Protein AF-A0A359M2D7-F1 (afdb_monomer)

Radius of gyration: 30.98 Å; Cα contacts (8 Å, |Δi|>4): 1412; chains: 1; bounding box: 58×90×80 Å

Mean predicted aligned error: 15.64 Å

Sequence (732 aa):
MSDSLRILSDPADVLGFAATVQIEADKQKASLGFLPHDAYRQSALQGKLLVAVDDVPGRTYAGHLMFGGSPPTMRIFQVFVSASHRRRGVGSLLVNALVAQAEKDCYLNVVARVAADLAEANEFWQRMGFLASRVCSGGMSRNRSIVVRERRLNTPSLFDLIGPSAEKFAHDFQLVDRSYGRSPAYGIDLNVLLDLIRDRPRATAASRIFSAALSNLIRLFVAPEFAAELRRAKESRPELQNDTLLDFALALPQHPPPPPHTMTSLELELGALIFPERSSTGRLRPRDRSDVRHIATAIHNRVAGYVTSEEAILRRRSIILQKYGLDVIAPADLAESLVPVAWEEPPLETTVPQPSEEIRIAEAEEIGVEACRQFASQIGGPPGIIGHALGAGTVQSPRRRLLITLQNRPAAFISWDPPSRAIPRIESVLMVRRGLNRGESVVEQALFHLVRDSCKDFPMMVRLCAFPTELWLEELLVSTGFRRAHRENGELDTVFYKLALGQAVTDINWVEVCESISGLSGVRIPERPPNYENANQAVAVTSPSGAPLSITLGEFEELVSPAIIAVPGRPGAVVPIRHQFSTELLVASTQRALFPVLEAAFRGRRAYFCSPRALSALSPGSLLFFYESLKGGGRGAVIACARSVETFVRPKSNVQTGVRTRGVLANHQLDEISRSRDVGVVLFDSVLRFKKAIDLGRLRQMGCADGSNVVTARRIDGRQVLALIAQGEPCV

pLDDT: mean 81.01, std 12.84, range [30.17, 97.44]

Nearest PDB structures (foldseek):
  5isv-assembly2_B  TM=7.767E-01  e=2.864E-08  Escherichia coli O157:H7
  2cnt-assembly4_D  TM=7.950E-01  e=7.978E-08  Salmonella enterica subsp. enterica serovar Typhimurium str. LT2
  7rb3-assembly1_A  TM=8.416E-01  e=5.488E-07  Homo sapiens
  8iym-assembly3_C  TM=7.262E-01  e=2.828E-07  Helicobacter pylori 26695
  8iym-assembly1_A  TM=7.387E-01  e=3.823E-07  Helicobacter pylori 26695

Secondary structure (DSSP, 8-state):
--TTEEEE-SHHHHHTTHHHHHHHHHTTHHHH----HHHHHHHHHTT-EEEEEE-TTSSEEEEEEEEEEETTEEEEEEEEE-GGGTTTTHHHHHHHHHHHHHHHTT-SEEEEEEETT-HHHHHHHHHTT-EEEEEEE--TTT--EEEEEEEE-----GGGTS-TTTGGGS---------TTSPPEEEE-HHHHHHHHTT-TTHHHHHHHHHHHHTTSSEEEB-HHHHHHHHHHHHT-TT-SS-HHHHHHHHS-BPPPPPHHHHHHHHHHHHHHHSHHHHHTT---HHHHHHHHHHHHHHHTT-SEEE---HHHHTTHHHHHHHHS-EEE-HHHHHHHT------SPPPEEEE--SS--EEEEE--GGGHHHHHHHHHHHT--HHHHHHHH--B-SSSBPEEEEEEETTEEEEEEEEPPP-SSS-EEEEEEEE-TT-TTHHHHHHHHHHHHHHHHSSSS-EEEEEEEES-BHHHHHHHHHTT-EEPPSSS---TTEEEEEE--BEE-TTTHHHHHHHHHHHH--B--SSPPPPS-TT-EEEEE-TTS-EEEEEHHHHHHHT-S-EE--TT--EEEEEE-HHHHHHHH---SSPPSSPPPGGGG-SSEEEEE-GGGGGGS-TTPEEEEEE-TTTT--SEEEEEEEEEEEEEEEGGG--HHHHTTS---HHHHHHH-SSSEEEEEEEEEEEEEEEEEEHHHHHHTTS--TTTTSS-EEE-HHHHHHHHHHH-EE-

Solvent-accessible surface area (backbone atoms only — not comparable to full-atom values): 39142 Å² total; per-residue (Å²): 144,71,93,49,68,47,79,35,56,52,35,78,69,29,46,78,42,27,66,59,52,43,58,59,42,59,78,38,35,91,82,64,44,85,78,58,66,64,57,44,43,48,27,10,69,69,53,28,28,38,35,33,30,28,53,72,99,45,84,37,86,32,30,41,36,34,44,46,76,54,84,53,40,36,32,49,72,42,76,50,57,37,82,94,40,56,95,70,52,54,66,58,54,53,52,50,52,48,49,55,50,38,33,75,69,52,20,46,31,40,34,38,77,40,56,65,86,42,58,72,56,54,52,50,40,44,76,72,57,26,28,52,70,49,76,43,82,44,62,89,89,72,73,41,51,26,36,34,22,39,23,79,43,93,34,88,50,72,45,69,77,65,54,96,78,71,49,84,65,80,74,71,67,60,50,56,80,69,76,66,90,54,46,53,36,32,34,50,38,66,65,49,57,47,17,49,75,62,74,37,102,51,20,70,26,30,47,44,48,53,50,36,31,76,69,57,52,28,35,67,32,34,38,65,61,52,59,50,53,48,50,57,54,43,72,76,45,72,86,58,85,71,56,67,66,54,57,52,57,69,70,46,51,67,56,77,72,52,57,69,72,58,39,55,51,40,42,55,55,45,34,42,68,52,38,44,79,35,40,77,67,73,60,65,47,76,64,60,51,51,58,36,49,44,50,42,30,40,49,70,68,69,30,53,27,37,36,43,85,54,62,60,54,52,79,40,22,72,59,42,27,73,75,63,60,29,39,51,39,41,49,60,61,52,26,57,44,61,51,51,54,67,81,84,65,73,83,55,70,50,42,30,80,48,102,86,61,37,38,38,41,36,51,49,49,81,86,42,45,57,59,51,49,56,49,43,56,73,60,64,55,57,68,70,58,48,52,59,51,67,39,64,63,45,99,70,46,50,37,47,36,38,41,29,21,48,71,89,37,85,40,34,38,38,21,34,48,53,44,34,75,72,46,47,54,29,62,31,37,37,39,45,57,81,91,48,94,58,47,65,64,56,47,35,41,52,48,43,54,54,53,49,63,43,9,53,88,45,62,24,32,41,37,36,40,42,36,64,68,31,51,71,58,52,54,50,40,45,74,63,22,32,39,68,57,45,89,81,81,81,73,65,96,34,41,29,39,27,43,23,40,19,36,62,40,35,77,88,50,39,57,62,49,44,52,48,46,29,73,68,57,43,33,42,60,66,87,60,77,59,73,50,85,57,39,77,39,77,40,72,32,27,25,52,88,69,46,80,43,91,39,29,45,53,49,50,39,40,39,32,31,44,33,42,78,52,34,57,57,38,42,21,19,40,32,59,37,47,32,76,52,38,42,40,51,67,52,74,55,93,64,83,72,93,58,72,49,51,63,16,46,36,39,69,57,24,38,47,80,40,34,56,78,42,46,82,39,51,45,56,56,24,36,39,33,38,28,26,32,50,65,83,80,23,83,32,19,34,46,32,36,30,37,25,65,44,63,50,78,40,46,63,92,68,64,48,68,75,61,45,55,18,26,84,68,53,76,77,53,57,56,72,62,25,95,55,72,43,34,16,41,36,34,29,32,41,68,22,38,29,78,39,60,47,40,57,72,58,32,39,76,64,67,70,36,62,96,68,70,49,78,52,55,38,64,38,49,21,69,49,41,50,52,50,44,70,66,16,53,36,25,83

Structure (mmCIF, N/CA/C/O backbone):
data_AF-A0A359M2D7-F1
#
_entry.id   AF-A0A359M2D7-F1
#
loop_
_atom_site.group_PDB
_atom_site.id
_atom_site.type_symbol
_atom_site.label_atom_id
_atom_site.label_alt_id
_atom_site.label_comp_id
_atom_site.label_asym_id
_atom_site.label_entity_id
_atom_site.label_seq_id
_atom_site.pdbx_PDB_ins_code
_atom_site.Cartn_x
_atom_site.Cartn_y
_atom_site.Cartn_z
_atom_site.occupancy
_atom_site.B_iso_or_equiv
_atom_site.auth_seq_id
_atom_site.auth_comp_id
_atom_site.auth_asym_id
_atom_site.auth_atom_id
_atom_site.pdbx_PDB_model_num
ATOM 1 N N . MET A 1 1 ? 14.009 21.833 -32.113 1.00 39.91 1 MET A N 1
ATOM 2 C CA . MET A 1 1 ? 14.862 21.577 -33.299 1.00 39.91 1 MET A CA 1
ATOM 3 C C . MET A 1 1 ? 14.707 20.115 -33.739 1.00 39.91 1 MET A C 1
ATOM 5 O O . MET A 1 1 ? 15.564 19.308 -33.406 1.00 39.91 1 MET A O 1
ATOM 9 N N . SER A 1 2 ? 13.604 19.740 -34.408 1.00 43.22 2 SER A N 1
ATOM 10 C CA . SER A 1 2 ? 13.322 18.326 -34.756 1.00 43.22 2 SER A CA 1
ATOM 11 C C . SER A 1 2 ? 12.470 18.107 -36.026 1.00 43.22 2 SER A C 1
ATOM 13 O O . SER A 1 2 ? 12.043 16.982 -36.262 1.00 43.22 2 SER A O 1
ATOM 15 N N . ASP A 1 3 ? 12.221 19.119 -36.860 1.00 54.19 3 ASP A N 1
ATOM 16 C CA . ASP A 1 3 ? 11.215 19.001 -37.939 1.00 54.19 3 ASP A CA 1
ATOM 17 C C . ASP A 1 3 ? 11.704 18.322 -39.236 1.00 54.19 3 ASP A C 1
ATOM 19 O O . ASP A 1 3 ? 10.960 18.273 -40.208 1.00 54.19 3 ASP A O 1
ATOM 23 N N . SER A 1 4 ? 12.929 17.776 -39.286 1.00 75.06 4 SER A N 1
ATOM 24 C CA . SER A 1 4 ? 13.495 17.194 -40.521 1.00 75.06 4 SER A CA 1
ATOM 25 C C . SER A 1 4 ? 13.592 15.661 -40.558 1.00 75.06 4 SER A C 1
ATOM 27 O O . SER A 1 4 ? 13.944 15.108 -41.597 1.00 75.06 4 SER A O 1
ATOM 29 N N . LEU A 1 5 ? 13.305 14.956 -39.453 1.00 85.81 5 LEU A N 1
ATOM 30 C CA . LEU A 1 5 ? 13.433 13.493 -39.365 1.00 85.81 5 LEU A CA 1
ATOM 31 C C . LEU A 1 5 ? 12.090 12.794 -39.610 1.00 85.81 5 LEU A C 1
ATOM 33 O O . LEU A 1 5 ? 11.130 13.015 -38.873 1.00 85.81 5 LEU A O 1
ATOM 37 N N . ARG A 1 6 ? 12.047 11.887 -40.591 1.00 88.62 6 ARG A N 1
ATOM 38 C CA . ARG A 1 6 ? 10.841 11.141 -40.985 1.00 88.62 6 ARG A CA 1
ATOM 39 C C . ARG A 1 6 ? 11.078 9.631 -40.995 1.00 88.62 6 ARG A C 1
ATOM 41 O O . ARG A 1 6 ? 12.173 9.169 -41.306 1.00 88.62 6 ARG A O 1
ATOM 48 N N . ILE A 1 7 ? 10.037 8.855 -40.677 1.00 91.75 7 ILE A N 1
ATOM 49 C CA . ILE A 1 7 ? 10.030 7.392 -40.830 1.00 91.75 7 ILE A CA 1
ATOM 50 C C . ILE A 1 7 ? 9.349 7.026 -42.141 1.00 91.75 7 ILE A C 1
ATOM 52 O O . ILE A 1 7 ? 8.230 7.460 -42.412 1.00 91.75 7 ILE A O 1
ATOM 56 N N . LEU A 1 8 ? 10.028 6.197 -42.920 1.00 90.75 8 LEU A N 1
ATOM 57 C CA . LEU A 1 8 ? 9.492 5.505 -44.075 1.00 90.75 8 LEU A CA 1
ATOM 58 C C . LEU A 1 8 ? 9.069 4.100 -43.635 1.00 90.75 8 LEU A C 1
ATOM 60 O O . LEU A 1 8 ? 9.872 3.350 -43.071 1.00 90.75 8 LEU A O 1
ATOM 64 N N . SER A 1 9 ? 7.802 3.775 -43.876 1.00 88.06 9 SER A N 1
ATOM 65 C CA . SER A 1 9 ? 7.191 2.469 -43.599 1.00 88.06 9 SER A CA 1
ATOM 66 C C . SER A 1 9 ? 6.494 1.863 -44.822 1.00 88.06 9 SER A C 1
ATOM 68 O O . SER A 1 9 ? 6.175 0.676 -44.799 1.00 88.06 9 SER A O 1
ATOM 70 N N . ASP A 1 10 ? 6.269 2.647 -45.883 1.00 87.06 10 ASP A N 1
ATOM 71 C CA . ASP A 1 10 ? 5.710 2.149 -47.140 1.00 87.06 10 ASP A CA 1
ATOM 72 C C . ASP A 1 10 ? 6.745 1.257 -47.854 1.00 87.06 10 ASP A C 1
ATOM 74 O O . ASP A 1 10 ? 7.889 1.692 -48.047 1.00 87.06 10 ASP A O 1
ATOM 78 N N . PRO A 1 11 ? 6.384 0.024 -48.261 1.00 85.69 11 PRO A N 1
ATOM 79 C CA . PRO A 1 11 ? 7.290 -0.873 -48.969 1.00 85.69 11 PRO A CA 1
ATOM 80 C C . PRO A 1 11 ? 7.977 -0.246 -50.189 1.00 85.69 11 PRO A C 1
ATOM 82 O O . PRO A 1 11 ? 9.147 -0.545 -50.430 1.00 85.69 11 PRO A O 1
ATOM 85 N N . ALA A 1 12 ? 7.298 0.628 -50.941 1.00 83.94 12 ALA A N 1
ATOM 86 C CA . ALA A 1 12 ? 7.863 1.269 -52.129 1.00 83.94 12 ALA A CA 1
ATOM 87 C C . ALA A 1 12 ? 8.990 2.253 -51.772 1.00 83.94 12 ALA A C 1
ATOM 89 O O . ALA A 1 12 ? 10.040 2.254 -52.418 1.00 83.94 12 ALA A O 1
ATOM 90 N N . ASP A 1 13 ? 8.803 3.035 -50.706 1.00 86.50 13 ASP A N 1
ATOM 91 C CA . ASP A 1 13 ? 9.797 3.992 -50.213 1.00 86.50 13 ASP A CA 1
ATOM 92 C C . ASP A 1 13 ? 10.982 3.290 -49.534 1.00 86.50 13 ASP A C 1
ATOM 94 O O . ASP A 1 13 ? 12.137 3.690 -49.697 1.00 86.50 13 ASP A O 1
ATOM 98 N N . VAL A 1 14 ? 10.713 2.228 -48.770 1.00 90.00 14 VAL A N 1
ATOM 99 C CA . VAL A 1 14 ? 11.728 1.504 -47.991 1.00 90.00 14 VAL A CA 1
ATOM 100 C C . VAL A 1 14 ? 12.620 0.632 -48.878 1.00 90.00 14 VAL A C 1
ATOM 102 O O . VAL A 1 14 ? 13.817 0.502 -48.605 1.00 90.00 14 VAL A O 1
ATOM 105 N N . LEU A 1 15 ? 12.079 0.054 -49.956 1.00 88.31 15 LEU A N 1
ATOM 106 C CA . LEU A 1 15 ? 12.826 -0.829 -50.859 1.00 88.31 15 LEU A CA 1
ATOM 107 C C . LEU A 1 15 ? 14.065 -0.145 -51.454 1.00 88.31 15 LEU A C 1
ATOM 109 O O . LEU A 1 15 ? 15.113 -0.783 -51.574 1.00 88.31 15 LEU A O 1
ATOM 113 N N . GLY A 1 16 ? 13.976 1.158 -51.746 1.00 88.06 16 GLY A N 1
ATOM 114 C CA . GLY A 1 16 ? 15.097 1.961 -52.246 1.00 88.06 16 GLY A CA 1
ATOM 115 C C . GLY A 1 16 ? 16.292 2.038 -51.286 1.00 88.06 16 GLY A C 1
ATOM 116 O O . GLY A 1 16 ? 17.417 2.262 -51.723 1.00 88.06 16 GLY A O 1
ATOM 117 N N . PHE A 1 17 ? 16.078 1.785 -49.991 1.00 90.50 17 PHE A N 1
ATOM 118 C CA . PHE A 1 17 ? 17.117 1.819 -48.960 1.00 90.50 17 PHE A CA 1
ATOM 119 C C . PHE A 1 17 ? 17.656 0.436 -48.572 1.00 90.50 17 PHE A C 1
ATOM 121 O O . PHE A 1 17 ? 18.588 0.367 -47.772 1.00 90.50 17 PHE A O 1
ATOM 128 N N . ALA A 1 18 ? 17.141 -0.668 -49.128 1.00 88.06 18 ALA A N 1
ATOM 129 C CA . ALA A 1 18 ? 17.535 -2.023 -48.720 1.00 88.06 18 ALA A CA 1
ATOM 130 C C . ALA A 1 18 ? 19.051 -2.283 -48.860 1.00 88.06 18 ALA A C 1
ATOM 132 O O . ALA A 1 18 ? 19.666 -2.875 -47.972 1.00 88.06 18 ALA A O 1
ATOM 133 N N . ALA A 1 19 ? 19.674 -1.786 -49.936 1.00 88.62 19 ALA A N 1
ATOM 134 C CA . ALA A 1 19 ? 21.122 -1.887 -50.138 1.00 88.62 19 ALA A CA 1
ATOM 135 C C . ALA A 1 19 ? 21.913 -1.056 -49.111 1.00 88.62 19 ALA A C 1
ATOM 137 O O . ALA A 1 19 ? 22.890 -1.537 -48.540 1.00 88.62 19 ALA A O 1
ATOM 138 N N . THR A 1 20 ? 21.467 0.171 -48.825 1.00 91.19 20 THR A N 1
ATOM 139 C CA . THR A 1 20 ? 22.086 1.044 -47.816 1.00 91.19 20 THR A CA 1
ATOM 140 C C . THR A 1 20 ? 21.987 0.440 -46.416 1.00 91.19 20 THR A C 1
ATOM 142 O O . THR A 1 20 ? 22.971 0.429 -45.681 1.00 91.19 20 THR A O 1
ATOM 145 N N . VAL A 1 21 ? 20.824 -0.118 -46.063 1.00 92.00 21 VAL A N 1
ATOM 146 C CA . VAL A 1 21 ? 20.589 -0.807 -44.787 1.00 92.00 21 VAL A CA 1
ATOM 147 C C . VAL A 1 21 ? 21.554 -1.975 -44.618 1.00 92.00 21 VAL A C 1
ATOM 149 O O . VAL A 1 21 ? 22.186 -2.082 -43.569 1.00 92.00 21 VAL A O 1
ATOM 152 N N . GLN A 1 22 ? 21.719 -2.804 -45.652 1.00 91.62 22 GLN A N 1
ATOM 153 C CA . GLN A 1 22 ? 22.662 -3.918 -45.619 1.00 91.62 22 GLN A CA 1
ATOM 154 C C . GLN A 1 22 ? 24.102 -3.434 -45.398 1.00 91.62 22 GLN A C 1
ATOM 156 O O . GLN A 1 22 ? 24.770 -3.925 -44.492 1.00 91.62 22 GLN A O 1
ATOM 161 N N . ILE A 1 23 ? 24.570 -2.458 -46.187 1.00 91.00 23 ILE A N 1
ATOM 162 C CA . ILE A 1 23 ? 25.941 -1.932 -46.088 1.00 91.00 23 ILE A CA 1
ATOM 163 C C . ILE A 1 23 ? 26.224 -1.420 -44.670 1.00 91.00 23 ILE A C 1
ATOM 165 O O . ILE A 1 23 ? 27.282 -1.697 -44.102 1.00 91.00 23 ILE A O 1
ATOM 169 N N . GLU A 1 24 ? 25.282 -0.686 -44.079 1.00 90.88 24 GLU A N 1
ATOM 170 C CA . GLU A 1 24 ? 25.432 -0.152 -42.725 1.00 90.88 24 GLU A CA 1
ATOM 171 C C . GLU A 1 24 ? 25.331 -1.235 -41.638 1.00 90.88 24 GLU A C 1
ATOM 173 O O . GLU A 1 24 ? 26.068 -1.185 -40.650 1.00 90.88 24 GLU A O 1
ATOM 178 N N . ALA A 1 25 ? 24.481 -2.248 -41.821 1.00 87.56 25 ALA A N 1
ATOM 179 C CA . ALA A 1 25 ? 24.377 -3.372 -40.896 1.00 87.56 25 ALA A CA 1
ATOM 180 C C . ALA A 1 25 ? 25.630 -4.269 -40.924 1.00 87.56 25 ALA A C 1
ATOM 182 O O . ALA A 1 25 ? 26.124 -4.670 -39.867 1.00 87.56 25 ALA A O 1
ATOM 183 N N . ASP A 1 26 ? 26.203 -4.516 -42.106 1.00 88.38 26 ASP A N 1
ATOM 184 C CA . ASP A 1 26 ? 27.406 -5.338 -42.290 1.00 88.38 26 ASP A CA 1
ATOM 185 C C . ASP A 1 26 ? 28.640 -4.713 -41.621 1.00 88.38 26 ASP A C 1
ATOM 187 O O . ASP A 1 26 ? 29.452 -5.427 -41.015 1.00 88.38 26 ASP A O 1
ATOM 191 N N . LYS A 1 27 ? 28.738 -3.372 -41.609 1.00 88.69 27 LYS A N 1
ATOM 192 C CA . LYS A 1 27 ? 29.750 -2.634 -40.824 1.00 88.69 27 LYS A CA 1
ATOM 193 C C . LYS A 1 27 ? 29.666 -2.937 -39.322 1.00 88.69 27 LYS A C 1
ATOM 195 O O . LYS A 1 27 ? 30.660 -2.790 -38.616 1.00 88.69 27 LYS A O 1
ATOM 200 N N . GLN A 1 28 ? 28.507 -3.376 -38.827 1.00 87.19 28 GLN A N 1
ATOM 201 C CA . GLN A 1 28 ? 28.232 -3.676 -37.418 1.00 87.19 28 GLN A CA 1
ATOM 202 C C . GLN A 1 28 ? 27.920 -5.162 -37.161 1.00 87.19 28 GLN A C 1
ATOM 204 O O . GLN A 1 28 ? 27.295 -5.504 -36.151 1.00 87.19 28 GLN A O 1
ATOM 209 N N . LYS A 1 29 ? 28.404 -6.080 -38.014 1.00 82.00 29 LYS A N 1
ATOM 210 C CA . LYS A 1 29 ? 28.148 -7.538 -37.926 1.00 82.00 29 LYS A CA 1
ATOM 211 C C . LYS A 1 29 ? 28.473 -8.192 -36.573 1.00 82.00 29 LYS A C 1
ATOM 213 O O . LYS A 1 29 ? 27.959 -9.266 -36.243 1.00 82.00 29 LYS A O 1
ATOM 218 N N . ALA A 1 30 ? 29.366 -7.582 -35.790 1.00 79.31 30 ALA A N 1
ATOM 219 C CA . ALA A 1 30 ? 29.710 -8.048 -34.447 1.00 79.31 30 ALA A CA 1
ATOM 220 C C . ALA A 1 30 ? 28.535 -7.899 -33.464 1.00 79.31 30 ALA A C 1
ATOM 222 O O . ALA A 1 30 ? 28.368 -8.759 -32.596 1.00 79.31 30 ALA A O 1
ATOM 223 N N . SER A 1 31 ? 27.714 -6.862 -33.650 1.00 81.75 31 SER A N 1
ATOM 224 C CA . SER A 1 31 ? 26.600 -6.485 -32.774 1.00 81.75 31 SER A CA 1
ATOM 225 C C . SER A 1 31 ? 25.235 -6.866 -33.355 1.00 81.75 31 SER A C 1
ATOM 227 O O . SER A 1 31 ? 24.365 -7.303 -32.608 1.00 81.75 31 SER A O 1
ATOM 229 N N . LEU A 1 32 ? 25.046 -6.741 -34.675 1.00 82.31 32 LEU A N 1
ATOM 230 C CA . LEU A 1 32 ? 23.755 -6.968 -35.349 1.00 82.31 32 LEU A CA 1
ATOM 231 C C . LEU A 1 32 ? 23.611 -8.358 -35.990 1.00 82.31 32 LEU A C 1
ATOM 233 O O . LEU A 1 32 ? 22.516 -8.737 -36.407 1.00 82.31 32 LEU A O 1
ATOM 237 N N . GLY A 1 33 ? 24.698 -9.130 -36.058 1.00 77.69 33 GLY A N 1
ATOM 238 C CA . GLY A 1 33 ? 24.743 -10.371 -36.833 1.00 77.69 33 GLY A CA 1
ATOM 239 C C . GLY A 1 33 ? 24.883 -10.115 -38.336 1.00 77.69 33 GLY A C 1
ATOM 240 O O . GLY A 1 33 ? 25.065 -8.982 -38.767 1.00 77.69 33 GLY A O 1
ATOM 241 N N . PHE A 1 34 ? 24.851 -11.186 -39.128 1.00 81.31 34 PHE A N 1
ATOM 242 C CA . PHE A 1 34 ? 24.942 -11.126 -40.589 1.00 81.31 34 PHE A CA 1
ATOM 243 C C . PHE A 1 34 ? 23.624 -11.595 -41.201 1.00 81.31 34 PHE A C 1
ATOM 245 O O . PHE A 1 34 ? 23.103 -12.637 -40.798 1.00 81.31 34 PHE A O 1
ATOM 252 N N . LEU A 1 35 ? 23.110 -10.839 -42.169 1.00 78.94 35 LEU A N 1
ATOM 253 C CA . LEU A 1 35 ? 21.920 -11.175 -42.946 1.00 78.94 35 LEU A CA 1
ATOM 254 C C . LEU A 1 35 ? 22.206 -10.902 -44.431 1.00 78.94 35 LEU A C 1
ATOM 256 O O . LEU A 1 35 ? 22.802 -9.871 -44.741 1.00 78.94 35 LEU A O 1
ATOM 260 N N . PRO A 1 36 ? 21.797 -11.790 -45.354 1.00 80.06 36 PRO A N 1
ATOM 261 C CA . PRO A 1 36 ? 21.988 -11.568 -46.785 1.00 80.06 36 PRO A CA 1
ATOM 262 C C . PRO A 1 36 ? 21.119 -10.406 -47.290 1.00 80.06 36 PRO A C 1
ATOM 264 O O . PRO A 1 36 ? 20.075 -10.111 -46.708 1.00 80.06 36 PRO A O 1
ATOM 267 N N . HIS A 1 37 ? 21.506 -9.792 -48.415 1.00 82.69 37 HIS A N 1
ATOM 268 C CA . HIS A 1 37 ? 20.747 -8.709 -49.062 1.00 82.69 37 HIS A CA 1
ATOM 269 C C . HIS A 1 37 ? 19.255 -9.039 -49.219 1.00 82.69 37 HIS A C 1
ATOM 271 O O . HIS A 1 37 ? 18.386 -8.230 -48.889 1.00 82.69 37 HIS A O 1
ATOM 277 N N . ASP A 1 38 ? 18.962 -10.266 -49.660 1.00 79.25 38 ASP A N 1
ATOM 278 C CA . ASP A 1 38 ? 17.597 -10.735 -49.881 1.00 79.25 38 ASP A CA 1
ATOM 279 C C . ASP A 1 38 ? 16.737 -10.699 -48.617 1.00 79.25 38 ASP A C 1
ATOM 281 O O . ASP A 1 38 ? 15.536 -10.469 -48.720 1.00 79.25 38 ASP A O 1
ATOM 285 N N . ALA A 1 39 ? 17.324 -10.847 -47.424 1.00 74.75 39 ALA A N 1
ATOM 286 C CA . ALA A 1 39 ? 16.580 -10.738 -46.172 1.00 74.75 39 ALA A CA 1
ATOM 287 C C . ALA A 1 39 ? 16.085 -9.301 -45.939 1.00 74.75 39 ALA A C 1
ATOM 289 O O . ALA A 1 39 ? 14.921 -9.105 -45.593 1.00 74.75 39 ALA A O 1
ATOM 290 N N . TYR A 1 40 ? 16.923 -8.289 -46.193 1.00 85.19 40 TYR A N 1
ATOM 291 C CA . TYR A 1 40 ? 16.519 -6.882 -46.087 1.00 85.19 40 TYR A CA 1
ATOM 292 C C . TYR A 1 40 ? 15.504 -6.505 -47.166 1.00 85.19 40 TYR A C 1
ATOM 294 O O . TYR A 1 40 ? 14.512 -5.838 -46.872 1.00 85.19 40 TYR A O 1
ATOM 302 N N . ARG A 1 41 ? 15.706 -6.987 -48.399 1.00 86.44 41 ARG A N 1
ATOM 303 C CA . ARG A 1 41 ? 14.763 -6.790 -49.507 1.00 86.44 41 ARG A CA 1
ATOM 304 C C . ARG A 1 41 ? 13.395 -7.405 -49.200 1.00 86.44 41 ARG A C 1
ATOM 306 O O . ARG A 1 41 ? 12.375 -6.743 -49.368 1.00 86.44 41 ARG A O 1
ATOM 313 N N . GLN A 1 42 ? 13.358 -8.648 -48.719 1.00 75.81 42 GLN A N 1
ATOM 314 C CA . GLN A 1 42 ? 12.116 -9.318 -48.327 1.00 75.81 42 GLN A CA 1
ATOM 315 C C . GLN A 1 42 ? 11.441 -8.618 -47.146 1.00 75.81 42 GLN A C 1
ATOM 317 O O . GLN A 1 42 ? 10.226 -8.439 -47.168 1.00 75.81 42 GLN A O 1
ATOM 322 N N . SER A 1 43 ? 12.201 -8.174 -46.142 1.00 78.94 43 SER A N 1
ATOM 323 C CA . SER A 1 43 ? 11.638 -7.413 -45.025 1.00 78.94 43 SER A CA 1
ATOM 324 C C . SER A 1 43 ? 11.063 -6.067 -45.456 1.00 78.94 43 SER A C 1
ATOM 326 O O . SER A 1 43 ? 10.000 -5.708 -44.963 1.00 78.94 43 SER A O 1
ATOM 328 N N . ALA A 1 44 ? 11.687 -5.358 -46.400 1.00 82.38 44 ALA A N 1
ATOM 329 C CA . ALA A 1 44 ? 11.119 -4.143 -46.987 1.00 82.38 44 ALA A CA 1
ATOM 330 C C . ALA A 1 44 ? 9.779 -4.425 -47.688 1.00 82.38 44 ALA A C 1
ATOM 332 O O . ALA A 1 44 ? 8.779 -3.777 -47.392 1.00 82.38 44 ALA A O 1
ATOM 333 N N . LEU A 1 45 ? 9.733 -5.452 -48.547 1.00 76.56 45 LEU A N 1
ATOM 334 C CA . LEU A 1 45 ? 8.515 -5.844 -49.270 1.00 76.56 45 LEU A CA 1
ATOM 335 C C . LEU A 1 45 ? 7.380 -6.296 -48.339 1.00 76.56 45 LEU A C 1
ATOM 337 O O . LEU A 1 45 ? 6.212 -6.085 -48.644 1.00 76.56 45 LEU A O 1
ATOM 341 N N . GLN A 1 46 ? 7.713 -6.910 -47.202 1.00 76.19 46 GLN A N 1
ATOM 342 C CA . GLN A 1 46 ? 6.744 -7.360 -46.197 1.00 76.19 46 GLN A CA 1
ATOM 343 C C . GLN A 1 46 ? 6.314 -6.256 -45.215 1.00 76.19 46 GLN A C 1
ATOM 345 O O . GLN A 1 46 ? 5.596 -6.562 -44.264 1.00 76.19 46 GLN A O 1
ATOM 350 N N . GLY A 1 47 ? 6.784 -5.011 -45.375 1.00 82.25 47 GLY A N 1
ATOM 351 C CA . GLY A 1 47 ? 6.517 -3.925 -44.422 1.00 82.25 47 GLY A CA 1
ATOM 352 C C . GLY A 1 47 ? 7.157 -4.144 -43.042 1.00 82.25 47 GLY A C 1
ATOM 353 O O . GLY A 1 47 ? 6.712 -3.586 -42.047 1.00 82.25 47 GLY A O 1
ATOM 354 N N . LYS A 1 48 ? 8.196 -4.982 -42.969 1.00 87.38 48 LYS A N 1
ATOM 355 C CA . LYS A 1 48 ? 8.914 -5.409 -41.752 1.00 87.38 48 LYS A CA 1
ATOM 356 C C . LYS A 1 48 ? 10.246 -4.681 -41.541 1.00 87.38 48 LYS A C 1
ATOM 358 O O . LYS A 1 48 ? 11.090 -5.108 -40.746 1.00 87.38 48 LYS A O 1
ATOM 363 N N . LEU A 1 49 ? 10.458 -3.599 -42.282 1.00 91.62 49 LEU A N 1
ATOM 364 C CA . LEU A 1 49 ? 11.635 -2.748 -42.205 1.00 91.62 49 LEU A CA 1
ATOM 365 C C . LEU A 1 49 ? 11.176 -1.290 -42.157 1.00 91.62 49 LEU A C 1
ATOM 367 O O . LEU A 1 49 ? 10.493 -0.829 -43.062 1.00 91.62 49 LEU A O 1
ATOM 371 N N . LEU A 1 50 ? 11.553 -0.578 -41.099 1.00 94.50 50 LEU A N 1
ATOM 372 C CA . LEU A 1 50 ? 11.376 0.866 -40.982 1.00 94.50 50 LEU A CA 1
ATOM 373 C C . LEU A 1 50 ? 12.705 1.550 -41.269 1.00 94.50 50 LEU A C 1
ATOM 375 O O . LEU A 1 50 ? 13.743 1.116 -40.760 1.00 94.50 50 LEU A O 1
ATOM 379 N N . VAL A 1 51 ? 12.674 2.640 -42.029 1.00 95.31 51 VAL A N 1
ATOM 380 C CA . VAL A 1 51 ? 13.863 3.448 -42.325 1.00 95.31 51 VAL A CA 1
ATOM 381 C C . VAL A 1 51 ? 13.622 4.877 -41.871 1.00 95.31 51 VAL A C 1
ATOM 383 O O . VAL A 1 51 ? 12.638 5.500 -42.253 1.00 95.31 51 VAL A O 1
ATOM 386 N N . ALA A 1 52 ? 14.523 5.404 -41.050 1.00 94.19 52 ALA A N 1
ATOM 387 C CA . ALA A 1 52 ? 14.533 6.812 -40.693 1.00 94.19 52 ALA A CA 1
ATOM 388 C C . ALA A 1 52 ? 15.397 7.586 -41.691 1.00 94.19 52 ALA A C 1
ATOM 390 O O . ALA A 1 52 ? 16.532 7.184 -41.971 1.00 94.19 52 ALA A O 1
ATOM 391 N N . VAL A 1 53 ? 14.879 8.708 -42.182 1.00 92.75 53 VAL A N 1
ATOM 392 C CA . VAL A 1 53 ? 15.581 9.628 -43.081 1.00 92.75 53 VAL A CA 1
ATOM 393 C C . VAL A 1 53 ? 15.573 11.047 -42.521 1.00 92.75 53 VAL A C 1
ATOM 395 O O . VAL A 1 53 ? 14.648 11.432 -41.808 1.00 92.75 53 VAL A O 1
ATOM 398 N N . ASP A 1 54 ? 16.620 11.807 -42.823 1.00 89.50 54 ASP A N 1
ATOM 399 C CA . ASP A 1 54 ? 16.700 13.251 -42.589 1.00 89.50 54 ASP A CA 1
ATOM 400 C C . ASP A 1 54 ? 16.517 13.944 -43.942 1.00 89.50 54 ASP A C 1
ATOM 402 O O . ASP A 1 54 ? 17.297 13.682 -44.856 1.00 89.50 54 ASP A O 1
ATOM 406 N N . ASP A 1 55 ? 15.475 14.760 -44.101 1.00 79.88 55 ASP A N 1
ATOM 407 C CA . ASP A 1 55 ? 15.119 15.373 -45.391 1.00 79.88 55 ASP A CA 1
ATOM 408 C C . ASP A 1 55 ? 16.000 16.595 -45.745 1.00 79.88 55 ASP A C 1
ATOM 410 O O . ASP A 1 55 ? 15.954 17.088 -46.874 1.00 79.88 55 ASP A O 1
ATOM 414 N N . VAL A 1 56 ? 16.859 17.070 -44.830 1.00 72.56 56 VAL A N 1
ATOM 415 C CA . VAL A 1 56 ? 17.746 18.233 -45.035 1.00 72.56 56 VAL A CA 1
ATOM 416 C C . VAL A 1 56 ? 19.214 17.837 -44.788 1.00 72.56 56 VAL A C 1
ATOM 418 O O . VAL A 1 56 ? 19.517 17.369 -43.690 1.00 72.56 56 VAL A O 1
ATOM 421 N N . PRO A 1 57 ? 20.156 18.040 -45.743 1.00 54.19 57 PRO A N 1
ATOM 422 C CA . PRO A 1 57 ? 20.062 18.756 -47.024 1.00 54.19 57 PRO A CA 1
ATOM 423 C C . PRO A 1 57 ? 19.778 17.809 -48.214 1.00 54.19 57 PRO A C 1
ATOM 425 O O . PRO A 1 57 ? 20.567 17.715 -49.153 1.00 54.19 57 PRO A O 1
ATOM 428 N N . GLY A 1 58 ? 18.659 17.083 -48.162 1.00 68.38 58 GLY A N 1
ATOM 429 C CA . GLY A 1 58 ? 18.305 15.991 -49.073 1.00 68.38 58 GLY A CA 1
ATOM 430 C C . GLY A 1 58 ? 18.005 14.720 -48.283 1.00 68.38 58 GLY A C 1
ATOM 431 O O . GLY A 1 58 ? 18.536 14.555 -47.191 1.00 68.38 58 GLY A O 1
ATOM 432 N N . ARG A 1 59 ? 17.156 13.829 -48.816 1.00 79.31 59 ARG A N 1
ATOM 433 C CA . ARG A 1 59 ? 16.704 12.599 -48.136 1.00 79.31 59 ARG A CA 1
ATOM 434 C C . ARG A 1 59 ? 17.887 11.666 -47.850 1.00 79.31 59 ARG A C 1
ATOM 436 O O . ARG A 1 59 ? 18.256 10.833 -48.677 1.00 79.31 59 ARG A O 1
ATOM 443 N N . THR A 1 60 ? 18.485 11.813 -46.674 1.00 87.38 60 THR A N 1
ATOM 444 C CA . THR A 1 60 ? 19.653 11.048 -46.230 1.00 87.38 60 THR A CA 1
ATOM 445 C C . THR A 1 60 ? 19.250 9.980 -45.228 1.00 87.38 60 THR A C 1
ATOM 447 O O . THR A 1 60 ? 18.396 10.187 -44.372 1.00 87.38 60 THR A O 1
ATOM 450 N N . TYR A 1 61 ? 19.870 8.809 -45.325 1.00 91.69 61 TYR A N 1
ATOM 451 C CA . TYR A 1 61 ? 19.620 7.698 -44.416 1.00 91.69 61 TYR A CA 1
ATOM 452 C C . TYR A 1 61 ? 20.141 8.004 -42.997 1.00 91.69 61 TYR A C 1
ATOM 454 O O . TYR A 1 61 ? 21.324 8.291 -42.812 1.00 91.69 61 TYR A O 1
ATOM 462 N N . ALA A 1 62 ? 19.270 7.899 -41.989 1.00 92.12 62 ALA A N 1
ATOM 463 C CA . ALA A 1 62 ? 19.584 8.183 -40.586 1.00 92.12 62 ALA A CA 1
ATOM 464 C C . ALA A 1 62 ? 19.618 6.920 -39.702 1.00 92.12 62 ALA A C 1
ATOM 466 O O . ALA A 1 62 ? 20.327 6.884 -38.691 1.00 92.12 62 ALA A O 1
ATOM 467 N N . GLY A 1 63 ? 18.887 5.864 -40.065 1.00 94.25 63 GLY A N 1
ATOM 468 C CA . GLY A 1 63 ? 18.853 4.604 -39.319 1.00 94.25 63 GLY A CA 1
ATOM 469 C C . GLY A 1 63 ? 17.765 3.649 -39.803 1.00 94.25 63 GLY A C 1
ATOM 470 O O . GLY A 1 63 ? 16.959 4.006 -40.659 1.00 94.25 63 GLY A O 1
ATOM 471 N N . HIS A 1 64 ? 17.718 2.443 -39.238 1.00 96.06 64 HIS A N 1
ATOM 472 C CA . HIS A 1 64 ? 16.682 1.459 -39.550 1.00 96.06 64 HIS A CA 1
ATOM 473 C C . HIS A 1 64 ? 16.259 0.635 -38.335 1.00 96.06 64 HIS A C 1
ATOM 475 O O . HIS A 1 64 ? 16.987 0.517 -37.343 1.00 96.06 64 HIS A O 1
ATOM 481 N N . LEU A 1 65 ? 15.083 0.024 -38.453 1.00 95.69 65 LEU A N 1
ATOM 482 C CA . LEU A 1 65 ? 14.578 -0.991 -37.543 1.00 95.69 65 LEU A CA 1
ATOM 483 C C . LEU A 1 65 ? 13.994 -2.147 -38.355 1.00 95.69 65 LEU A C 1
ATOM 485 O O . LEU A 1 65 ? 13.073 -1.954 -39.142 1.00 95.69 65 LEU A O 1
ATOM 489 N N . MET A 1 66 ? 14.512 -3.353 -38.134 1.00 89.88 66 MET A N 1
ATOM 490 C CA . MET A 1 66 ? 14.014 -4.588 -38.741 1.00 89.88 66 MET A CA 1
ATOM 491 C C . MET A 1 66 ? 13.284 -5.419 -37.686 1.00 89.88 66 MET A C 1
ATOM 493 O O . MET A 1 66 ? 13.827 -5.689 -36.608 1.00 89.88 66 MET A O 1
ATOM 497 N N . PHE A 1 67 ? 12.066 -5.849 -37.997 1.00 89.81 67 PHE A N 1
ATOM 498 C CA . PHE A 1 67 ? 11.187 -6.546 -37.062 1.00 89.81 67 PHE A CA 1
ATOM 499 C C . PHE A 1 67 ? 10.408 -7.674 -37.740 1.00 89.81 67 PHE A C 1
ATOM 501 O O . PHE A 1 67 ? 10.513 -7.915 -38.937 1.00 89.81 67 PHE A O 1
ATOM 508 N N . GLY A 1 68 ? 9.655 -8.432 -36.957 1.00 79.12 68 GLY A N 1
ATOM 509 C CA . GLY A 1 68 ? 8.766 -9.477 -37.440 1.00 79.12 68 GLY A CA 1
ATOM 510 C C . GLY A 1 68 ? 8.171 -10.241 -36.272 1.00 79.12 68 GLY A C 1
ATOM 511 O O . GLY A 1 68 ? 7.991 -9.683 -35.197 1.00 79.12 68 GLY A O 1
ATOM 512 N N . GLY A 1 69 ? 7.892 -11.523 -36.466 1.00 68.38 69 GLY A N 1
ATOM 513 C CA . GLY A 1 69 ? 7.127 -12.318 -35.507 1.00 68.38 69 GLY A CA 1
ATOM 514 C C . GLY A 1 69 ? 5.680 -12.485 -35.951 1.00 68.38 69 GLY A C 1
ATOM 515 O O . GLY A 1 69 ? 5.283 -12.008 -37.014 1.00 68.38 69 GLY A O 1
ATOM 516 N N . SER A 1 70 ? 4.929 -13.226 -35.152 1.00 56.88 70 SER A N 1
ATOM 517 C CA . SER A 1 70 ? 3.517 -13.522 -35.362 1.00 56.88 70 SER A CA 1
ATOM 518 C C . SER A 1 70 ? 2.772 -13.223 -34.066 1.00 56.88 70 SER A C 1
ATOM 520 O O . SER A 1 70 ? 3.344 -13.450 -32.993 1.00 56.88 70 SER A O 1
ATOM 522 N N . PRO A 1 71 ? 1.515 -12.758 -34.124 1.00 47.50 71 PRO A N 1
ATOM 523 C CA . PRO A 1 71 ? 0.712 -12.580 -32.923 1.00 47.50 71 PRO A CA 1
ATOM 524 C C . PRO A 1 71 ? 0.737 -13.854 -32.055 1.00 47.50 71 PRO A C 1
ATOM 526 O O . PRO A 1 71 ? 0.744 -14.960 -32.603 1.00 47.50 71 PRO A O 1
ATOM 529 N N . PRO A 1 72 ? 0.805 -13.732 -30.718 1.00 54.16 72 PRO A N 1
ATOM 530 C CA . PRO A 1 72 ? 0.675 -12.501 -29.934 1.00 54.16 72 PRO A CA 1
ATOM 531 C C . PRO A 1 72 ? 1.977 -11.702 -29.736 1.00 54.16 72 PRO A C 1
ATOM 533 O O . PRO A 1 72 ? 1.938 -10.650 -29.106 1.00 54.16 72 PRO A O 1
ATOM 536 N N . THR A 1 73 ? 3.126 -12.157 -30.247 1.00 64.38 73 THR A N 1
ATOM 537 C CA . THR A 1 73 ? 4.436 -11.576 -29.907 1.00 64.38 73 THR A CA 1
ATOM 538 C C . THR A 1 73 ? 5.172 -11.031 -31.124 1.00 64.38 73 THR A C 1
ATOM 540 O O . THR A 1 73 ? 5.524 -11.762 -32.051 1.00 64.38 73 THR A O 1
ATOM 543 N N . MET A 1 74 ? 5.494 -9.739 -31.084 1.00 79.50 74 MET A N 1
ATOM 544 C CA . MET A 1 74 ? 6.349 -9.100 -32.076 1.00 79.50 74 MET A CA 1
ATOM 545 C C . MET A 1 74 ? 7.811 -9.184 -31.639 1.00 79.50 74 MET A C 1
ATOM 547 O O . MET A 1 74 ? 8.138 -9.112 -30.458 1.00 79.50 74 MET A O 1
ATOM 551 N N . ARG A 1 75 ? 8.729 -9.333 -32.588 1.00 84.38 75 ARG A N 1
ATOM 552 C CA . ARG A 1 75 ? 10.162 -9.446 -32.339 1.00 84.38 75 ARG A CA 1
ATOM 553 C C . ARG A 1 75 ? 10.930 -8.401 -33.127 1.00 84.38 75 ARG A C 1
ATOM 555 O O . ARG A 1 75 ? 10.760 -8.278 -34.336 1.00 84.38 75 ARG A O 1
ATOM 562 N N . ILE A 1 76 ? 11.841 -7.717 -32.447 1.00 92.12 76 ILE A N 1
ATOM 563 C CA . ILE A 1 76 ? 12.810 -6.826 -33.078 1.00 92.12 76 ILE A CA 1
ATOM 564 C C . ILE A 1 76 ? 14.088 -7.614 -33.346 1.00 92.12 76 ILE A C 1
ATOM 566 O O . ILE A 1 76 ? 14.650 -8.247 -32.445 1.00 92.12 76 ILE A O 1
ATOM 570 N N . PHE A 1 77 ? 14.529 -7.597 -34.600 1.00 86.50 77 PHE A N 1
ATOM 571 C CA . PHE A 1 77 ? 15.751 -8.265 -35.034 1.00 86.50 77 PHE A CA 1
ATOM 572 C C . PHE A 1 77 ? 16.944 -7.318 -34.990 1.00 86.50 77 PHE A C 1
ATOM 574 O O . PHE A 1 77 ? 17.995 -7.702 -34.482 1.00 86.50 77 PHE A O 1
ATOM 581 N N . GLN A 1 78 ? 16.780 -6.088 -35.484 1.00 90.75 78 GLN A N 1
ATOM 582 C CA . GLN A 1 78 ? 17.849 -5.092 -35.543 1.00 90.75 78 GLN A CA 1
ATOM 583 C C . GLN A 1 78 ? 17.301 -3.680 -35.330 1.00 90.75 78 GLN A C 1
ATOM 585 O O . GLN A 1 78 ? 16.220 -3.344 -35.808 1.00 90.75 78 GLN A O 1
ATOM 590 N N . VAL A 1 79 ? 18.080 -2.851 -34.634 1.00 93.25 79 VAL A N 1
ATOM 591 C CA . VAL A 1 79 ? 17.910 -1.394 -34.569 1.00 93.25 79 VAL A CA 1
ATOM 592 C C . VAL A 1 79 ? 19.282 -0.776 -34.754 1.00 93.25 79 VAL A C 1
ATOM 594 O O . VAL A 1 79 ? 20.226 -1.143 -34.051 1.00 93.25 79 VAL A O 1
ATOM 597 N N . PHE A 1 80 ? 19.393 0.172 -35.674 1.00 93.94 80 PHE A N 1
ATOM 598 C CA . PHE A 1 80 ? 20.649 0.849 -35.955 1.00 93.94 80 PHE A CA 1
ATOM 599 C C . PHE A 1 80 ? 20.426 2.326 -36.269 1.00 93.94 80 PHE A C 1
ATOM 601 O O . PHE A 1 80 ? 19.459 2.701 -36.927 1.00 93.94 80 PHE A O 1
ATOM 608 N N . VAL A 1 81 ? 21.362 3.161 -35.818 1.00 93.00 81 VAL A N 1
ATOM 609 C CA . VAL A 1 81 ? 21.392 4.602 -36.088 1.00 93.00 81 VAL A CA 1
ATOM 610 C C . VAL A 1 81 ? 22.778 4.975 -36.606 1.00 93.00 81 VAL A C 1
ATOM 612 O O . VAL A 1 81 ? 23.790 4.652 -35.967 1.00 93.00 81 VAL A O 1
ATOM 615 N N . SER A 1 82 ? 22.806 5.678 -37.742 1.00 90.69 82 SER A N 1
ATOM 616 C CA . SER A 1 82 ? 24.031 6.195 -38.360 1.00 90.69 82 SER A CA 1
ATOM 617 C C . SER A 1 82 ? 24.788 7.101 -37.390 1.00 90.69 82 SER A C 1
ATOM 619 O O . SER A 1 82 ? 24.176 7.848 -36.625 1.00 90.69 82 SER A O 1
ATOM 621 N N . ALA A 1 83 ? 26.123 7.059 -37.414 1.00 86.62 83 ALA A N 1
ATOM 622 C CA . ALA A 1 83 ? 26.970 7.816 -36.490 1.00 86.62 83 ALA A CA 1
ATOM 623 C C . ALA A 1 83 ? 26.679 9.329 -36.514 1.00 86.62 83 ALA A C 1
ATOM 625 O O . ALA A 1 83 ? 26.603 9.945 -35.452 1.00 86.62 83 ALA A O 1
ATOM 626 N N . SER A 1 84 ? 26.422 9.893 -37.698 1.00 84.69 84 SER A N 1
ATOM 627 C CA . SER A 1 84 ? 26.071 11.306 -37.915 1.00 84.69 84 SER A CA 1
ATOM 628 C C . SER A 1 84 ? 24.718 11.718 -37.321 1.00 84.69 84 SER A C 1
ATOM 630 O O . SER A 1 84 ? 24.452 12.905 -37.149 1.00 84.69 84 SER A O 1
ATOM 632 N N . HIS A 1 85 ? 23.860 10.750 -36.985 1.00 86.75 85 HIS A N 1
ATOM 633 C CA . HIS A 1 85 ? 22.495 10.981 -36.502 1.00 86.75 85 HIS A CA 1
ATOM 634 C C . HIS A 1 85 ? 22.245 10.401 -35.101 1.00 86.75 85 HIS A C 1
ATOM 636 O O . HIS A 1 85 ? 21.115 10.405 -34.602 1.00 86.75 85 HIS A O 1
ATOM 642 N N . ARG A 1 86 ? 23.297 9.926 -34.417 1.00 85.38 86 ARG A N 1
ATOM 643 C CA . ARG A 1 86 ? 23.210 9.478 -33.019 1.00 85.38 86 ARG A CA 1
ATOM 644 C C . ARG A 1 86 ? 22.871 10.644 -32.095 1.00 85.38 86 ARG A C 1
ATOM 646 O O . ARG A 1 86 ? 23.137 11.801 -32.391 1.00 85.38 86 ARG A O 1
ATOM 653 N N . ARG A 1 87 ? 22.258 10.324 -30.950 1.00 84.12 87 ARG A N 1
ATOM 654 C CA . ARG A 1 87 ? 21.824 11.295 -29.922 1.00 84.12 87 ARG A CA 1
ATOM 655 C C . ARG A 1 87 ? 20.792 12.339 -30.398 1.00 84.12 87 ARG A C 1
ATOM 657 O O . ARG A 1 87 ? 20.401 13.177 -29.600 1.00 84.12 87 ARG A O 1
ATOM 664 N N . ARG A 1 88 ? 20.264 12.223 -31.626 1.00 86.00 88 ARG A N 1
ATOM 665 C CA . ARG A 1 88 ? 19.148 13.032 -32.166 1.00 86.00 88 ARG A CA 1
ATOM 666 C C . ARG A 1 88 ? 17.766 12.376 -32.001 1.00 86.00 88 ARG A C 1
ATOM 668 O O . ARG A 1 88 ? 16.817 12.764 -32.664 1.00 86.00 88 ARG A O 1
ATOM 675 N N . GLY A 1 89 ? 17.647 11.336 -31.171 1.00 86.31 89 GLY A N 1
ATOM 676 C CA . GLY A 1 89 ? 16.369 10.653 -30.910 1.00 86.31 89 GLY A CA 1
ATOM 677 C C . GLY A 1 89 ? 15.899 9.649 -31.978 1.00 86.31 89 GLY A C 1
ATOM 678 O O . GLY A 1 89 ? 14.871 9.012 -31.776 1.00 86.31 89 GLY A O 1
ATOM 679 N N . VAL A 1 90 ? 16.658 9.426 -33.060 1.00 90.44 90 VAL A N 1
ATOM 680 C CA . VAL A 1 90 ? 16.280 8.531 -34.182 1.00 90.44 90 VAL A CA 1
ATOM 681 C C . VAL A 1 90 ? 15.912 7.111 -33.732 1.00 90.44 90 VAL A C 1
ATOM 683 O O . VAL A 1 90 ? 14.891 6.572 -34.148 1.00 90.44 90 VAL A O 1
ATOM 686 N N . GLY A 1 91 ? 16.711 6.505 -32.846 1.00 89.75 91 GLY A N 1
ATOM 687 C CA . GLY A 1 91 ? 16.439 5.151 -32.345 1.00 89.75 91 GLY A CA 1
ATOM 688 C C . GLY A 1 91 ? 15.142 5.066 -31.535 1.00 89.75 91 GLY A C 1
ATOM 689 O O . GLY A 1 91 ? 14.382 4.113 -31.683 1.00 89.75 91 GLY A O 1
ATOM 690 N N . SER A 1 92 ? 14.860 6.086 -30.719 1.00 90.25 92 SER A N 1
ATOM 691 C CA . SER A 1 92 ? 13.614 6.175 -29.952 1.00 90.25 92 SER A CA 1
ATOM 692 C C . SER A 1 92 ? 12.406 6.358 -30.867 1.00 90.25 92 SER A C 1
ATOM 694 O O . SER A 1 92 ? 11.385 5.711 -30.664 1.00 90.25 92 SER A O 1
ATOM 696 N N . LEU A 1 93 ? 12.548 7.182 -31.904 1.00 91.38 93 LEU A N 1
ATOM 697 C CA . LEU A 1 93 ? 11.529 7.438 -32.916 1.00 91.38 93 LEU A CA 1
ATOM 698 C C . LEU A 1 93 ? 11.171 6.1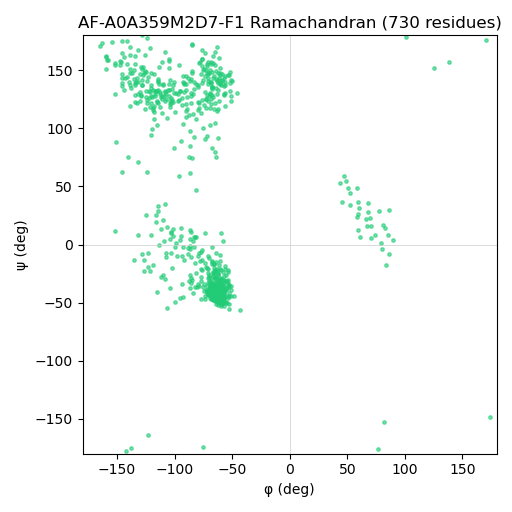61 -33.704 1.00 91.38 93 LEU A C 1
ATOM 700 O O . LEU A 1 93 ? 9.992 5.836 -33.817 1.00 91.38 93 LEU A O 1
ATOM 704 N N . LEU A 1 94 ? 12.166 5.372 -34.131 1.00 94.00 94 LEU A N 1
ATOM 705 C CA . LEU A 1 94 ? 11.950 4.071 -34.784 1.00 94.00 94 LEU A CA 1
ATOM 706 C C . LEU A 1 94 ? 11.217 3.062 -33.884 1.00 94.00 94 LEU A C 1
ATOM 708 O O . LEU A 1 94 ? 10.251 2.434 -34.313 1.00 94.00 94 LEU A O 1
ATOM 712 N N . VAL A 1 95 ? 11.663 2.904 -32.634 1.00 94.31 95 VAL A N 1
ATOM 713 C CA . VAL A 1 95 ? 11.056 1.947 -31.692 1.00 94.31 95 VAL A CA 1
ATOM 714 C C . VAL A 1 95 ? 9.638 2.371 -31.300 1.00 94.31 95 VAL A C 1
ATOM 716 O O . VAL A 1 95 ? 8.757 1.521 -31.225 1.00 94.31 95 VAL A O 1
ATOM 719 N N . ASN A 1 96 ? 9.387 3.666 -31.090 1.00 91.94 96 ASN A N 1
ATOM 720 C CA . ASN A 1 96 ? 8.049 4.167 -30.766 1.00 91.94 96 ASN A CA 1
ATOM 721 C C . ASN A 1 96 ? 7.063 3.964 -31.921 1.00 91.94 96 ASN A C 1
ATOM 723 O O . ASN A 1 96 ? 5.926 3.572 -31.676 1.00 91.94 96 ASN A O 1
ATOM 727 N N . ALA A 1 97 ? 7.497 4.173 -33.167 1.00 90.06 97 ALA A N 1
ATOM 728 C CA . ALA A 1 97 ? 6.656 3.913 -34.332 1.00 90.06 97 ALA A CA 1
ATOM 729 C C . ALA A 1 97 ? 6.296 2.431 -34.470 1.00 90.06 97 ALA A C 1
ATOM 731 O O . ALA A 1 97 ? 5.146 2.107 -34.752 1.00 90.06 97 ALA A O 1
ATOM 732 N N . LEU A 1 98 ? 7.250 1.532 -34.202 1.00 92.75 98 LEU A N 1
ATOM 733 C CA . LEU A 1 98 ? 6.962 0.102 -34.160 1.00 92.75 98 LEU A CA 1
ATOM 734 C C . LEU A 1 98 ? 5.953 -0.245 -33.064 1.00 92.75 98 LEU A C 1
ATOM 736 O O . LEU A 1 98 ? 5.030 -1.006 -33.314 1.00 92.75 98 LEU A O 1
ATOM 740 N N . VAL A 1 99 ? 6.141 0.282 -31.852 1.00 87.31 99 VAL A N 1
ATOM 741 C CA . VAL A 1 99 ? 5.246 0.016 -30.717 1.00 87.31 99 VAL A CA 1
ATOM 742 C C . VAL A 1 99 ? 3.819 0.460 -31.036 1.00 87.31 99 VAL A C 1
ATOM 744 O O . VAL A 1 99 ? 2.902 -0.334 -30.865 1.00 87.31 99 VAL A O 1
ATOM 747 N N . ALA A 1 100 ? 3.641 1.666 -31.582 1.00 84.69 100 ALA A N 1
ATOM 748 C CA . ALA A 1 100 ? 2.327 2.165 -31.987 1.00 84.69 100 ALA A CA 1
ATOM 749 C C . ALA A 1 100 ? 1.682 1.291 -33.079 1.00 84.69 100 ALA A C 1
ATOM 751 O O . ALA A 1 100 ? 0.486 1.008 -33.029 1.00 84.69 100 ALA A O 1
ATOM 752 N N . GLN A 1 101 ? 2.476 0.823 -34.050 1.00 83.00 101 GLN A N 1
ATOM 753 C CA . GLN A 1 101 ? 2.004 -0.107 -35.078 1.00 83.00 101 GLN A CA 1
ATOM 754 C C . GLN A 1 101 ? 1.608 -1.463 -34.474 1.00 83.00 101 GLN A C 1
ATOM 756 O O . GLN A 1 101 ? 0.545 -1.987 -34.781 1.00 83.00 101 GLN A O 1
ATOM 761 N N . ALA A 1 102 ? 2.428 -2.014 -33.581 1.00 77.44 102 ALA A N 1
ATOM 762 C CA . ALA A 1 102 ? 2.172 -3.290 -32.924 1.00 77.44 102 ALA A CA 1
ATOM 763 C C . ALA A 1 102 ? 0.929 -3.241 -32.020 1.00 77.44 102 ALA A C 1
ATOM 765 O O . ALA A 1 102 ? 0.194 -4.225 -31.941 1.00 77.44 102 ALA A O 1
ATOM 766 N N . GLU A 1 103 ? 0.673 -2.097 -31.380 1.00 80.06 103 GLU A N 1
ATOM 767 C CA . GLU A 1 103 ? -0.547 -1.856 -30.607 1.00 80.06 103 GLU A CA 1
ATOM 768 C C . GLU A 1 103 ? -1.785 -1.824 -31.506 1.00 80.06 103 GLU A C 1
ATOM 770 O O . GLU A 1 103 ? -2.767 -2.516 -31.242 1.00 80.06 103 GLU A O 1
ATOM 775 N N . LYS A 1 104 ? -1.711 -1.096 -32.626 1.00 73.88 104 LYS A N 1
ATOM 776 C CA . LYS A 1 104 ? -2.776 -1.069 -33.636 1.00 73.88 104 LYS A CA 1
ATOM 777 C C . LYS A 1 104 ? -3.075 -2.463 -34.203 1.00 73.88 104 LYS A C 1
ATOM 779 O O . LYS A 1 104 ? -4.236 -2.798 -34.425 1.00 73.88 104 LYS A O 1
ATOM 784 N N . ASP A 1 105 ? -2.040 -3.277 -34.386 1.00 69.25 105 ASP A N 1
ATOM 785 C CA . ASP A 1 105 ? -2.135 -4.641 -34.914 1.00 69.25 105 ASP A CA 1
ATOM 786 C C . ASP A 1 105 ? -2.439 -5.699 -33.827 1.00 69.25 105 ASP A C 1
ATOM 788 O O . ASP A 1 105 ? -2.370 -6.899 -34.096 1.00 69.25 105 ASP A O 1
ATOM 792 N N . CYS A 1 106 ? -2.789 -5.276 -32.603 1.00 64.94 106 CYS A N 1
ATOM 793 C CA . CYS A 1 106 ? -3.209 -6.137 -31.487 1.00 64.94 106 CYS A CA 1
ATOM 794 C C . CYS A 1 106 ? -2.164 -7.180 -31.027 1.00 64.94 106 CYS A C 1
ATOM 796 O O . CYS A 1 106 ? -2.512 -8.263 -30.552 1.00 64.94 106 CYS A O 1
ATOM 798 N N . TYR A 1 107 ? -0.867 -6.877 -31.134 1.00 67.75 107 TYR A N 1
ATOM 799 C CA . TYR A 1 107 ? 0.179 -7.684 -30.493 1.00 67.75 107 TYR A CA 1
ATOM 800 C C . TYR A 1 107 ? 0.182 -7.449 -28.978 1.00 67.75 107 TYR A C 1
ATOM 802 O O . TYR A 1 107 ? -0.028 -6.328 -28.534 1.00 67.75 107 TYR A O 1
ATOM 810 N N . LEU A 1 108 ? 0.480 -8.469 -28.170 1.00 64.19 108 LEU A N 1
ATOM 811 C CA . LEU A 1 108 ? 0.498 -8.362 -26.701 1.00 64.19 108 LEU A CA 1
ATOM 812 C C . LEU A 1 108 ? 1.836 -7.860 -26.153 1.00 64.19 108 LEU A C 1
ATOM 814 O O . LEU A 1 108 ? 1.897 -7.193 -25.120 1.00 64.19 108 LEU A O 1
ATOM 818 N N . ASN A 1 109 ? 2.936 -8.204 -26.817 1.00 74.81 109 ASN A N 1
ATOM 819 C CA . ASN A 1 109 ? 4.276 -7.830 -26.386 1.00 74.81 109 ASN A CA 1
ATOM 820 C C . ASN A 1 109 ? 5.253 -7.711 -27.560 1.00 74.81 109 ASN A C 1
ATOM 822 O O . ASN A 1 109 ? 5.090 -8.335 -28.611 1.00 74.81 109 ASN A O 1
ATOM 826 N N . VAL A 1 110 ? 6.306 -6.920 -27.349 1.00 84.62 110 VAL A N 1
ATOM 827 C CA . VAL A 1 110 ? 7.453 -6.789 -28.253 1.00 84.62 110 VAL A CA 1
ATOM 828 C C . VAL A 1 110 ? 8.708 -7.291 -27.553 1.00 84.62 110 VAL A C 1
ATOM 830 O O . VAL A 1 110 ? 8.997 -6.907 -26.421 1.00 84.62 110 VAL A O 1
ATOM 833 N N . VAL A 1 111 ? 9.484 -8.127 -28.234 1.00 85.06 111 VAL A N 1
ATOM 834 C CA . VAL A 1 111 ? 10.669 -8.787 -27.683 1.00 85.06 111 VAL A CA 1
ATOM 835 C C . VAL A 1 111 ? 11.920 -8.388 -28.455 1.00 85.06 111 VAL A C 1
ATOM 837 O O . VAL A 1 111 ? 11.967 -8.466 -29.683 1.00 85.06 111 VAL A O 1
ATOM 840 N N . ALA A 1 112 ? 12.974 -8.037 -27.725 1.00 89.88 112 ALA A N 1
ATOM 841 C CA . ALA A 1 112 ? 14.317 -7.809 -28.234 1.00 89.88 112 ALA A CA 1
ATOM 842 C C . ALA A 1 112 ? 15.299 -8.769 -27.551 1.00 89.88 112 ALA A C 1
ATOM 844 O O . ALA A 1 112 ? 15.248 -8.999 -26.345 1.00 89.88 112 ALA A O 1
ATOM 845 N N . ARG A 1 113 ? 16.220 -9.352 -28.317 1.00 86.31 113 ARG A N 1
ATOM 846 C CA . ARG A 1 113 ? 17.261 -10.245 -27.787 1.00 86.31 113 ARG A CA 1
ATOM 847 C C . ARG A 1 113 ? 18.603 -9.553 -27.920 1.00 86.31 113 ARG A C 1
ATOM 849 O O . ARG A 1 113 ? 19.062 -9.336 -29.035 1.00 86.31 113 ARG A O 1
ATOM 856 N N . VAL A 1 114 ? 19.214 -9.215 -26.792 1.00 87.69 114 VAL A N 1
ATOM 857 C CA . VAL A 1 114 ? 20.395 -8.348 -26.740 1.00 87.69 114 VAL A CA 1
ATOM 858 C C . VAL A 1 114 ? 21.538 -9.107 -26.086 1.00 87.69 114 VAL A C 1
ATOM 860 O O . VAL A 1 114 ? 21.339 -9.768 -25.071 1.00 87.69 114 VAL A O 1
ATOM 863 N N . ALA A 1 115 ? 22.736 -9.046 -26.660 1.00 85.50 115 ALA A N 1
ATOM 864 C CA . ALA A 1 115 ? 23.901 -9.662 -26.037 1.00 85.50 115 ALA A CA 1
ATOM 865 C C . ALA A 1 115 ? 24.270 -8.914 -24.742 1.00 85.50 115 ALA A C 1
ATOM 867 O O . ALA A 1 115 ? 24.222 -7.682 -24.698 1.00 85.50 115 ALA A O 1
ATOM 868 N N . ALA A 1 116 ? 24.574 -9.648 -23.670 1.00 83.31 116 ALA A N 1
ATOM 869 C CA . ALA A 1 116 ? 24.785 -9.063 -22.342 1.00 83.31 116 ALA A CA 1
ATOM 870 C C . ALA A 1 116 ? 26.033 -8.162 -22.264 1.00 83.31 116 ALA A C 1
ATOM 872 O O . ALA A 1 116 ? 26.080 -7.261 -21.434 1.00 83.31 116 ALA A O 1
ATOM 873 N N . ASP A 1 117 ? 27.012 -8.379 -23.148 1.00 84.81 117 ASP A N 1
ATOM 874 C CA . ASP A 1 117 ? 28.251 -7.604 -23.279 1.00 84.81 117 ASP A CA 1
ATOM 875 C C . ASP A 1 117 ? 28.045 -6.216 -23.918 1.00 84.81 117 ASP A C 1
ATOM 877 O O . ASP A 1 117 ? 28.898 -5.341 -23.790 1.00 84.81 117 ASP A O 1
ATOM 881 N N . LEU A 1 118 ? 26.903 -5.969 -24.569 1.00 86.12 118 LEU A N 1
ATOM 882 C CA . LEU A 1 118 ? 26.593 -4.685 -25.207 1.00 86.12 118 LEU A CA 1
ATOM 883 C C . LEU A 1 118 ? 25.935 -3.708 -24.216 1.00 86.12 118 LEU A C 1
ATOM 885 O O . LEU A 1 118 ? 24.723 -3.487 -24.269 1.00 86.12 118 LEU A O 1
ATOM 889 N N . ALA A 1 119 ? 26.716 -3.124 -23.302 1.00 82.50 119 ALA A N 1
ATOM 890 C CA . ALA A 1 119 ? 26.208 -2.250 -22.232 1.00 82.50 119 ALA A CA 1
ATOM 891 C C . ALA A 1 119 ? 25.312 -1.102 -22.749 1.00 82.50 119 ALA A C 1
ATOM 893 O O . ALA A 1 119 ? 24.162 -0.979 -22.325 1.00 82.50 119 ALA A O 1
ATOM 894 N N . GLU A 1 120 ? 25.777 -0.341 -23.748 1.00 85.25 120 GLU A N 1
ATOM 895 C CA . GLU A 1 120 ? 25.029 0.793 -24.321 1.00 85.25 120 GLU A CA 1
ATOM 896 C C . GLU A 1 120 ? 23.682 0.378 -24.935 1.00 85.25 120 GLU A C 1
ATOM 898 O O . GLU A 1 120 ? 22.682 1.093 -24.821 1.00 85.25 120 GLU A O 1
ATOM 903 N N . ALA A 1 121 ? 23.633 -0.795 -25.577 1.00 86.94 121 ALA A N 1
ATOM 904 C CA . ALA A 1 121 ? 22.408 -1.319 -26.169 1.00 86.94 121 ALA A CA 1
ATOM 905 C C . ALA A 1 121 ? 21.417 -1.747 -25.081 1.00 86.94 121 ALA A C 1
ATOM 907 O O . ALA A 1 121 ? 20.231 -1.435 -25.166 1.00 86.94 121 ALA A O 1
ATOM 908 N N . ASN A 1 122 ? 21.895 -2.429 -24.037 1.00 86.06 122 ASN A N 1
ATOM 909 C CA . ASN A 1 122 ? 21.055 -2.859 -22.922 1.00 86.06 122 ASN A CA 1
ATOM 910 C C . ASN A 1 122 ? 20.453 -1.661 -22.163 1.00 86.06 122 ASN A C 1
ATOM 912 O O . ASN A 1 122 ? 19.267 -1.700 -21.830 1.00 86.06 122 ASN A O 1
ATOM 916 N N . GLU A 1 123 ? 21.214 -0.580 -21.967 1.00 84.31 123 GLU A N 1
ATOM 917 C CA . GLU A 1 123 ? 20.695 0.678 -21.415 1.00 84.31 123 GLU A CA 1
ATOM 918 C C . GLU A 1 123 ? 19.674 1.355 -22.335 1.00 84.31 123 GLU A C 1
ATOM 920 O O . GLU A 1 123 ? 18.666 1.880 -21.859 1.00 84.31 123 GLU A O 1
ATOM 925 N N . PHE A 1 124 ? 19.919 1.362 -23.651 1.00 88.56 124 PHE A N 1
ATOM 926 C CA . PHE A 1 124 ? 18.970 1.904 -24.625 1.00 88.56 124 PHE A CA 1
ATOM 927 C C . PHE A 1 124 ? 17.624 1.178 -24.548 1.00 88.56 124 PHE A C 1
ATOM 929 O O . PHE A 1 124 ? 16.589 1.829 -24.417 1.00 88.56 124 PHE A O 1
ATOM 936 N N . TRP A 1 125 ? 17.631 -0.156 -24.568 1.00 89.19 125 TRP A N 1
ATOM 937 C CA . TRP A 1 125 ? 16.404 -0.946 -24.490 1.00 89.19 125 TRP A CA 1
ATOM 938 C C . TRP A 1 125 ? 15.657 -0.734 -23.173 1.00 89.19 125 TRP A C 1
ATOM 940 O O . TRP A 1 125 ? 14.439 -0.564 -23.190 1.00 89.19 125 TRP A O 1
ATOM 950 N N . GLN A 1 126 ? 16.379 -0.661 -22.053 1.00 82.06 126 GLN A N 1
ATOM 951 C CA . GLN A 1 126 ? 15.775 -0.364 -20.757 1.00 82.06 126 GLN A CA 1
ATOM 952 C C . GLN A 1 126 ? 15.091 1.011 -20.751 1.00 82.06 126 GLN A C 1
ATOM 954 O O . GLN A 1 126 ? 13.932 1.094 -20.366 1.00 82.06 126 GLN A O 1
ATOM 959 N N . ARG A 1 127 ? 15.746 2.060 -21.273 1.00 81.50 127 ARG A N 1
ATOM 960 C CA . ARG A 1 127 ? 15.148 3.404 -21.425 1.00 81.50 127 ARG A CA 1
ATOM 961 C C . ARG A 1 127 ? 13.920 3.427 -22.343 1.00 81.50 127 ARG A C 1
ATOM 963 O O . ARG A 1 127 ? 13.029 4.251 -22.160 1.00 81.50 127 ARG A O 1
ATOM 970 N N . MET A 1 128 ? 13.864 2.532 -23.329 1.00 83.88 128 MET A N 1
ATOM 971 C CA . MET A 1 128 ? 12.710 2.370 -24.223 1.00 83.88 128 MET A CA 1
ATOM 972 C C . MET A 1 128 ? 11.574 1.523 -23.615 1.00 83.88 128 MET A C 1
ATOM 974 O O . MET A 1 128 ? 10.601 1.229 -24.316 1.00 83.88 128 MET A O 1
ATOM 978 N N . GLY A 1 129 ? 11.673 1.133 -22.338 1.00 77.75 129 GLY A N 1
ATOM 979 C CA . GLY A 1 129 ? 10.660 0.349 -21.627 1.00 77.75 129 GLY A CA 1
ATOM 980 C C . GLY A 1 129 ? 10.713 -1.159 -21.895 1.00 77.75 129 GLY A C 1
ATOM 981 O O . GLY A 1 129 ? 9.738 -1.850 -21.626 1.00 77.75 129 GLY A O 1
ATOM 982 N N . PHE A 1 130 ? 11.817 -1.678 -22.444 1.00 85.31 130 PHE A N 1
ATOM 983 C CA . PHE A 1 130 ? 12.029 -3.117 -22.631 1.00 85.31 130 PHE A CA 1
ATOM 984 C C . PHE A 1 130 ? 12.773 -3.690 -21.421 1.00 85.31 130 PHE A C 1
ATOM 986 O O . PHE A 1 130 ? 13.990 -3.516 -21.263 1.00 85.31 130 PHE A O 1
ATOM 993 N N . LEU A 1 131 ? 12.027 -4.386 -20.568 1.00 76.00 131 LEU A N 1
ATOM 994 C CA . LEU A 1 131 ? 12.510 -4.951 -19.313 1.00 76.00 131 LEU A CA 1
ATOM 995 C C . LEU A 1 131 ? 13.158 -6.309 -19.547 1.00 76.00 131 LEU A C 1
ATOM 997 O O . LEU A 1 131 ? 12.753 -7.053 -20.435 1.00 76.00 131 LEU A O 1
ATOM 1001 N N . ALA A 1 132 ? 14.174 -6.651 -18.757 1.00 76.56 132 ALA A N 1
ATOM 1002 C CA . ALA A 1 132 ? 14.771 -7.979 -18.830 1.00 76.56 132 ALA A CA 1
ATOM 1003 C C . ALA A 1 132 ? 13.766 -9.026 -18.318 1.00 76.56 132 ALA A C 1
ATOM 1005 O O . ALA A 1 132 ? 13.315 -8.949 -17.178 1.00 76.56 132 ALA A O 1
ATOM 1006 N N . SER A 1 133 ? 13.429 -9.989 -19.176 1.00 66.25 133 SER A N 1
ATOM 1007 C CA . SER A 1 133 ? 12.532 -11.109 -18.864 1.00 66.25 133 SER A CA 1
ATOM 1008 C C . SER A 1 133 ? 13.339 -12.339 -18.440 1.00 66.25 133 SER A C 1
ATOM 1010 O O . SER A 1 133 ? 13.072 -12.952 -17.412 1.00 66.25 133 SER A O 1
ATOM 1012 N N . ARG A 1 134 ? 14.400 -12.674 -19.191 1.00 69.69 134 ARG A N 1
ATOM 1013 C CA . ARG A 1 134 ? 15.291 -13.808 -18.886 1.00 69.69 134 ARG A CA 1
ATOM 1014 C C . ARG A 1 134 ? 16.654 -13.683 -19.555 1.00 69.69 134 ARG A C 1
ATOM 1016 O O . ARG A 1 134 ? 16.807 -12.972 -20.547 1.00 69.69 134 ARG A O 1
ATOM 1023 N N . VAL A 1 135 ? 17.629 -14.443 -19.059 1.00 74.00 135 VAL A N 1
ATOM 1024 C CA . VAL A 1 135 ? 18.944 -14.613 -19.694 1.00 74.00 135 VAL A CA 1
ATOM 1025 C C . VAL A 1 135 ? 19.046 -16.023 -20.271 1.00 74.00 135 VAL A C 1
ATOM 1027 O O . VAL A 1 135 ? 18.714 -16.999 -19.604 1.00 74.00 135 VAL A O 1
ATOM 1030 N N . CYS A 1 136 ? 19.485 -16.141 -21.521 1.00 72.62 136 CYS A N 1
ATOM 1031 C CA . CYS A 1 136 ? 19.666 -17.421 -22.205 1.00 72.62 136 CYS A CA 1
ATOM 1032 C C . CYS A 1 136 ? 21.074 -17.527 -22.791 1.00 72.62 136 CYS A C 1
ATOM 1034 O O . CYS A 1 136 ? 21.668 -16.519 -23.176 1.00 72.62 136 CYS A O 1
ATOM 1036 N N . SER A 1 137 ? 21.580 -18.750 -22.944 1.00 70.38 137 SER A N 1
ATOM 1037 C CA . SER A 1 137 ? 22.794 -19.000 -23.723 1.00 70.38 137 SER A CA 1
ATOM 1038 C C . SER A 1 137 ? 22.562 -18.644 -25.196 1.00 70.38 137 SER A C 1
ATOM 1040 O O . SER A 1 137 ? 21.517 -18.954 -25.775 1.00 70.38 137 SER A O 1
ATOM 1042 N N . GLY A 1 138 ? 23.512 -17.932 -25.795 1.00 65.44 138 GLY A N 1
ATOM 1043 C CA . GLY A 1 138 ? 23.520 -17.590 -27.213 1.00 65.44 138 GLY A CA 1
ATOM 1044 C C . GLY A 1 138 ? 23.912 -18.773 -28.098 1.00 65.44 138 GLY A C 1
ATOM 1045 O O . GLY A 1 138 ? 24.078 -19.897 -27.635 1.00 65.44 138 GLY A O 1
ATOM 1046 N N . GLY A 1 139 ? 24.057 -18.519 -29.401 1.00 59.16 139 GLY A N 1
ATOM 1047 C CA . GLY A 1 139 ? 24.447 -19.554 -30.362 1.00 59.16 139 GLY A CA 1
ATOM 1048 C C . GLY A 1 139 ? 25.823 -20.164 -30.060 1.00 59.16 139 GLY A C 1
ATOM 1049 O O . GLY A 1 139 ? 26.729 -19.466 -29.592 1.00 59.16 139 GLY A O 1
ATOM 1050 N N . MET A 1 140 ? 25.984 -21.454 -30.389 1.00 51.38 140 MET A N 1
ATOM 1051 C CA . MET A 1 140 ? 27.185 -22.253 -30.081 1.00 51.38 140 MET A CA 1
ATOM 1052 C C . MET A 1 140 ? 28.497 -21.661 -30.624 1.00 51.38 140 MET A C 1
ATOM 1054 O O . MET A 1 140 ? 29.563 -21.961 -30.104 1.00 51.38 140 MET A O 1
ATOM 1058 N N . SER A 1 141 ? 28.438 -20.789 -31.635 1.00 55.31 141 SER A N 1
ATOM 1059 C CA . SER A 1 141 ? 29.617 -20.197 -32.279 1.00 55.31 141 SER A CA 1
ATOM 1060 C C . SER A 1 141 ? 30.297 -19.071 -31.493 1.00 55.31 141 SER A C 1
ATOM 1062 O O . SER A 1 141 ? 31.454 -18.769 -31.770 1.00 55.31 141 SER A O 1
ATOM 1064 N N . ARG A 1 142 ? 29.609 -18.408 -30.549 1.00 59.31 142 ARG A N 1
ATOM 1065 C CA . ARG A 1 142 ? 30.165 -17.245 -29.816 1.00 59.31 142 ARG A CA 1
ATOM 1066 C C . ARG A 1 142 ? 30.067 -17.341 -28.292 1.00 59.31 142 ARG A C 1
ATOM 1068 O O . ARG A 1 142 ? 30.619 -16.477 -27.623 1.00 59.31 142 ARG A O 1
ATOM 1075 N N . ASN A 1 143 ? 29.363 -18.343 -27.758 1.00 65.81 143 ASN A N 1
ATOM 1076 C CA . ASN A 1 143 ? 29.175 -18.591 -26.320 1.00 65.81 143 ASN A CA 1
ATOM 1077 C C . ASN A 1 143 ? 28.825 -17.335 -25.485 1.00 65.81 143 ASN A C 1
ATOM 1079 O O . ASN A 1 143 ? 29.294 -17.162 -24.363 1.00 65.81 143 ASN A O 1
ATOM 1083 N N . ARG A 1 144 ? 28.028 -16.418 -26.049 1.00 76.44 144 ARG A N 1
ATOM 1084 C CA . ARG A 1 144 ? 27.610 -15.180 -25.368 1.00 76.44 144 ARG A CA 1
ATOM 1085 C C . ARG A 1 144 ? 26.288 -15.384 -24.650 1.00 76.44 144 ARG A C 1
ATOM 1087 O O . ARG A 1 144 ? 25.410 -16.059 -25.178 1.00 76.44 144 ARG A O 1
ATOM 1094 N N . SER A 1 145 ? 26.108 -14.752 -23.499 1.00 79.81 145 SER A N 1
ATOM 1095 C CA . SER A 1 145 ? 24.802 -14.660 -22.848 1.00 79.81 145 SER A CA 1
ATOM 1096 C C . SER A 1 145 ? 23.921 -13.619 -23.548 1.00 79.81 145 SER A C 1
ATOM 1098 O O . SER A 1 145 ? 24.376 -12.550 -23.960 1.00 79.81 145 SER A O 1
ATOM 1100 N N . ILE A 1 146 ? 22.642 -13.948 -23.709 1.00 80.25 146 ILE A N 1
ATOM 1101 C CA . ILE A 1 146 ? 21.627 -13.102 -24.334 1.00 80.25 146 ILE A CA 1
ATOM 1102 C C . ILE A 1 146 ? 20.603 -12.717 -23.276 1.00 80.25 146 ILE A C 1
ATOM 1104 O O . ILE A 1 146 ? 19.937 -13.584 -22.713 1.00 80.25 146 ILE A O 1
ATOM 1108 N N . VAL A 1 147 ? 20.433 -11.419 -23.054 1.00 80.50 147 VAL A N 1
ATOM 1109 C CA . VAL A 1 147 ? 19.331 -10.867 -22.272 1.00 80.50 147 VAL A CA 1
ATOM 1110 C C . VAL A 1 147 ? 18.122 -10.734 -23.196 1.00 80.50 147 VAL A C 1
ATOM 1112 O O . VAL A 1 147 ? 18.125 -9.951 -24.150 1.00 80.50 147 VAL A O 1
ATOM 1115 N N . VAL A 1 148 ? 17.091 -11.534 -22.943 1.00 80.19 148 VAL A N 1
ATOM 1116 C CA . VAL A 1 148 ? 15.785 -11.394 -23.589 1.00 80.19 148 VAL A CA 1
ATOM 1117 C C . VAL A 1 148 ? 15.055 -10.268 -22.875 1.00 80.19 148 VAL A C 1
ATOM 1119 O O . VAL A 1 148 ? 14.780 -10.365 -21.678 1.00 80.19 148 VAL A O 1
ATOM 1122 N N . ARG A 1 149 ? 14.784 -9.189 -23.604 1.00 86.00 149 ARG A N 1
ATOM 1123 C CA . ARG A 1 149 ? 14.054 -8.030 -23.110 1.00 86.00 149 ARG A CA 1
ATOM 1124 C C . ARG A 1 149 ? 12.686 -7.947 -23.756 1.00 86.00 149 ARG A C 1
ATOM 1126 O O . ARG A 1 149 ? 12.563 -8.142 -24.962 1.00 86.00 149 ARG A O 1
ATOM 1133 N N . GLU A 1 150 ? 11.676 -7.644 -22.965 1.00 79.88 150 GLU A N 1
ATOM 1134 C CA . GLU A 1 150 ? 10.280 -7.679 -23.376 1.00 79.88 150 GLU A CA 1
ATOM 1135 C C . GLU A 1 150 ? 9.599 -6.382 -22.938 1.00 79.88 150 GLU A C 1
ATOM 1137 O O . GLU A 1 150 ? 9.865 -5.855 -21.857 1.00 79.88 150 GLU A O 1
ATOM 1142 N N . ARG A 1 151 ? 8.748 -5.843 -23.807 1.00 82.81 151 ARG A N 1
ATOM 1143 C CA . ARG A 1 151 ? 7.870 -4.713 -23.517 1.00 82.81 151 ARG A CA 1
ATOM 1144 C C . ARG A 1 151 ? 6.439 -5.166 -23.754 1.00 82.81 151 ARG A C 1
ATOM 1146 O O . ARG A 1 151 ? 6.100 -5.545 -24.875 1.00 82.81 151 ARG A O 1
ATOM 1153 N N . ARG A 1 152 ? 5.612 -5.138 -22.710 1.00 75.19 152 ARG A N 1
ATOM 1154 C CA . ARG A 1 152 ? 4.170 -5.375 -22.836 1.00 75.19 152 ARG A CA 1
ATOM 1155 C C . ARG A 1 152 ? 3.526 -4.176 -23.536 1.00 75.19 152 ARG A C 1
ATOM 1157 O O . ARG A 1 152 ? 3.919 -3.036 -23.285 1.00 75.19 152 ARG A O 1
ATOM 1164 N N . LEU A 1 153 ? 2.609 -4.456 -24.451 1.00 73.38 153 LEU A N 1
ATOM 1165 C CA . LEU A 1 153 ? 1.870 -3.454 -25.212 1.00 73.38 153 LEU A CA 1
ATOM 1166 C C . LEU A 1 153 ? 0.515 -3.189 -24.561 1.00 73.38 153 LEU A C 1
ATOM 1168 O O . LEU A 1 153 ? -0.016 -4.057 -23.867 1.00 73.38 153 LEU A O 1
ATOM 1172 N N . ASN A 1 154 ? -0.037 -1.996 -24.780 1.00 67.12 154 ASN A N 1
ATOM 1173 C CA . ASN A 1 154 ? -1.349 -1.630 -24.256 1.00 67.12 154 ASN A CA 1
ATOM 1174 C C . ASN A 1 154 ? -2.468 -2.077 -25.217 1.00 67.12 154 ASN A C 1
ATOM 1176 O O . ASN A 1 154 ? -3.173 -1.248 -25.790 1.00 67.12 154 ASN A O 1
ATOM 1180 N N . THR A 1 155 ? -2.576 -3.387 -25.461 1.00 58.34 155 THR A N 1
ATOM 1181 C CA . THR A 1 155 ? -3.559 -3.980 -26.380 1.00 58.34 155 THR A CA 1
ATOM 1182 C C . THR A 1 155 ? -4.589 -4.832 -25.646 1.00 58.34 155 THR A C 1
ATOM 1184 O O . THR A 1 155 ? -4.206 -5.615 -24.775 1.00 58.34 155 THR A O 1
ATOM 1187 N N . PRO A 1 156 ? -5.880 -4.740 -26.020 1.00 46.12 156 PRO A N 1
ATOM 1188 C CA . PRO A 1 156 ? -6.896 -5.653 -25.515 1.00 46.12 156 PRO A CA 1
ATOM 1189 C C . PRO A 1 156 ? -6.635 -7.077 -26.036 1.00 46.12 156 PRO A C 1
ATOM 1191 O O . PRO A 1 156 ? -6.494 -7.283 -27.243 1.00 46.12 156 PRO A O 1
ATOM 1194 N N . SER A 1 157 ? -6.560 -8.070 -25.156 1.00 43.62 157 SER A N 1
ATOM 1195 C CA . SER A 1 157 ? -6.289 -9.477 -25.467 1.00 43.62 157 SER A CA 1
ATOM 1196 C C . SER A 1 157 ? -7.545 -10.355 -25.383 1.00 43.62 157 SER A C 1
ATOM 1198 O O . SER A 1 157 ? -8.510 -10.026 -24.707 1.00 43.62 157 SER A O 1
ATOM 1200 N N . LEU A 1 158 ? -7.548 -11.533 -26.022 1.00 37.59 158 LEU A N 1
ATOM 1201 C CA . LEU A 1 158 ? -8.638 -12.519 -25.868 1.00 37.59 158 LEU A CA 1
ATOM 1202 C C . LEU A 1 158 ? -8.719 -13.081 -24.429 1.00 37.59 158 LEU A C 1
ATOM 1204 O O . LEU A 1 158 ? -9.770 -13.560 -24.009 1.00 37.59 158 LEU A O 1
ATOM 1208 N N . PHE A 1 159 ? -7.620 -12.996 -23.669 1.00 39.09 159 PHE A N 1
ATOM 1209 C CA . PHE A 1 159 ? -7.598 -13.273 -22.230 1.00 39.09 159 PHE A CA 1
ATOM 1210 C C . PHE A 1 159 ? -8.192 -12.132 -21.399 1.00 39.09 159 PHE A C 1
ATOM 1212 O O . PHE A 1 159 ? -8.332 -12.325 -20.201 1.00 39.09 159 PHE A O 1
ATOM 1219 N N . ASP A 1 160 ? -8.556 -11.007 -22.026 1.00 37.28 160 ASP A N 1
ATOM 1220 C CA . ASP A 1 160 ? -9.347 -9.922 -21.429 1.00 37.28 160 ASP A CA 1
ATOM 1221 C C . ASP A 1 160 ? -10.864 -10.161 -21.598 1.00 37.28 160 ASP A C 1
ATOM 1223 O O . ASP A 1 160 ? -11.682 -9.348 -21.172 1.00 37.28 160 ASP A O 1
ATOM 1227 N N . LEU A 1 161 ? -11.243 -11.249 -22.286 1.00 36.28 161 LEU A N 1
ATOM 1228 C CA . LEU A 1 161 ? -12.630 -11.676 -22.502 1.00 36.28 161 LEU A CA 1
ATOM 1229 C C . LEU A 1 161 ? -12.899 -13.110 -22.008 1.00 36.28 161 LEU A C 1
ATOM 1231 O O . LEU A 1 161 ? -14.060 -13.492 -21.854 1.00 36.28 161 LEU A O 1
ATOM 1235 N N . ILE A 1 162 ? -11.859 -13.940 -21.828 1.00 33.06 162 ILE A N 1
ATOM 1236 C CA . ILE A 1 162 ? -11.983 -15.387 -21.584 1.00 33.06 162 ILE A CA 1
ATOM 1237 C C . ILE A 1 162 ? -10.867 -15.900 -20.634 1.00 33.06 162 ILE A C 1
ATOM 1239 O O . ILE A 1 162 ? -10.064 -16.752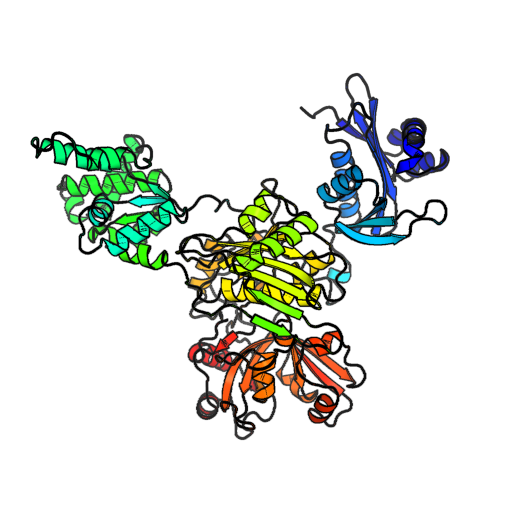 -21.011 1.00 33.06 162 ILE A O 1
ATOM 1243 N N . GLY A 1 163 ? -10.797 -15.435 -19.376 1.00 30.17 163 GLY A N 1
ATOM 1244 C CA . GLY A 1 163 ? -10.215 -16.234 -18.273 1.00 30.17 163 GLY A CA 1
ATOM 1245 C C . GLY A 1 163 ? -9.294 -15.533 -17.245 1.00 30.17 163 GLY A C 1
ATOM 1246 O O . GLY A 1 163 ? -8.636 -14.541 -17.533 1.00 30.17 163 GLY A O 1
ATOM 1247 N N . PRO A 1 164 ? -9.148 -16.098 -16.024 1.00 33.44 164 PRO A N 1
ATOM 1248 C CA . PRO A 1 164 ? -9.120 -15.331 -14.765 1.00 33.44 164 PRO A CA 1
ATOM 1249 C C . PRO A 1 164 ? -7.764 -14.760 -14.305 1.00 33.44 164 PRO A C 1
ATOM 1251 O O . PRO A 1 164 ? -7.644 -14.363 -13.144 1.00 33.44 164 PRO A O 1
ATOM 1254 N N . SER A 1 165 ? -6.725 -14.750 -15.144 1.00 36.44 165 SER A N 1
ATOM 1255 C CA . SER A 1 165 ? -5.344 -14.533 -14.661 1.00 36.44 165 SER A CA 1
ATOM 1256 C C . SER A 1 165 ? -4.619 -13.331 -15.270 1.00 36.44 165 SER A C 1
ATOM 1258 O O . SER A 1 165 ? -3.679 -12.838 -14.654 1.00 36.44 165 SER A O 1
ATOM 1260 N N . ALA A 1 166 ? -5.030 -12.853 -16.449 1.00 32.38 166 ALA A N 1
ATOM 1261 C CA . ALA A 1 166 ? -4.414 -11.696 -17.111 1.00 32.38 166 ALA A CA 1
ATOM 1262 C C . ALA A 1 166 ? -5.237 -10.399 -16.958 1.00 32.38 166 ALA A C 1
ATOM 1264 O O . ALA A 1 166 ? -4.659 -9.317 -17.055 1.00 32.38 166 ALA A O 1
ATOM 1265 N N . GLU A 1 167 ? -6.535 -10.519 -16.641 1.00 39.25 167 GLU A N 1
ATOM 1266 C CA . GLU A 1 167 ? -7.490 -9.412 -16.452 1.00 39.25 167 GLU A CA 1
ATOM 1267 C C . GLU A 1 167 ? -7.261 -8.577 -15.184 1.00 39.25 167 GLU A C 1
ATOM 1269 O O . GLU A 1 167 ? -7.509 -7.379 -15.207 1.00 39.25 167 GLU A O 1
ATOM 1274 N N . LYS A 1 168 ? -6.747 -9.143 -14.080 1.00 42.50 168 LYS A N 1
ATOM 1275 C CA . LYS A 1 168 ? -6.803 -8.469 -12.758 1.00 42.50 168 LYS A CA 1
ATOM 1276 C C . LYS A 1 168 ? -6.015 -7.152 -12.633 1.00 42.50 168 LYS A C 1
ATOM 1278 O O . LYS A 1 168 ? -6.097 -6.492 -11.601 1.00 42.50 168 LYS A O 1
ATOM 1283 N N . PHE A 1 169 ? -5.224 -6.766 -13.633 1.00 44.50 169 PHE A N 1
ATOM 1284 C CA . PHE A 1 169 ? -4.243 -5.688 -13.493 1.00 44.50 169 PHE A CA 1
ATOM 1285 C C . PHE A 1 169 ? -4.253 -4.629 -14.599 1.00 44.50 169 PHE A C 1
ATOM 1287 O O . PHE A 1 169 ? -3.367 -3.776 -14.612 1.00 44.50 169 PHE A O 1
ATOM 1294 N N . ALA A 1 170 ? -5.233 -4.650 -15.508 1.00 44.19 170 ALA A N 1
ATOM 1295 C CA . ALA A 1 170 ? -5.304 -3.674 -16.600 1.00 44.19 170 ALA A CA 1
ATOM 1296 C C . ALA A 1 170 ? -5.675 -2.257 -16.119 1.00 44.19 170 ALA A C 1
ATOM 1298 O O . ALA A 1 170 ? -5.331 -1.270 -16.770 1.00 44.19 170 ALA A O 1
ATOM 1299 N N . HIS A 1 171 ? -6.352 -2.143 -14.973 1.00 57.84 171 HIS A N 1
ATOM 1300 C CA . HIS A 1 171 ? -6.811 -0.864 -14.449 1.00 57.84 171 HIS A CA 1
ATOM 1301 C C . HIS A 1 171 ? -5.868 -0.301 -13.370 1.00 57.84 171 HIS A C 1
ATOM 1303 O O . HIS A 1 171 ? -5.461 -0.968 -12.410 1.00 57.84 171 HIS A O 1
ATOM 1309 N N . ASP A 1 172 ? -5.514 0.966 -13.558 1.00 64.50 172 ASP A N 1
ATOM 1310 C CA . ASP A 1 172 ? -4.768 1.827 -12.645 1.00 64.50 172 ASP A CA 1
ATOM 1311 C C . ASP A 1 172 ? -5.624 3.079 -12.412 1.00 64.50 172 ASP A C 1
ATOM 1313 O O . ASP A 1 172 ? -6.346 3.522 -13.308 1.00 64.50 172 ASP A O 1
ATOM 1317 N N . PHE A 1 173 ? -5.525 3.677 -11.228 1.00 67.94 173 PHE A N 1
ATOM 1318 C CA . PHE A 1 173 ? -6.066 5.005 -10.957 1.00 67.94 173 PHE A CA 1
ATOM 1319 C C . PHE A 1 173 ? -5.448 6.104 -11.832 1.00 67.94 173 PHE A C 1
ATOM 1321 O O . PHE A 1 173 ? -5.950 7.226 -11.818 1.00 67.94 173 PHE A O 1
ATOM 1328 N N . GLN A 1 174 ? -4.391 5.792 -12.593 1.00 67.06 174 GLN A N 1
ATOM 1329 C CA . GLN A 1 174 ? -3.617 6.745 -13.389 1.00 67.06 174 GLN A CA 1
ATOM 1330 C C . GLN A 1 174 ? -3.046 7.823 -12.469 1.00 67.06 174 GLN A C 1
ATOM 1332 O O . GLN A 1 174 ? -3.208 9.025 -12.690 1.00 67.06 174 GLN A O 1
ATOM 1337 N N . LEU A 1 175 ? -2.428 7.367 -11.375 1.00 61.06 175 LEU A N 1
ATOM 1338 C CA . LEU A 1 175 ? -1.818 8.255 -10.399 1.00 61.06 175 LEU A CA 1
ATOM 1339 C C . LEU A 1 175 ? -0.679 9.015 -11.077 1.00 61.06 175 LEU A C 1
ATOM 1341 O O . LEU A 1 175 ? 0.319 8.440 -11.517 1.00 61.06 175 LEU A O 1
ATOM 1345 N N . VAL A 1 176 ? -0.854 10.327 -11.169 1.00 53.72 176 VAL A N 1
ATOM 1346 C CA . VAL A 1 176 ? 0.200 11.246 -11.581 1.00 53.72 176 VAL A CA 1
ATOM 1347 C C . VAL A 1 176 ? 0.958 11.657 -10.328 1.00 53.72 176 VAL A C 1
ATOM 1349 O O . VAL A 1 176 ? 0.340 11.872 -9.279 1.00 53.72 176 VAL A O 1
ATOM 1352 N N . ASP A 1 177 ? 2.279 11.822 -10.436 1.00 52.12 177 ASP A N 1
ATOM 1353 C CA . ASP A 1 177 ? 3.054 12.544 -9.430 1.00 52.12 177 ASP A CA 1
ATOM 1354 C C . ASP A 1 177 ? 2.605 14.010 -9.427 1.00 52.12 177 ASP A C 1
ATOM 1356 O O . ASP A 1 177 ? 3.221 14.902 -10.013 1.00 52.12 177 ASP A O 1
ATOM 1360 N N . ARG A 1 178 ? 1.475 14.278 -8.767 1.00 47.59 178 ARG A N 1
ATOM 1361 C CA . ARG A 1 178 ? 1.171 15.616 -8.283 1.00 47.59 178 ARG A CA 1
ATOM 1362 C C . ARG A 1 178 ? 2.362 15.958 -7.419 1.00 47.59 178 ARG A C 1
ATOM 1364 O O . ARG A 1 178 ? 2.649 15.213 -6.488 1.00 47.59 178 ARG A O 1
ATOM 1371 N N . SER A 1 179 ? 3.093 17.008 -7.767 1.00 40.69 179 SER A N 1
ATOM 1372 C CA . SER A 1 179 ? 4.311 17.401 -7.071 1.00 40.69 179 SER A CA 1
ATOM 1373 C C . SER A 1 179 ? 4.004 17.803 -5.620 1.00 40.69 179 SER A C 1
ATOM 1375 O O . SER A 1 179 ? 4.057 18.973 -5.261 1.00 40.69 179 SER A O 1
ATOM 1377 N N . TYR A 1 180 ? 3.747 16.819 -4.757 1.00 42.91 180 TYR A N 1
ATOM 1378 C CA . TYR A 1 180 ? 3.883 16.901 -3.308 1.00 42.91 180 TYR A CA 1
ATOM 1379 C C . TYR A 1 180 ? 5.361 17.049 -2.926 1.00 42.91 180 TYR A C 1
ATOM 1381 O O . TYR A 1 180 ? 5.676 17.256 -1.762 1.00 42.91 180 TYR A O 1
ATOM 1389 N N . GLY A 1 181 ? 6.279 17.031 -3.906 1.00 40.59 181 GLY A N 1
ATOM 1390 C CA . GLY A 1 181 ? 7.694 17.377 -3.752 1.00 40.59 181 GLY A CA 1
ATOM 1391 C C . GLY A 1 181 ? 7.956 18.792 -3.218 1.00 40.59 181 GLY A C 1
ATOM 1392 O O . GLY A 1 181 ? 9.110 19.196 -3.098 1.00 40.59 181 GLY A O 1
ATOM 1393 N N . ARG A 1 182 ? 6.914 19.561 -2.885 1.00 51.62 182 ARG A N 1
ATOM 1394 C CA . ARG A 1 182 ? 7.023 20.729 -2.019 1.00 51.62 182 ARG A CA 1
ATOM 1395 C C . ARG A 1 182 ? 6.176 20.513 -0.774 1.00 51.62 182 ARG A C 1
ATOM 1397 O O . ARG A 1 182 ? 4.954 20.435 -0.871 1.00 51.62 182 ARG A O 1
ATOM 1404 N N . SER A 1 183 ? 6.828 20.520 0.384 1.00 62.72 183 SER A N 1
ATOM 1405 C CA . SER A 1 183 ? 6.168 20.484 1.685 1.00 62.72 183 SER A CA 1
ATOM 1406 C C . SER A 1 183 ? 5.105 21.589 1.763 1.00 62.72 183 SER A C 1
ATOM 1408 O O . SER A 1 183 ? 5.341 22.703 1.251 1.00 62.72 183 SER A O 1
ATOM 1410 N N . PRO A 1 184 ? 3.928 21.308 2.348 1.00 67.81 184 PRO A N 1
ATOM 1411 C CA . PRO A 1 184 ? 2.827 22.262 2.397 1.00 67.81 184 PRO A CA 1
ATOM 1412 C C . PRO A 1 184 ? 3.279 23.557 3.077 1.00 67.81 184 PRO A C 1
ATOM 1414 O O . PRO A 1 184 ? 4.012 23.537 4.068 1.00 67.81 184 PRO A O 1
ATOM 1417 N N . ALA A 1 185 ? 2.897 24.692 2.490 1.00 81.12 185 ALA A N 1
ATOM 1418 C CA . ALA A 1 185 ? 3.271 26.007 2.992 1.00 81.12 185 ALA A CA 1
ATOM 1419 C C . ALA A 1 185 ? 2.227 26.505 3.999 1.00 81.12 185 ALA A C 1
ATOM 1421 O O . ALA A 1 185 ? 1.042 26.551 3.669 1.00 81.12 185 ALA A O 1
ATOM 1422 N N . TYR A 1 186 ? 2.676 26.901 5.187 1.00 84.19 186 TYR A N 1
ATOM 1423 C CA . TYR A 1 186 ? 1.857 27.439 6.266 1.00 84.19 186 TYR A CA 1
ATOM 1424 C C . TYR A 1 186 ? 2.311 28.841 6.653 1.00 84.19 186 TYR A C 1
ATOM 1426 O O . TYR A 1 186 ? 3.499 29.090 6.871 1.00 84.19 186 TYR A O 1
ATOM 1434 N N . GLY A 1 187 ? 1.350 29.753 6.747 1.00 89.88 187 GLY A N 1
ATOM 1435 C CA . GLY A 1 187 ? 1.587 31.101 7.242 1.00 89.88 187 GLY A CA 1
ATOM 1436 C C . GLY A 1 187 ? 1.472 31.105 8.747 1.00 89.88 187 GLY A C 1
ATOM 1437 O O . GLY A 1 187 ? 0.594 30.431 9.273 1.00 89.88 187 GLY A O 1
ATOM 1438 N N . ILE A 1 188 ? 2.323 31.846 9.443 1.00 92.75 188 ILE A N 1
ATOM 1439 C CA . ILE A 1 188 ? 2.236 31.947 10.902 1.00 92.75 188 ILE A CA 1
ATOM 1440 C C . ILE A 1 188 ? 1.879 33.363 11.342 1.00 92.75 188 ILE A C 1
ATOM 1442 O O . ILE A 1 188 ? 2.366 34.351 10.792 1.00 92.75 188 ILE A O 1
ATOM 1446 N N . ASP A 1 189 ? 1.029 33.446 12.357 1.00 90.19 189 ASP A N 1
ATOM 1447 C CA . ASP A 1 189 ? 0.791 34.651 13.147 1.00 90.19 189 ASP A CA 1
ATOM 1448 C C . ASP A 1 189 ? 2.048 35.005 13.967 1.00 90.19 189 ASP A C 1
ATOM 1450 O O . ASP A 1 189 ? 2.801 34.125 14.406 1.00 90.19 189 ASP A O 1
ATOM 1454 N N . LEU A 1 190 ? 2.268 36.300 14.206 1.00 88.62 190 LEU A N 1
ATOM 1455 C CA . LEU A 1 190 ? 3.332 36.812 15.069 1.00 88.62 190 LEU A CA 1
ATOM 1456 C C . LEU A 1 190 ? 3.313 36.161 16.453 1.00 88.62 190 LEU A C 1
ATOM 1458 O O . LEU A 1 190 ? 4.368 35.877 17.024 1.00 88.62 190 LEU A O 1
ATOM 1462 N N . ASN A 1 191 ? 2.128 35.855 16.978 1.00 87.88 191 ASN A N 1
ATOM 1463 C CA . ASN A 1 191 ? 2.004 35.200 18.276 1.00 87.88 191 ASN A CA 1
ATOM 1464 C C . ASN A 1 191 ? 2.644 33.806 18.315 1.00 87.88 191 ASN A C 1
ATOM 1466 O O . ASN A 1 191 ? 3.199 33.453 19.349 1.00 87.88 191 ASN A O 1
ATOM 1470 N N . VAL A 1 192 ? 2.666 33.060 17.205 1.00 87.81 192 VAL A N 1
ATOM 1471 C CA . VAL A 1 192 ? 3.302 31.729 17.142 1.00 87.81 192 VAL A CA 1
ATOM 1472 C C . VAL A 1 192 ? 4.822 31.843 17.285 1.00 87.81 192 VAL A C 1
ATOM 1474 O O . VAL A 1 192 ? 5.446 31.050 17.989 1.00 87.81 192 VAL A O 1
ATOM 1477 N N . LEU A 1 193 ? 5.426 32.864 16.669 1.00 88.19 193 LEU A N 1
ATOM 1478 C CA . LEU A 1 193 ? 6.850 33.159 16.837 1.00 88.19 193 LEU A CA 1
ATOM 1479 C C . LEU A 1 193 ? 7.163 33.630 18.265 1.00 88.19 193 LEU A C 1
ATOM 1481 O O . LEU A 1 193 ? 8.153 33.210 18.865 1.00 88.19 193 LEU A O 1
ATOM 1485 N N . LEU A 1 194 ? 6.312 34.492 18.827 1.00 85.75 194 LEU A N 1
ATOM 1486 C CA . LEU A 1 194 ? 6.470 34.955 20.205 1.00 85.75 194 LEU A CA 1
ATOM 1487 C C . LEU A 1 194 ? 6.311 33.816 21.217 1.00 85.75 194 LEU A C 1
ATOM 1489 O O . LEU A 1 194 ? 6.974 33.849 22.254 1.00 85.75 194 LEU A O 1
ATOM 1493 N N . ASP A 1 195 ? 5.463 32.829 20.923 1.00 85.69 195 ASP A N 1
ATOM 1494 C CA . ASP A 1 195 ? 5.284 31.648 21.762 1.00 85.69 195 ASP A CA 1
ATOM 1495 C C . ASP A 1 195 ? 6.560 30.800 21.827 1.00 85.69 195 ASP A C 1
ATOM 1497 O O . ASP A 1 195 ? 6.891 30.310 22.903 1.00 85.69 195 ASP A O 1
ATOM 1501 N N . LEU A 1 196 ? 7.322 30.709 20.729 1.00 84.31 196 LEU A N 1
ATOM 1502 C CA . LEU A 1 196 ? 8.625 30.034 20.696 1.00 84.31 196 LEU A CA 1
ATOM 1503 C C . LEU A 1 196 ? 9.699 30.776 21.507 1.00 84.31 196 LEU A C 1
ATOM 1505 O O . LEU A 1 196 ? 10.458 30.158 22.244 1.00 84.31 196 LEU A O 1
ATOM 1509 N N . ILE A 1 197 ? 9.799 32.097 21.332 1.00 82.88 197 ILE A N 1
ATOM 1510 C CA . ILE A 1 197 ? 10.951 32.880 21.817 1.00 82.88 197 ILE A CA 1
ATOM 1511 C C . ILE A 1 197 ? 10.793 33.316 23.278 1.00 82.88 197 ILE A C 1
ATOM 1513 O O . ILE A 1 197 ? 11.787 33.517 23.971 1.00 82.88 197 ILE A O 1
ATOM 1517 N N . ARG A 1 198 ? 9.557 33.500 23.757 1.00 78.50 198 ARG A N 1
ATOM 1518 C CA . ARG A 1 198 ? 9.277 34.081 25.084 1.00 78.50 198 ARG A CA 1
ATOM 1519 C C . ARG A 1 198 ? 8.705 33.081 26.092 1.00 78.50 198 ARG A C 1
ATOM 1521 O O . ARG A 1 198 ? 8.046 33.524 27.027 1.00 78.50 198 ARG A O 1
ATOM 1528 N N . ASP A 1 199 ? 8.918 31.783 25.867 1.00 66.25 199 ASP A N 1
ATOM 1529 C CA . ASP A 1 199 ? 8.481 30.676 26.737 1.00 66.25 199 ASP A CA 1
ATOM 1530 C C . ASP A 1 199 ? 7.040 30.844 27.261 1.00 66.25 199 ASP A C 1
ATOM 1532 O O . ASP A 1 199 ? 6.750 30.887 28.456 1.00 66.25 199 ASP A O 1
ATOM 1536 N N . ARG A 1 200 ? 6.112 31.066 26.325 1.00 77.31 200 ARG A N 1
ATOM 1537 C CA . ARG A 1 200 ? 4.687 31.294 26.614 1.00 77.31 200 ARG A CA 1
ATOM 1538 C C . ARG A 1 200 ? 3.943 29.957 26.761 1.00 77.31 200 ARG A C 1
ATOM 1540 O O . ARG A 1 200 ? 4.486 28.921 26.387 1.00 77.31 200 ARG A O 1
ATOM 1547 N N . PRO A 1 201 ? 2.661 29.936 27.190 1.00 71.94 201 PRO A N 1
ATOM 1548 C CA . PRO A 1 201 ? 1.918 28.687 27.418 1.00 71.94 201 PRO A CA 1
ATOM 1549 C C . PRO A 1 201 ? 1.881 27.699 26.236 1.00 71.94 201 PRO A C 1
ATOM 1551 O O . PRO A 1 201 ? 1.647 26.513 26.444 1.00 71.94 201 PRO A O 1
ATOM 1554 N N . ARG A 1 202 ? 2.103 28.167 24.998 1.00 79.00 202 ARG A N 1
ATOM 1555 C CA . ARG A 1 202 ? 2.118 27.348 23.771 1.00 79.00 202 ARG A CA 1
ATOM 1556 C C . ARG A 1 202 ? 3.522 27.116 23.192 1.00 79.00 202 ARG A C 1
ATOM 1558 O O . ARG A 1 202 ? 3.635 26.677 22.047 1.00 79.00 202 ARG A O 1
ATOM 1565 N N . ALA A 1 203 ? 4.586 27.373 23.957 1.00 83.12 203 ALA A N 1
ATOM 1566 C CA . ALA A 1 203 ? 5.974 27.229 23.506 1.00 83.12 203 ALA A CA 1
ATOM 1567 C C . ALA A 1 203 ? 6.289 25.823 22.973 1.00 83.12 203 ALA A C 1
ATOM 1569 O O . ALA A 1 203 ? 6.971 25.677 21.960 1.00 83.12 203 ALA A O 1
ATOM 1570 N N . THR A 1 204 ? 5.727 24.783 23.593 1.00 82.44 204 THR A N 1
ATOM 1571 C CA . THR A 1 204 ? 5.884 23.387 23.155 1.00 82.44 204 THR A CA 1
ATOM 1572 C C . THR A 1 204 ? 5.280 23.135 21.772 1.00 82.44 204 THR A C 1
ATOM 1574 O O . THR A 1 204 ? 5.914 22.498 20.930 1.00 82.44 204 THR A O 1
ATOM 1577 N N . ALA A 1 205 ? 4.085 23.667 21.504 1.00 80.06 205 ALA A N 1
ATOM 1578 C CA . ALA A 1 205 ? 3.427 23.563 20.205 1.00 80.06 205 ALA A CA 1
ATOM 1579 C C . ALA A 1 205 ? 4.194 24.345 19.127 1.00 80.06 205 ALA A C 1
ATOM 1581 O O . ALA A 1 205 ? 4.474 23.810 18.055 1.00 80.06 205 ALA A O 1
ATOM 1582 N N . ALA A 1 206 ? 4.613 25.576 19.436 1.00 86.19 206 ALA A N 1
ATOM 1583 C CA . ALA A 1 206 ? 5.430 26.382 18.533 1.00 86.19 206 ALA A CA 1
ATOM 1584 C C . ALA A 1 206 ? 6.767 25.687 18.210 1.00 86.19 206 ALA A C 1
ATOM 1586 O O . ALA A 1 206 ? 7.119 25.549 17.041 1.00 86.19 206 ALA A O 1
ATOM 1587 N N . SER A 1 207 ? 7.472 25.160 19.216 1.00 86.12 207 SER A N 1
ATOM 1588 C CA . SER A 1 207 ? 8.723 24.408 19.038 1.00 86.12 207 SER A CA 1
ATOM 1589 C C . SER A 1 207 ? 8.571 23.243 18.058 1.00 86.12 207 SER A C 1
ATOM 1591 O O . SER A 1 207 ? 9.390 23.093 17.150 1.00 86.12 207 SER A O 1
ATOM 1593 N N . ARG A 1 208 ? 7.482 22.472 18.162 1.00 81.25 208 ARG A N 1
ATOM 1594 C CA . ARG A 1 208 ? 7.178 21.376 17.227 1.00 81.25 208 ARG A CA 1
ATOM 1595 C C . ARG A 1 208 ? 6.950 21.869 15.800 1.00 81.25 208 ARG A C 1
ATOM 1597 O O . ARG A 1 208 ? 7.514 21.297 14.874 1.00 81.25 208 ARG A O 1
ATOM 1604 N N . ILE A 1 209 ? 6.186 22.947 15.619 1.00 84.19 209 ILE A N 1
ATOM 1605 C CA . ILE A 1 209 ? 5.921 23.537 14.295 1.00 84.19 209 ILE A CA 1
ATOM 1606 C C . ILE A 1 209 ? 7.228 23.990 13.628 1.00 84.19 209 ILE A C 1
ATOM 1608 O O . ILE A 1 209 ? 7.479 23.663 12.468 1.00 84.19 209 ILE A O 1
ATOM 1612 N N . PHE A 1 210 ? 8.094 24.697 14.359 1.00 87.44 210 PHE A N 1
ATOM 1613 C CA . PHE A 1 210 ? 9.387 25.140 13.830 1.00 87.44 210 PHE A CA 1
ATOM 1614 C C . PHE A 1 210 ? 10.350 23.970 13.585 1.00 87.44 210 PHE A C 1
ATOM 1616 O O . PHE A 1 210 ? 11.047 23.957 12.573 1.00 87.44 210 PHE A O 1
ATOM 1623 N N . SER A 1 211 ? 10.360 22.954 14.452 1.00 82.38 211 SER A N 1
ATOM 1624 C CA . SER A 1 211 ? 11.162 21.742 14.247 1.00 82.38 211 SER A CA 1
ATOM 1625 C C . SER A 1 211 ? 10.731 20.975 12.991 1.00 82.38 211 SER A C 1
ATOM 1627 O O . SER A 1 211 ? 11.580 20.568 12.194 1.00 82.38 211 SER A O 1
ATOM 1629 N N . ALA A 1 212 ? 9.422 20.864 12.750 1.00 76.19 212 ALA A N 1
ATOM 1630 C CA . ALA A 1 212 ? 8.871 20.274 11.534 1.00 76.19 212 ALA A CA 1
ATOM 1631 C C . ALA A 1 212 ? 9.246 21.080 10.280 1.00 76.19 212 ALA A C 1
ATOM 1633 O O . ALA A 1 212 ? 9.581 20.498 9.247 1.00 76.19 212 ALA A O 1
ATOM 1634 N N . ALA A 1 213 ? 9.252 22.412 10.374 1.00 82.25 213 ALA A N 1
ATOM 1635 C CA . ALA A 1 213 ? 9.667 23.287 9.284 1.00 82.25 213 ALA A CA 1
ATOM 1636 C C . ALA A 1 213 ? 11.151 23.126 8.926 1.00 82.25 213 ALA A C 1
ATOM 1638 O O . ALA A 1 213 ? 11.503 22.988 7.756 1.00 82.25 213 ALA A O 1
ATOM 1639 N N . LEU A 1 214 ? 12.020 23.080 9.939 1.00 82.69 214 LEU A N 1
ATOM 1640 C CA . LEU A 1 214 ? 13.457 22.843 9.767 1.00 82.69 214 LEU A CA 1
ATOM 1641 C C . LEU A 1 214 ? 13.759 21.424 9.264 1.00 82.69 214 LEU A C 1
ATOM 1643 O O . LEU A 1 214 ? 14.745 21.218 8.563 1.00 82.69 214 LEU A O 1
ATOM 1647 N N . SER A 1 215 ? 12.883 20.464 9.568 1.00 70.50 215 SER A N 1
ATOM 1648 C CA . SER A 1 215 ? 12.933 19.093 9.043 1.00 70.50 215 SER A CA 1
ATOM 1649 C C . SER A 1 215 ? 12.309 18.955 7.645 1.00 70.50 215 SER A C 1
ATOM 1651 O O . SER A 1 215 ? 12.172 17.841 7.148 1.00 70.50 215 SER A O 1
ATOM 1653 N N . ASN A 1 216 ? 11.916 20.067 7.009 1.00 71.69 216 ASN A N 1
ATOM 1654 C CA . ASN A 1 216 ? 11.277 20.117 5.692 1.00 71.69 216 ASN A CA 1
ATOM 1655 C C . ASN A 1 216 ? 9.951 19.325 5.599 1.00 71.69 216 ASN A C 1
ATOM 1657 O O . ASN A 1 216 ? 9.535 18.946 4.505 1.00 71.69 216 ASN A O 1
ATOM 1661 N N . LEU A 1 217 ? 9.256 19.099 6.723 1.00 68.94 217 LEU A N 1
ATOM 1662 C CA . LEU A 1 217 ? 7.912 18.497 6.745 1.00 68.94 217 LEU A CA 1
ATOM 1663 C C . LEU A 1 217 ? 6.832 19.503 6.333 1.00 68.94 217 LEU A C 1
ATOM 1665 O O . LEU A 1 217 ? 5.826 19.156 5.723 1.00 68.94 217 LEU A O 1
ATOM 1669 N N . ILE A 1 218 ? 7.058 20.776 6.640 1.00 75.56 218 ILE A N 1
ATOM 1670 C CA . ILE A 1 218 ? 6.232 21.906 6.216 1.00 75.56 218 ILE A CA 1
ATOM 1671 C C . ILE A 1 218 ? 7.149 23.062 5.824 1.00 75.56 218 ILE A C 1
ATOM 1673 O O . ILE A 1 218 ? 8.322 23.086 6.189 1.00 75.56 218 ILE A O 1
ATOM 1677 N N . ARG A 1 219 ? 6.627 24.050 5.102 1.00 83.50 219 ARG A N 1
ATOM 1678 C CA . ARG A 1 219 ? 7.329 25.317 4.870 1.00 83.50 219 ARG A CA 1
ATOM 1679 C C . ARG A 1 219 ? 6.612 26.418 5.622 1.00 83.50 219 ARG A C 1
ATOM 1681 O O . ARG A 1 219 ? 5.422 26.609 5.410 1.00 83.50 219 ARG A O 1
ATOM 1688 N N . LEU A 1 220 ? 7.325 27.145 6.472 1.00 90.38 220 LEU A N 1
ATOM 1689 C CA . LEU A 1 220 ? 6.762 28.311 7.145 1.00 90.38 220 LEU A CA 1
ATOM 1690 C C . LEU A 1 220 ? 7.051 29.568 6.339 1.00 90.38 220 LEU A C 1
ATOM 1692 O O . LEU A 1 220 ? 8.152 29.740 5.814 1.00 90.38 220 LEU A O 1
ATOM 1696 N N . PHE A 1 221 ? 6.063 30.450 6.275 1.00 90.75 221 PHE A N 1
ATOM 1697 C CA . PHE A 1 221 ? 6.231 31.799 5.761 1.00 90.75 221 PHE A CA 1
ATOM 1698 C C . PHE A 1 221 ? 5.554 32.809 6.684 1.00 90.75 221 PHE A C 1
ATOM 1700 O O . PHE A 1 221 ? 4.675 32.476 7.482 1.00 90.75 221 PHE A O 1
ATOM 1707 N N . VAL A 1 222 ? 5.936 34.070 6.524 1.00 92.00 222 VAL A N 1
ATOM 1708 C CA . VAL A 1 222 ? 5.281 35.206 7.174 1.00 92.00 222 VAL A CA 1
ATOM 1709 C C . VAL A 1 222 ? 4.746 36.180 6.126 1.00 92.00 222 VAL A C 1
ATOM 1711 O O . VAL A 1 222 ? 5.299 36.306 5.029 1.00 92.00 222 VAL A O 1
ATOM 1714 N N . ALA A 1 223 ? 3.635 36.850 6.431 1.00 90.25 223 ALA A N 1
ATOM 1715 C CA . ALA A 1 223 ? 3.117 37.911 5.571 1.00 90.25 223 ALA A CA 1
ATOM 1716 C C . ALA A 1 223 ? 3.929 39.206 5.768 1.00 90.25 223 ALA A C 1
ATOM 1718 O O . ALA A 1 223 ? 4.483 39.416 6.847 1.00 90.25 223 ALA A O 1
ATOM 1719 N N . PRO A 1 224 ? 3.946 40.138 4.800 1.00 86.56 224 PRO A N 1
ATOM 1720 C CA . PRO A 1 224 ? 4.621 41.430 4.972 1.00 86.56 224 PRO A CA 1
ATOM 1721 C C . PRO A 1 224 ? 4.117 42.239 6.182 1.00 86.56 224 PRO A C 1
ATOM 1723 O O . PRO A 1 224 ? 4.886 42.967 6.813 1.00 86.56 224 PRO A O 1
ATOM 1726 N N . GLU A 1 225 ? 2.839 42.073 6.546 1.00 89.44 225 GLU A N 1
ATOM 1727 C CA . GLU A 1 225 ? 2.239 42.697 7.734 1.00 89.44 225 GLU A CA 1
ATOM 1728 C C . GLU A 1 225 ? 2.912 42.228 9.040 1.00 89.44 225 GLU A C 1
ATOM 1730 O O . GLU A 1 225 ? 2.995 42.992 9.995 1.00 89.44 225 GLU A O 1
ATOM 1735 N N . PHE A 1 226 ? 3.511 41.033 9.061 1.00 87.19 226 PHE A N 1
ATOM 1736 C CA . PHE A 1 226 ? 4.251 40.489 10.206 1.00 87.19 226 PHE A CA 1
ATOM 1737 C C . PHE A 1 226 ? 5.438 41.376 10.599 1.00 87.19 226 PHE A C 1
ATOM 1739 O O . PHE A 1 226 ? 5.619 41.729 11.764 1.00 87.19 226 PHE A O 1
ATOM 1746 N N . ALA A 1 227 ? 6.233 41.794 9.610 1.00 85.19 227 ALA A N 1
ATOM 1747 C CA . ALA A 1 227 ? 7.341 42.716 9.831 1.00 85.19 227 ALA A CA 1
ATOM 1748 C C . ALA A 1 227 ? 6.843 44.136 10.146 1.00 85.19 227 ALA A C 1
ATOM 1750 O O . ALA A 1 227 ? 7.478 44.857 10.916 1.00 85.19 227 ALA A O 1
ATOM 1751 N N . ALA A 1 228 ? 5.711 44.553 9.567 1.00 85.56 228 ALA A N 1
ATOM 1752 C CA . ALA A 1 228 ? 5.109 45.854 9.855 1.00 85.56 228 ALA A CA 1
ATOM 1753 C C . ALA A 1 228 ? 4.637 45.958 11.316 1.00 85.56 228 ALA A C 1
ATOM 1755 O O . ALA A 1 228 ? 4.873 46.980 11.959 1.00 85.56 228 ALA A O 1
ATOM 1756 N N . GLU A 1 229 ? 4.038 44.900 11.867 1.00 85.00 229 GLU A N 1
ATOM 1757 C CA . GLU A 1 229 ? 3.647 44.827 13.279 1.00 85.00 229 GLU A CA 1
ATOM 1758 C C . GLU A 1 229 ? 4.840 44.971 14.226 1.00 85.00 229 GLU A C 1
ATOM 1760 O O . GLU A 1 229 ? 4.781 45.767 15.166 1.00 85.00 229 GLU A O 1
ATOM 1765 N N . LEU A 1 230 ? 5.937 44.261 13.952 1.00 83.75 230 LEU A N 1
ATOM 1766 C CA . LEU A 1 230 ? 7.157 44.346 14.756 1.00 83.75 230 LEU A CA 1
ATOM 1767 C C . LEU A 1 230 ? 7.806 45.736 14.686 1.00 83.75 230 LEU A C 1
ATOM 1769 O O . LEU A 1 230 ? 8.208 46.270 15.718 1.00 83.75 230 LEU A O 1
ATOM 1773 N N . ARG A 1 231 ? 7.837 46.375 13.507 1.00 84.50 231 ARG A N 1
ATOM 1774 C CA . ARG A 1 231 ? 8.336 47.758 13.365 1.00 84.50 231 ARG A CA 1
ATOM 1775 C C . ARG A 1 231 ? 7.511 48.755 14.180 1.00 84.50 231 ARG A C 1
ATOM 1777 O O . ARG A 1 231 ? 8.089 49.526 14.940 1.00 84.50 231 ARG A O 1
ATOM 1784 N N . ARG A 1 232 ? 6.175 48.679 14.107 1.00 81.94 232 ARG A N 1
ATOM 1785 C CA . ARG A 1 232 ? 5.275 49.525 14.918 1.00 81.94 232 ARG A CA 1
ATOM 1786 C C . ARG A 1 232 ? 5.479 49.305 16.422 1.00 81.94 232 ARG A C 1
ATOM 1788 O O . ARG A 1 232 ? 5.432 50.252 17.208 1.00 81.94 232 ARG A O 1
ATOM 1795 N N . ALA A 1 233 ? 5.728 48.061 16.836 1.00 78.06 233 ALA A N 1
ATOM 1796 C CA . ALA A 1 233 ? 6.019 47.736 18.229 1.00 78.06 233 ALA A CA 1
ATOM 1797 C C . ALA A 1 233 ? 7.371 48.311 18.698 1.00 78.06 233 ALA A C 1
ATOM 1799 O O . ALA A 1 233 ? 7.443 48.823 19.817 1.00 78.06 233 ALA A O 1
ATOM 1800 N N . LYS A 1 234 ? 8.408 48.282 17.846 1.00 76.50 234 LYS A N 1
ATOM 1801 C CA . LYS A 1 234 ? 9.721 48.900 18.108 1.00 76.50 234 LYS A CA 1
ATOM 1802 C C . LYS A 1 234 ? 9.625 50.421 18.239 1.00 76.50 234 LYS A C 1
ATOM 1804 O O . LYS A 1 234 ? 10.171 50.983 19.181 1.00 76.50 234 LYS A O 1
ATOM 1809 N N . GLU A 1 235 ? 8.896 51.085 17.344 1.00 75.56 235 GLU A N 1
ATOM 1810 C CA . GLU A 1 235 ? 8.667 52.541 17.395 1.00 75.56 235 GLU A CA 1
ATOM 1811 C C . GLU A 1 235 ? 8.014 52.983 18.714 1.00 75.56 235 GLU A C 1
ATOM 1813 O O . GLU A 1 235 ? 8.290 54.068 19.220 1.00 75.56 235 GLU A O 1
ATOM 1818 N N . SER A 1 236 ? 7.200 52.109 19.310 1.00 68.62 236 SER A N 1
ATOM 1819 C CA . SER A 1 236 ? 6.551 52.347 20.602 1.00 68.62 236 SER A CA 1
ATOM 1820 C C . SER A 1 236 ? 7.468 52.101 21.815 1.00 68.62 236 SER A C 1
ATOM 1822 O O . SER A 1 236 ? 7.067 52.409 22.936 1.00 68.62 236 SER A O 1
ATOM 1824 N N . ARG A 1 237 ? 8.666 51.517 21.628 1.00 68.25 237 ARG A N 1
ATOM 1825 C CA . ARG A 1 237 ? 9.660 51.208 22.681 1.00 68.25 237 ARG A CA 1
ATOM 1826 C C . ARG A 1 237 ? 11.095 51.486 22.192 1.00 68.25 237 ARG A C 1
ATOM 1828 O O . ARG A 1 237 ? 11.839 50.545 21.900 1.00 68.25 237 ARG A O 1
ATOM 1835 N N . PRO A 1 238 ? 11.505 52.765 22.115 1.00 61.72 238 PRO A N 1
ATOM 1836 C CA . PRO A 1 238 ? 12.760 53.180 21.480 1.00 61.72 238 PRO A CA 1
ATOM 1837 C C . PRO A 1 238 ? 14.036 52.724 22.209 1.00 61.72 238 PRO A C 1
ATOM 1839 O O . PRO A 1 238 ? 15.124 52.785 21.645 1.00 61.72 238 PRO A O 1
ATOM 1842 N N . GLU A 1 239 ? 13.921 52.268 23.458 1.00 60.50 239 GLU A N 1
ATOM 1843 C CA . GLU A 1 239 ? 15.040 51.804 24.292 1.00 60.50 239 GLU A CA 1
ATOM 1844 C C . GLU A 1 239 ? 15.659 50.457 23.860 1.00 60.50 239 GLU A C 1
ATOM 1846 O O . GLU A 1 239 ? 16.745 50.096 24.312 1.00 60.50 239 GLU A O 1
ATOM 1851 N N . LEU A 1 240 ? 15.032 49.738 22.922 1.00 60.38 240 LEU A N 1
ATOM 1852 C CA . LEU A 1 240 ? 15.595 48.556 22.257 1.00 60.38 240 LEU A CA 1
ATOM 1853 C C . LEU A 1 240 ? 16.433 48.979 21.034 1.00 60.38 240 LEU A C 1
ATOM 1855 O O . LEU A 1 240 ? 15.941 48.997 19.903 1.00 60.38 240 LEU A O 1
ATOM 1859 N N . GLN A 1 241 ? 17.709 49.329 21.255 1.00 55.06 241 GLN A N 1
ATOM 1860 C CA . GLN A 1 241 ? 18.626 49.783 20.190 1.00 55.06 241 GLN A CA 1
ATOM 1861 C C . GLN A 1 241 ? 18.767 48.764 19.039 1.00 55.06 241 GLN A C 1
ATOM 1863 O O . GLN A 1 241 ? 18.722 49.165 17.875 1.00 55.06 241 GLN A O 1
ATOM 1868 N N . ASN A 1 242 ? 18.822 47.461 19.348 1.00 61.41 242 ASN A N 1
ATOM 1869 C CA . ASN A 1 242 ? 18.803 46.362 18.376 1.00 61.41 242 ASN A CA 1
ATOM 1870 C C . ASN A 1 242 ? 17.649 45.406 18.691 1.00 61.41 242 ASN A C 1
ATOM 1872 O O . ASN A 1 242 ? 17.583 44.845 19.784 1.00 61.41 242 ASN A O 1
ATOM 1876 N N . ASP A 1 243 ? 16.743 45.220 17.730 1.00 71.06 243 ASP A N 1
ATOM 1877 C CA . ASP A 1 243 ? 15.621 44.294 17.864 1.00 71.06 243 ASP A CA 1
ATOM 1878 C C . ASP A 1 243 ? 15.949 43.001 17.110 1.00 71.06 243 ASP A C 1
ATOM 1880 O O . ASP A 1 243 ? 15.551 42.808 15.962 1.00 71.06 243 ASP A O 1
ATOM 1884 N N . THR A 1 244 ? 16.694 42.111 17.771 1.00 78.38 244 THR A N 1
ATOM 1885 C CA . THR A 1 244 ? 17.083 40.798 17.231 1.00 78.38 244 THR A CA 1
ATOM 1886 C C . THR A 1 244 ? 15.869 39.976 16.782 1.00 78.38 244 THR A C 1
ATOM 1888 O O . THR A 1 244 ? 15.987 39.135 15.894 1.00 78.38 244 THR A O 1
ATOM 1891 N N . LEU A 1 245 ? 14.688 40.214 17.369 1.00 80.38 245 LEU A N 1
ATOM 1892 C CA . LEU A 1 245 ? 13.446 39.559 16.964 1.00 80.38 245 LEU A CA 1
ATOM 1893 C C . LEU A 1 245 ? 12.949 40.091 15.615 1.00 80.38 245 LEU A C 1
ATOM 1895 O O . LEU A 1 245 ? 12.502 39.297 14.789 1.00 80.38 245 LEU A O 1
ATOM 1899 N N . LEU A 1 246 ? 13.039 41.402 15.375 1.00 82.69 246 LEU A N 1
ATOM 1900 C CA . LEU A 1 246 ? 12.746 41.989 14.067 1.00 82.69 246 LEU A CA 1
ATOM 1901 C C . LEU A 1 246 ? 13.736 41.491 13.007 1.00 82.69 246 LEU A C 1
ATOM 1903 O O . LEU A 1 246 ? 13.302 41.102 11.925 1.00 82.69 246 LEU A O 1
ATOM 1907 N N . ASP A 1 247 ? 15.031 41.439 13.322 1.00 83.25 247 ASP A N 1
ATOM 1908 C CA . ASP A 1 247 ? 16.053 40.931 12.396 1.00 83.25 247 ASP A CA 1
ATOM 1909 C C . ASP A 1 247 ? 15.808 39.454 12.048 1.00 83.25 247 ASP A C 1
ATOM 1911 O O . ASP A 1 247 ? 15.834 39.069 10.877 1.00 83.25 247 ASP A O 1
ATOM 1915 N N . PHE A 1 248 ? 15.471 38.634 13.049 1.00 83.38 248 PHE A N 1
ATOM 1916 C CA . PHE A 1 248 ? 15.083 37.241 12.838 1.00 83.38 248 PHE A CA 1
ATOM 1917 C C . PHE A 1 248 ? 13.803 37.115 12.000 1.00 83.38 248 PHE A C 1
ATOM 1919 O O . PHE A 1 248 ? 13.756 36.321 11.064 1.00 83.38 248 PHE A O 1
ATOM 1926 N N . ALA A 1 249 ? 12.775 37.920 12.285 1.00 82.50 249 ALA A N 1
ATOM 1927 C CA . ALA A 1 249 ? 11.525 37.913 11.529 1.00 82.50 249 ALA A CA 1
ATOM 1928 C C . ALA A 1 249 ? 11.720 38.323 10.061 1.00 82.50 249 ALA A C 1
ATOM 1930 O O . ALA A 1 249 ? 11.061 37.775 9.179 1.00 82.50 249 ALA A O 1
ATOM 1931 N N . LEU A 1 250 ? 12.636 39.255 9.781 1.00 84.69 250 LEU A N 1
ATOM 1932 C CA . LEU A 1 250 ? 12.992 39.650 8.416 1.00 84.69 250 LEU A CA 1
ATOM 1933 C C . LEU A 1 250 ? 13.769 38.561 7.667 1.00 84.69 250 LEU A C 1
ATOM 1935 O O . LEU A 1 250 ? 13.676 38.505 6.443 1.00 84.69 250 LEU A O 1
ATOM 1939 N N . ALA A 1 251 ? 14.486 37.694 8.385 1.00 86.00 251 ALA A N 1
ATOM 1940 C CA . ALA A 1 251 ? 15.175 36.541 7.815 1.00 86.00 251 ALA A CA 1
ATOM 1941 C C . ALA A 1 251 ? 14.237 35.357 7.499 1.00 86.00 251 ALA A C 1
ATOM 1943 O O . ALA A 1 251 ? 14.636 34.444 6.772 1.00 86.00 251 ALA A O 1
ATOM 1944 N N . LEU A 1 252 ? 12.998 35.353 8.013 1.00 87.56 252 LEU A N 1
ATOM 1945 C CA . LEU A 1 252 ? 12.009 34.324 7.678 1.00 87.56 252 LEU A CA 1
ATOM 1946 C C . LEU A 1 252 ? 11.532 34.464 6.219 1.00 87.56 252 LEU A C 1
ATOM 1948 O O . LEU A 1 252 ? 11.411 35.583 5.715 1.00 87.56 252 LEU A O 1
ATOM 1952 N N . PRO A 1 253 ? 11.198 33.353 5.532 1.00 89.00 253 PRO A N 1
ATOM 1953 C CA . PRO A 1 253 ? 10.630 33.404 4.187 1.00 89.00 253 PRO A CA 1
ATOM 1954 C C . PRO A 1 253 ? 9.346 34.246 4.135 1.00 89.00 253 PRO A C 1
ATOM 1956 O O . PRO A 1 253 ? 8.411 34.010 4.903 1.00 89.00 253 PRO A O 1
ATOM 1959 N N . GLN A 1 254 ? 9.275 35.203 3.205 1.00 89.38 254 GLN A N 1
ATOM 1960 C CA . GLN A 1 254 ? 8.108 36.077 3.028 1.00 89.38 254 GLN A CA 1
ATOM 1961 C C . GLN A 1 254 ? 7.429 35.832 1.685 1.00 89.38 254 GLN A C 1
ATOM 1963 O O . GLN A 1 254 ? 8.091 35.681 0.656 1.00 89.38 254 GLN A O 1
ATOM 1968 N N . HIS A 1 255 ? 6.099 35.841 1.689 1.00 85.50 255 HIS A N 1
ATOM 1969 C CA . HIS A 1 255 ? 5.325 35.872 0.453 1.00 85.50 255 HIS A CA 1
ATOM 1970 C C . HIS A 1 255 ? 5.136 37.306 -0.058 1.00 85.50 255 HIS A C 1
ATOM 1972 O O . HIS A 1 255 ? 5.049 38.240 0.746 1.00 85.50 255 HIS A O 1
ATOM 1978 N N . PRO A 1 256 ? 5.034 37.501 -1.387 1.00 84.94 256 PRO A N 1
ATOM 1979 C CA . PRO A 1 256 ? 4.702 38.803 -1.939 1.00 84.94 256 PRO A CA 1
ATOM 1980 C C . PRO A 1 256 ? 3.299 39.239 -1.477 1.00 84.94 256 PRO A C 1
ATOM 1982 O O . PRO A 1 256 ? 2.387 38.402 -1.395 1.00 84.94 256 PRO A O 1
ATOM 1985 N N . PRO A 1 257 ? 3.104 40.537 -1.177 1.00 86.62 257 PRO A N 1
ATOM 1986 C CA . PRO A 1 257 ? 1.787 41.054 -0.849 1.00 86.62 257 PRO A CA 1
ATOM 1987 C C . PRO A 1 257 ? 0.858 40.967 -2.074 1.00 86.62 257 PRO A C 1
ATOM 1989 O O . PRO A 1 257 ? 1.309 41.190 -3.201 1.00 86.62 257 PRO A O 1
ATOM 1992 N N . PRO A 1 258 ? -0.445 40.704 -1.870 1.00 88.94 258 PRO A N 1
ATOM 1993 C CA . PRO A 1 258 ? -1.450 40.850 -2.914 1.00 88.94 258 PRO A CA 1
ATOM 1994 C C . PRO A 1 258 ? -1.402 42.244 -3.566 1.00 88.94 258 PRO A C 1
ATOM 1996 O O . PRO A 1 258 ? -1.168 43.234 -2.864 1.00 88.94 258 PRO A O 1
ATOM 1999 N N . PRO A 1 259 ? -1.694 42.368 -4.876 1.00 90.69 259 PRO A N 1
ATOM 2000 C CA . PRO A 1 259 ? -1.857 43.666 -5.524 1.00 90.69 259 PRO A CA 1
ATOM 2001 C C . PRO A 1 259 ? -2.885 44.538 -4.780 1.00 90.69 259 PRO A C 1
ATOM 2003 O O . PRO A 1 259 ? -3.885 43.986 -4.314 1.00 90.69 259 PRO A O 1
ATOM 2006 N N . PRO A 1 260 ? -2.725 45.876 -4.717 1.00 89.56 260 PRO A N 1
ATOM 2007 C CA . PRO A 1 260 ? -3.548 46.745 -3.866 1.00 89.56 260 PRO A CA 1
ATOM 2008 C C . PRO A 1 260 ? -5.061 46.551 -4.031 1.00 89.56 260 PRO A C 1
ATOM 2010 O O . PRO A 1 260 ? -5.772 46.407 -3.045 1.00 89.56 260 PRO A O 1
ATOM 2013 N N . HIS A 1 261 ? -5.548 46.437 -5.270 1.00 89.12 261 HIS A N 1
ATOM 2014 C CA . HIS A 1 261 ? -6.964 46.175 -5.547 1.00 89.12 261 HIS A CA 1
ATOM 2015 C C . HIS A 1 261 ? -7.437 44.819 -4.991 1.00 89.12 261 HIS A C 1
ATOM 2017 O O . HIS A 1 261 ? -8.528 44.706 -4.436 1.00 89.12 261 HIS A O 1
ATOM 2023 N N . THR A 1 262 ? -6.611 43.778 -5.131 1.00 86.94 262 THR A N 1
ATOM 2024 C CA . THR A 1 262 ? -6.917 42.437 -4.607 1.00 86.94 262 THR A CA 1
ATOM 2025 C C . THR A 1 262 ? -6.910 42.450 -3.082 1.00 86.94 262 THR A C 1
ATOM 2027 O O . THR A 1 262 ? -7.799 41.868 -2.467 1.00 86.94 262 THR A O 1
ATOM 2030 N N . MET A 1 263 ? -5.952 43.160 -2.476 1.00 89.19 263 MET A N 1
ATOM 2031 C CA . MET A 1 263 ? -5.888 43.337 -1.027 1.00 89.19 263 MET A CA 1
ATOM 2032 C C . MET A 1 263 ? -7.151 44.020 -0.501 1.00 89.19 263 MET A C 1
ATOM 2034 O O . MET A 1 263 ? -7.787 43.487 0.396 1.00 89.19 263 MET A O 1
ATOM 2038 N N . THR A 1 264 ? -7.567 45.147 -1.085 1.00 88.75 264 THR A N 1
ATOM 2039 C CA . THR A 1 264 ? -8.772 45.867 -0.642 1.00 88.75 264 THR A CA 1
ATOM 2040 C C . THR A 1 264 ? -10.041 45.020 -0.777 1.00 88.75 264 THR A C 1
ATOM 2042 O O . THR A 1 264 ? -10.875 45.029 0.127 1.00 88.75 264 THR A O 1
ATOM 2045 N N . SER A 1 265 ? -10.178 44.251 -1.864 1.00 89.19 265 SER A N 1
ATOM 2046 C CA . SER A 1 265 ? -11.313 43.333 -2.047 1.00 89.19 265 SER A CA 1
ATOM 2047 C C . SER A 1 265 ? -11.337 42.242 -0.975 1.00 89.19 265 SER A C 1
ATOM 2049 O O . SER A 1 265 ? -12.362 42.023 -0.331 1.00 89.19 265 SER A O 1
ATOM 2051 N N . LEU A 1 266 ? -10.195 41.581 -0.748 1.00 88.38 266 LEU A N 1
ATOM 2052 C CA . LEU A 1 266 ? -10.073 40.528 0.259 1.00 88.38 266 LEU A CA 1
ATOM 2053 C C . LEU A 1 266 ? -10.263 41.075 1.676 1.00 88.38 266 LEU A C 1
ATOM 2055 O O . LEU A 1 266 ? -10.920 40.421 2.477 1.00 88.38 266 LEU A O 1
ATOM 2059 N N . GLU A 1 267 ? -9.751 42.269 1.986 1.00 88.19 267 GLU A N 1
ATOM 2060 C CA . GLU A 1 267 ? -9.944 42.916 3.287 1.00 88.19 267 GLU A CA 1
ATOM 2061 C C . GLU A 1 267 ? -11.427 43.147 3.596 1.00 88.19 267 GLU A C 1
ATOM 2063 O O . GLU A 1 267 ? -11.876 42.885 4.714 1.00 88.19 267 GLU A O 1
ATOM 2068 N N . LEU A 1 268 ? -12.196 43.605 2.606 1.00 86.62 268 LEU A N 1
ATOM 2069 C CA . LEU A 1 268 ? -13.621 43.875 2.767 1.00 86.62 268 LEU A CA 1
ATOM 2070 C C . LEU A 1 268 ? -14.421 42.576 2.940 1.00 86.62 268 LEU A C 1
ATOM 2072 O O . LEU A 1 268 ? -15.230 42.465 3.864 1.00 86.62 268 LEU A O 1
ATOM 2076 N N . GLU A 1 269 ? -14.154 41.569 2.102 1.00 89.00 269 GLU A N 1
ATOM 2077 C CA . GLU A 1 269 ? -14.810 40.260 2.183 1.00 89.00 269 GLU A CA 1
ATOM 2078 C C . GLU A 1 269 ? -14.486 39.516 3.486 1.00 89.00 269 GLU A C 1
ATOM 2080 O O . GLU A 1 269 ? -15.391 39.059 4.188 1.00 89.00 269 GLU A O 1
ATOM 2085 N N . LEU A 1 270 ? -13.200 39.398 3.828 1.00 88.69 270 LEU A N 1
ATOM 2086 C CA . LEU A 1 270 ? -12.746 38.697 5.029 1.00 88.69 270 LEU A CA 1
ATOM 2087 C C . LEU A 1 270 ? -13.126 39.457 6.296 1.00 88.69 270 LEU A C 1
ATOM 2089 O O . LEU A 1 270 ? -13.506 38.832 7.282 1.00 88.69 270 LEU A O 1
ATOM 2093 N N . GLY A 1 271 ? -13.087 40.792 6.273 1.00 87.06 271 GLY A N 1
ATOM 2094 C CA . GLY A 1 271 ? -13.544 41.620 7.385 1.00 87.06 271 GLY A CA 1
ATOM 2095 C C . GLY A 1 271 ? -15.016 41.368 7.712 1.00 87.06 271 GLY A C 1
ATOM 2096 O O . GLY A 1 271 ? -15.358 41.167 8.877 1.00 87.06 271 GLY A O 1
ATOM 2097 N N . ALA A 1 272 ? -15.883 41.306 6.694 1.00 86.56 272 ALA A N 1
ATOM 2098 C CA . ALA A 1 272 ? -17.296 40.957 6.867 1.00 86.56 272 ALA A CA 1
ATOM 2099 C C . ALA A 1 272 ? -17.506 39.500 7.318 1.00 86.56 272 ALA A C 1
ATOM 2101 O O . ALA A 1 272 ? -18.408 39.226 8.109 1.00 86.56 272 ALA A O 1
ATOM 2102 N N . LEU A 1 273 ? -16.666 38.573 6.852 1.00 87.06 273 LEU A N 1
ATOM 2103 C CA . LEU A 1 273 ? -16.764 37.154 7.189 1.00 87.06 273 LEU A CA 1
ATOM 2104 C C . LEU A 1 273 ? -16.311 36.843 8.629 1.00 87.06 273 LEU A C 1
ATOM 2106 O O . LEU A 1 273 ? -16.988 36.113 9.357 1.00 87.06 273 LEU A O 1
ATOM 2110 N N . ILE A 1 274 ? -15.158 37.377 9.033 1.00 85.56 274 ILE A N 1
ATOM 2111 C CA . ILE A 1 274 ? -14.497 37.084 10.313 1.00 85.56 274 ILE A CA 1
ATOM 2112 C C . ILE A 1 274 ? -15.081 37.951 11.432 1.00 85.56 274 ILE A C 1
ATOM 2114 O O . ILE A 1 274 ? -15.366 37.446 12.518 1.00 85.56 274 ILE A O 1
ATOM 2118 N N . PHE A 1 275 ? -15.337 39.233 11.155 1.00 86.44 275 PHE A N 1
ATOM 2119 C CA . PHE A 1 275 ? -15.810 40.214 12.135 1.00 86.44 275 PHE A CA 1
ATOM 2120 C C . PHE A 1 275 ? -17.127 40.886 11.692 1.00 86.44 275 PHE A C 1
ATOM 2122 O O . PHE A 1 275 ? -17.163 42.109 11.524 1.00 86.44 275 PHE A O 1
ATOM 2129 N N . PRO A 1 276 ? -18.233 40.133 11.530 1.00 78.44 276 PRO A N 1
ATOM 2130 C CA . PRO A 1 276 ? -19.463 40.630 10.904 1.00 78.44 276 PRO A CA 1
ATOM 2131 C C . PRO A 1 276 ? -20.045 41.882 11.579 1.00 78.44 276 PRO A C 1
ATOM 2133 O O . PRO A 1 276 ? -20.352 42.853 10.894 1.00 78.44 276 PRO A O 1
ATOM 2136 N N . GLU A 1 277 ? -20.121 41.911 12.913 1.00 75.75 277 GLU A N 1
ATOM 2137 C CA . GLU A 1 277 ? -20.695 43.033 13.684 1.00 75.75 277 GLU A CA 1
ATOM 2138 C C . GLU A 1 277 ? -19.840 44.312 13.643 1.00 75.75 277 GLU A C 1
ATOM 2140 O O . GLU A 1 277 ? -20.347 45.435 13.688 1.00 75.75 277 GLU A O 1
ATOM 2145 N N . ARG A 1 278 ? -18.513 44.161 13.570 1.00 76.06 278 ARG A N 1
ATOM 2146 C CA . ARG A 1 278 ? -17.576 45.298 13.554 1.00 76.06 278 ARG A CA 1
ATOM 2147 C C . ARG A 1 278 ? -17.339 45.822 12.146 1.00 76.06 278 ARG A C 1
ATOM 2149 O O . ARG A 1 278 ? -17.108 47.017 11.975 1.00 76.06 278 ARG A O 1
ATOM 2156 N N . SER A 1 279 ? -17.409 44.941 11.153 1.00 73.56 279 SER A N 1
ATOM 2157 C CA . SER A 1 279 ? -17.311 45.303 9.744 1.00 73.56 279 SER A CA 1
ATOM 2158 C C . SER A 1 279 ? -18.570 46.047 9.291 1.00 73.56 279 SER A C 1
ATOM 2160 O O . SER A 1 279 ? -18.452 47.123 8.709 1.00 73.56 279 SER A O 1
ATOM 2162 N N . SER A 1 280 ? -19.769 45.586 9.680 1.00 67.50 280 SER A N 1
ATOM 2163 C CA . SER A 1 280 ? -21.036 46.270 9.360 1.00 67.50 280 SER A CA 1
ATOM 2164 C C . SER A 1 280 ? -21.154 47.676 9.964 1.00 67.50 280 SER A C 1
ATOM 2166 O O . SER A 1 280 ? -21.868 48.521 9.432 1.00 67.50 280 SER A O 1
ATOM 2168 N N . THR A 1 281 ? -20.438 47.944 11.060 1.00 67.25 281 THR A N 1
ATOM 2169 C CA . THR A 1 281 ? -20.409 49.246 11.745 1.00 67.25 281 THR A CA 1
ATOM 2170 C C . THR A 1 281 ? -19.190 50.103 11.384 1.00 67.25 281 THR A C 1
ATOM 2172 O O . THR A 1 281 ? -19.036 51.196 11.926 1.00 67.25 281 THR A O 1
ATOM 2175 N N . GLY A 1 282 ? -18.308 49.632 10.490 1.00 71.75 282 GLY A N 1
ATOM 2176 C CA . GLY A 1 282 ? -17.098 50.352 10.071 1.00 71.75 282 GLY A CA 1
ATOM 2177 C C . GLY A 1 282 ? -16.034 50.519 11.168 1.00 71.75 282 GLY A C 1
ATOM 2178 O O . GLY A 1 282 ? -15.131 51.343 11.030 1.00 71.75 282 GLY A O 1
ATOM 2179 N N . ARG A 1 283 ? -16.116 49.749 12.263 1.00 75.44 283 ARG A N 1
ATOM 2180 C CA . ARG A 1 283 ? -15.290 49.880 13.481 1.00 75.44 283 ARG A CA 1
ATOM 2181 C C . ARG A 1 283 ? -14.260 48.756 13.647 1.00 75.44 283 ARG A C 1
ATOM 2183 O O . ARG A 1 283 ? -13.969 48.335 14.767 1.00 75.44 283 ARG A O 1
ATOM 2190 N N . LEU A 1 284 ? -13.691 48.253 12.550 1.00 77.81 284 LEU A N 1
ATOM 2191 C CA . LEU A 1 284 ? -12.571 47.305 12.626 1.00 77.81 284 LEU A CA 1
ATOM 2192 C C . LEU A 1 284 ? -11.371 47.965 13.312 1.00 77.81 284 LEU A C 1
ATOM 2194 O O . LEU A 1 284 ? -10.882 49.003 12.856 1.00 77.81 284 LEU A O 1
ATOM 2198 N N . ARG A 1 285 ? -10.886 47.355 14.399 1.00 81.81 285 ARG A N 1
ATOM 2199 C CA . ARG A 1 285 ? -9.706 47.847 15.121 1.00 81.81 285 ARG A CA 1
ATOM 2200 C C . ARG A 1 285 ? -8.457 47.696 14.240 1.00 81.81 285 ARG A C 1
ATOM 2202 O O . ARG A 1 285 ? -8.431 46.811 13.385 1.00 81.81 285 ARG A O 1
ATOM 2209 N N . PRO A 1 286 ? -7.387 48.479 14.472 1.00 80.75 286 PRO A N 1
ATOM 2210 C CA . PRO A 1 286 ? -6.127 48.318 13.742 1.00 80.75 286 PRO A CA 1
ATOM 2211 C C . PRO A 1 286 ? -5.583 46.880 13.772 1.00 80.75 286 PRO A C 1
ATOM 2213 O O . PRO A 1 286 ? -5.095 46.395 12.759 1.00 80.75 286 PRO A O 1
ATOM 2216 N N . ARG A 1 287 ? -5.749 46.178 14.903 1.00 80.62 287 ARG A N 1
ATOM 2217 C CA . ARG A 1 287 ? -5.393 44.759 15.052 1.00 80.62 287 ARG A CA 1
ATOM 2218 C C . ARG A 1 287 ? -6.247 43.841 14.172 1.00 80.62 287 ARG A C 1
ATOM 2220 O O . ARG A 1 287 ? -5.689 43.060 13.420 1.00 80.62 287 ARG A O 1
ATOM 2227 N N . ASP A 1 288 ? -7.569 44.030 14.185 1.00 84.25 288 ASP A N 1
ATOM 2228 C CA . ASP A 1 288 ? -8.507 43.243 13.371 1.00 84.25 288 ASP A CA 1
ATOM 2229 C C . ASP A 1 288 ? -8.186 43.389 11.861 1.00 84.25 288 ASP A C 1
ATOM 2231 O O . ASP A 1 288 ? -8.289 42.432 11.099 1.00 84.25 288 ASP A O 1
ATOM 2235 N N . ARG A 1 289 ? -7.743 44.580 11.417 1.00 84.69 289 ARG A N 1
ATOM 2236 C CA . ARG A 1 289 ? -7.271 44.807 10.034 1.00 84.69 289 ARG A CA 1
ATOM 2237 C C . ARG A 1 289 ? -5.955 44.086 9.732 1.00 84.69 289 ARG A C 1
ATOM 2239 O O . ARG A 1 289 ? -5.787 43.579 8.627 1.00 84.69 289 ARG A O 1
ATOM 2246 N N . SER A 1 290 ? -5.041 44.048 10.699 1.00 85.69 290 SER A N 1
ATOM 2247 C CA . SER A 1 290 ? -3.768 43.324 10.601 1.00 85.69 290 SER A CA 1
ATOM 2248 C C . SER A 1 290 ? -4.004 41.824 10.403 1.00 85.69 290 SER A C 1
ATOM 2250 O O . SER A 1 290 ? -3.504 41.242 9.442 1.00 85.69 290 SER A O 1
ATOM 2252 N N . ASP A 1 291 ? -4.869 41.227 11.230 1.00 88.12 291 ASP A N 1
ATOM 2253 C CA . ASP A 1 291 ? -5.238 39.807 11.161 1.00 88.12 291 ASP A CA 1
ATOM 2254 C C . ASP A 1 291 ? -5.824 39.440 9.786 1.00 88.12 291 ASP A C 1
ATOM 2256 O O . ASP A 1 291 ? -5.453 38.438 9.169 1.00 88.12 291 ASP A O 1
ATOM 2260 N N . VAL A 1 292 ? -6.692 40.303 9.247 1.00 90.38 292 VAL A N 1
ATOM 2261 C CA . VAL A 1 292 ? -7.276 40.124 7.911 1.00 90.38 292 VAL A CA 1
ATOM 2262 C C . VAL A 1 292 ? -6.217 40.184 6.803 1.00 90.38 292 VAL A C 1
ATOM 2264 O O . VAL A 1 292 ? -6.284 39.394 5.860 1.00 90.38 292 VAL A O 1
ATOM 2267 N N . ARG A 1 293 ? -5.213 41.063 6.904 1.00 90.62 293 ARG A N 1
ATOM 2268 C CA . ARG A 1 293 ? -4.132 41.171 5.905 1.00 90.62 293 ARG A CA 1
ATOM 2269 C C . ARG A 1 293 ? -3.227 39.951 5.863 1.00 90.62 293 ARG A C 1
ATOM 2271 O O . ARG A 1 293 ? -2.796 39.555 4.773 1.00 90.62 293 ARG A O 1
ATOM 2278 N N . HIS A 1 294 ? -2.955 39.337 7.014 1.00 91.06 294 HIS A N 1
ATOM 2279 C CA . HIS A 1 294 ? -2.226 38.068 7.066 1.00 91.06 294 HIS A CA 1
ATOM 2280 C C . HIS A 1 294 ? -2.961 36.983 6.274 1.00 91.06 294 HIS A C 1
ATOM 2282 O O . HIS A 1 294 ? -2.369 36.342 5.403 1.00 91.06 294 HIS A O 1
ATOM 2288 N N . ILE A 1 295 ? -4.270 36.847 6.500 1.00 92.06 295 ILE A N 1
ATOM 2289 C CA . ILE A 1 295 ? -5.116 35.861 5.813 1.00 92.06 295 ILE A CA 1
ATOM 2290 C C . ILE A 1 295 ? -5.250 36.181 4.322 1.00 92.06 295 ILE A C 1
ATOM 2292 O O . ILE A 1 295 ? -5.123 35.286 3.490 1.00 92.06 295 ILE A O 1
ATOM 2296 N N . ALA A 1 296 ? -5.455 37.447 3.956 1.00 91.75 296 ALA A N 1
ATOM 2297 C CA . ALA A 1 296 ? -5.538 37.864 2.558 1.00 91.75 296 ALA A CA 1
ATOM 2298 C C . ALA A 1 296 ? -4.255 37.514 1.786 1.00 91.75 296 ALA A C 1
ATOM 2300 O O . ALA A 1 296 ? -4.310 37.018 0.658 1.00 91.75 296 ALA A O 1
ATOM 2301 N N . THR A 1 297 ? -3.093 37.709 2.418 1.00 91.00 297 THR A N 1
ATOM 2302 C CA . THR A 1 297 ? -1.793 37.329 1.850 1.00 91.00 297 THR A CA 1
ATOM 2303 C C . THR A 1 297 ? -1.672 35.812 1.690 1.00 91.00 297 THR A C 1
ATOM 2305 O O . THR A 1 297 ? -1.206 35.344 0.648 1.00 91.00 297 THR A O 1
ATOM 2308 N N . ALA A 1 298 ? -2.141 35.039 2.674 1.00 88.56 298 ALA A N 1
ATOM 2309 C CA . ALA A 1 298 ? -2.165 33.580 2.615 1.00 88.56 298 ALA A CA 1
ATOM 2310 C C . ALA A 1 298 ? -3.060 33.050 1.473 1.00 88.56 298 ALA A C 1
ATOM 2312 O O . ALA A 1 298 ? -2.615 32.227 0.671 1.00 88.56 298 ALA A O 1
ATOM 2313 N N . ILE A 1 299 ? -4.281 33.582 1.335 1.00 85.38 299 ILE A N 1
ATOM 2314 C CA . ILE A 1 299 ? -5.231 33.220 0.267 1.00 85.38 299 ILE A CA 1
ATOM 2315 C C . ILE A 1 299 ? -4.648 33.533 -1.115 1.00 85.38 299 ILE A C 1
ATOM 2317 O O . ILE A 1 299 ? -4.665 32.681 -2.004 1.00 85.38 299 ILE A O 1
ATOM 2321 N N . HIS A 1 300 ? -4.094 34.734 -1.302 1.00 88.56 300 HIS A N 1
ATOM 2322 C CA . HIS A 1 300 ? -3.535 35.152 -2.590 1.00 88.56 300 HIS A CA 1
ATOM 2323 C C . HIS A 1 300 ? -2.411 34.227 -3.076 1.00 88.56 300 HIS A C 1
ATOM 2325 O O . HIS A 1 300 ? -2.340 33.903 -4.261 1.00 88.56 300 HIS A O 1
ATOM 2331 N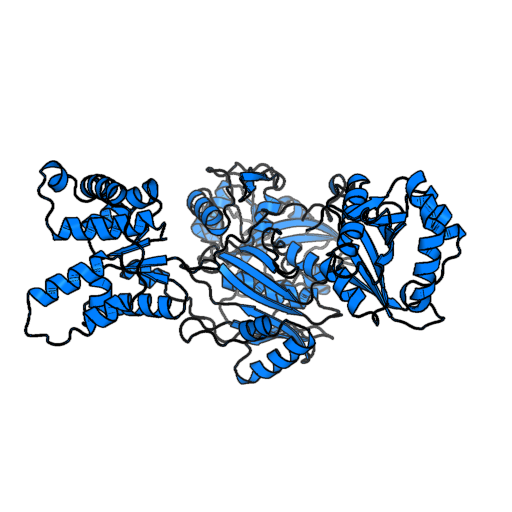 N . ASN A 1 301 ? -1.564 33.766 -2.153 1.00 81.56 301 ASN A N 1
ATOM 2332 C CA . ASN A 1 301 ? -0.428 32.899 -2.455 1.00 81.56 301 ASN A CA 1
ATOM 2333 C C . ASN A 1 301 ? -0.783 31.397 -2.477 1.00 81.56 301 ASN A C 1
ATOM 2335 O O . ASN A 1 301 ? 0.112 30.576 -2.677 1.00 81.56 301 ASN A O 1
ATOM 2339 N N . ARG A 1 302 ? -2.069 31.033 -2.320 1.00 76.38 302 ARG A N 1
ATOM 2340 C CA . ARG A 1 302 ? -2.586 29.647 -2.371 1.00 76.38 302 ARG A CA 1
ATOM 2341 C C . ARG A 1 302 ? -1.840 28.686 -1.448 1.00 76.38 302 ARG A C 1
ATOM 2343 O O . ARG A 1 302 ? -1.449 27.583 -1.834 1.00 76.38 302 ARG A O 1
ATOM 2350 N N . VAL A 1 303 ? -1.588 29.148 -0.237 1.00 77.56 303 VAL A N 1
ATOM 2351 C CA . VAL A 1 303 ? -0.887 28.369 0.781 1.00 77.56 303 VAL A CA 1
ATOM 2352 C C . VAL A 1 303 ? -1.834 27.358 1.425 1.00 77.56 303 VAL A C 1
ATOM 2354 O O . VAL A 1 303 ? -3.048 27.540 1.392 1.00 77.56 303 VAL A O 1
ATOM 2357 N N . ALA A 1 304 ? 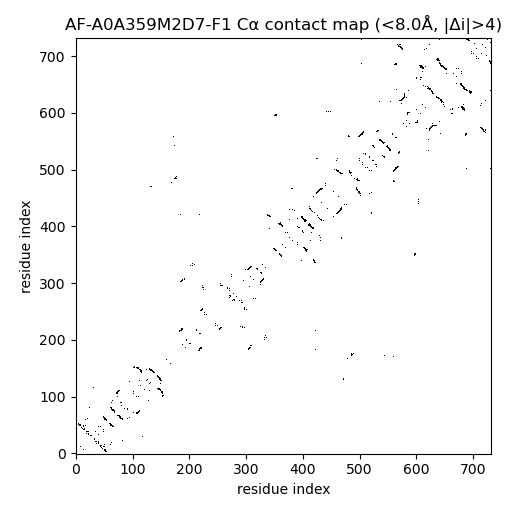-1.282 26.285 1.992 1.00 67.12 304 ALA A N 1
ATOM 2358 C CA . ALA A 1 304 ? -2.081 25.182 2.523 1.00 67.12 304 ALA A CA 1
ATOM 2359 C C . ALA A 1 304 ? -2.857 25.592 3.783 1.00 67.12 304 ALA A C 1
ATOM 2361 O O . ALA A 1 304 ? -4.010 25.202 3.953 1.00 67.12 304 ALA A O 1
ATOM 2362 N N . GLY A 1 305 ? -2.252 26.422 4.639 1.00 79.38 305 GLY A N 1
ATOM 2363 C CA . GLY A 1 305 ? -2.940 26.918 5.822 1.00 79.38 305 GLY A CA 1
ATOM 2364 C C . GLY A 1 305 ? -2.311 28.135 6.492 1.00 79.38 305 GLY A C 1
ATOM 2365 O O . GLY A 1 305 ? -1.229 28.594 6.121 1.00 79.38 305 GLY A O 1
ATOM 2366 N N . TYR A 1 306 ? -3.011 28.665 7.492 1.00 89.00 306 TYR A N 1
ATOM 2367 C CA . TYR A 1 306 ? -2.587 29.776 8.339 1.00 89.00 306 TYR A CA 1
ATOM 2368 C C . TYR A 1 306 ? -2.744 29.413 9.821 1.00 89.00 306 TYR A C 1
ATOM 2370 O O . TYR A 1 306 ? -3.810 28.979 10.257 1.00 89.00 306 TYR A O 1
ATOM 2378 N N . VAL A 1 307 ? -1.672 29.584 10.592 1.00 89.06 307 VAL A N 1
ATOM 2379 C CA . VAL A 1 307 ? -1.572 29.190 11.997 1.00 89.06 307 VAL A CA 1
ATOM 2380 C C . VAL A 1 307 ? -1.803 30.402 12.885 1.00 89.06 307 VAL A C 1
ATOM 2382 O O . VAL A 1 307 ? -0.984 31.322 12.913 1.00 89.06 307 VAL A O 1
ATOM 2385 N N . THR A 1 308 ? -2.896 30.390 13.644 1.00 89.62 308 THR A N 1
ATOM 2386 C CA . THR A 1 308 ? -3.255 31.476 14.567 1.00 89.62 308 THR A CA 1
ATOM 2387 C C . THR A 1 308 ? -3.981 30.945 15.794 1.00 89.62 308 THR A C 1
ATOM 2389 O O . THR A 1 308 ? -4.606 29.889 15.767 1.00 89.62 308 THR A O 1
ATOM 2392 N N . SER A 1 309 ? -3.889 31.688 16.895 1.00 85.50 309 SER A N 1
ATOM 2393 C CA . SER A 1 309 ? -4.645 31.415 18.122 1.00 85.50 309 SER A CA 1
ATOM 2394 C C . SER A 1 309 ? -5.864 32.327 18.296 1.00 85.50 309 SER A C 1
ATOM 2396 O O . SER A 1 309 ? -6.462 32.329 19.370 1.00 85.50 309 SER A O 1
ATOM 2398 N N . GLU A 1 310 ? -6.208 33.136 17.291 1.00 87.38 310 GLU A N 1
ATOM 2399 C CA . GLU A 1 310 ? -7.345 34.054 17.359 1.00 87.38 310 GLU A CA 1
ATOM 2400 C C . GLU A 1 310 ? -8.674 33.304 17.164 1.00 87.38 310 GLU A C 1
ATOM 2402 O O . GLU A 1 310 ? -8.982 32.793 16.082 1.00 87.38 310 GLU A O 1
ATOM 2407 N N . GLU A 1 311 ? -9.487 33.251 18.222 1.00 83.38 311 GLU A N 1
ATOM 2408 C CA . GLU A 1 311 ? -10.740 32.488 18.245 1.00 83.38 311 GLU A CA 1
ATOM 2409 C C . GLU A 1 311 ? -11.743 32.961 17.193 1.00 83.38 311 GLU A C 1
ATOM 2411 O O . GLU A 1 311 ? -12.467 32.142 16.621 1.00 83.38 311 GLU A O 1
ATOM 2416 N N . ALA A 1 312 ? -11.798 34.270 16.921 1.00 84.00 312 ALA A N 1
ATOM 2417 C CA . ALA A 1 312 ? -12.719 34.818 15.930 1.00 84.00 312 ALA A CA 1
ATOM 2418 C C . ALA A 1 312 ? -12.457 34.247 14.526 1.00 84.00 312 ALA A C 1
ATOM 2420 O O . ALA A 1 312 ? -13.400 33.970 13.781 1.00 84.00 312 ALA A O 1
ATOM 2421 N N . ILE A 1 313 ? -11.185 34.018 14.191 1.00 85.31 313 ILE A N 1
ATOM 2422 C CA . ILE A 1 313 ? -10.764 33.456 12.906 1.00 85.31 313 ILE A CA 1
ATOM 2423 C C . ILE A 1 313 ? -11.010 31.942 12.896 1.00 85.31 313 ILE A C 1
ATOM 2425 O O . ILE A 1 313 ? -11.618 31.426 11.957 1.00 85.31 313 ILE A O 1
ATOM 2429 N N . LEU A 1 314 ? -10.618 31.232 13.962 1.00 79.62 314 LEU A N 1
ATOM 2430 C CA . LEU A 1 314 ? -10.784 29.776 14.071 1.00 79.62 314 LEU A CA 1
ATOM 2431 C C . LEU A 1 314 ? -12.256 29.340 13.971 1.00 79.62 314 LEU A C 1
ATOM 2433 O O . LEU A 1 314 ? -12.566 28.364 13.289 1.00 79.62 314 LEU A O 1
ATOM 2437 N N . ARG A 1 315 ? -13.198 30.105 14.546 1.00 80.00 315 ARG A N 1
ATOM 2438 C CA . ARG A 1 315 ? -14.650 29.842 14.425 1.00 80.00 315 ARG A CA 1
ATOM 2439 C C . ARG A 1 315 ? -15.171 29.904 12.984 1.00 80.00 315 ARG A C 1
ATOM 2441 O O . ARG A 1 315 ? -16.266 29.417 12.711 1.00 80.00 315 ARG A O 1
ATOM 2448 N N . ARG A 1 316 ? -14.422 30.514 12.058 1.00 83.50 316 ARG A N 1
ATOM 2449 C CA . ARG A 1 316 ? -14.776 30.637 10.634 1.00 83.50 316 ARG A CA 1
ATOM 2450 C C . ARG A 1 316 ? -14.003 29.681 9.724 1.00 83.50 316 ARG A C 1
ATOM 2452 O O . ARG A 1 316 ? -14.215 29.736 8.513 1.00 83.50 316 ARG A O 1
ATOM 2459 N N . ARG A 1 317 ? -13.185 28.778 10.284 1.00 76.19 317 ARG A N 1
ATOM 2460 C CA . ARG A 1 317 ? -12.357 27.797 9.558 1.00 76.19 317 ARG A CA 1
ATOM 2461 C C . ARG A 1 317 ? -13.094 27.122 8.398 1.00 76.19 317 ARG A C 1
ATOM 2463 O O . ARG A 1 317 ? -12.650 27.245 7.263 1.00 76.19 317 ARG A O 1
ATOM 2470 N N . SER A 1 318 ? -14.237 26.478 8.655 1.00 57.56 318 SER A N 1
ATOM 2471 C CA . SER A 1 318 ? -14.968 25.709 7.632 1.00 57.56 318 SER A CA 1
ATOM 2472 C C . SER A 1 318 ? -15.381 26.559 6.428 1.00 57.56 318 SER A C 1
ATOM 2474 O O . SER A 1 318 ? -15.287 26.109 5.291 1.00 57.56 318 SER A O 1
ATOM 2476 N N . ILE A 1 319 ? -15.795 27.809 6.664 1.00 70.88 319 ILE A N 1
ATOM 2477 C CA . ILE A 1 319 ? -16.236 28.716 5.596 1.00 70.88 319 ILE A CA 1
ATOM 2478 C C . ILE A 1 319 ? -15.032 29.239 4.803 1.00 70.88 319 ILE A C 1
ATOM 2480 O O . ILE A 1 319 ? -15.100 29.332 3.578 1.00 70.88 319 ILE A O 1
ATOM 2484 N N . ILE A 1 320 ? -13.923 29.560 5.480 1.00 69.88 320 ILE A N 1
ATOM 2485 C CA . ILE A 1 320 ? -12.684 30.017 4.829 1.00 69.88 320 ILE A CA 1
ATOM 2486 C C . ILE A 1 320 ? -12.099 28.899 3.954 1.00 69.88 320 ILE A C 1
ATOM 2488 O O . ILE A 1 320 ? -11.770 29.149 2.792 1.00 69.88 320 ILE A O 1
ATOM 2492 N N . LEU A 1 321 ? -12.052 27.667 4.468 1.00 58.72 321 LEU A N 1
ATOM 2493 C CA . LEU A 1 321 ? -11.576 26.496 3.735 1.00 58.72 321 LEU A CA 1
ATOM 2494 C C . LEU A 1 321 ? -12.450 26.210 2.508 1.00 58.72 321 LEU A C 1
ATOM 2496 O O . LEU A 1 321 ? -11.928 26.053 1.409 1.00 58.72 321 LEU A O 1
ATOM 2500 N N . GLN A 1 322 ? -13.777 26.215 2.663 1.00 57.62 322 GLN A N 1
ATOM 2501 C CA . GLN A 1 322 ? -14.700 25.950 1.557 1.00 57.62 322 GLN A CA 1
ATOM 2502 C C . GLN A 1 322 ? -14.652 27.036 0.471 1.00 57.62 322 GLN A C 1
ATOM 2504 O O . GLN A 1 322 ? -14.712 26.721 -0.716 1.00 57.62 322 GLN A O 1
ATOM 2509 N N . LYS A 1 323 ? -14.565 28.317 0.859 1.00 74.00 323 LYS A N 1
ATOM 2510 C CA . LYS A 1 323 ? -14.628 29.445 -0.085 1.00 74.00 323 LYS A CA 1
ATOM 2511 C C . LYS A 1 323 ? -13.286 29.739 -0.760 1.00 74.00 323 LYS A C 1
ATOM 2513 O O . LYS A 1 323 ? -13.273 30.118 -1.928 1.00 74.00 323 LYS A O 1
ATOM 2518 N N . TYR A 1 324 ? -12.173 29.592 -0.041 1.00 73.12 324 TYR A N 1
ATOM 2519 C CA . TYR A 1 324 ? -10.852 30.034 -0.504 1.00 73.12 324 TYR A CA 1
ATOM 2520 C C . TYR A 1 324 ? -9.796 28.923 -0.553 1.00 73.12 324 TYR A C 1
ATOM 2522 O O . TYR A 1 324 ? -8.699 29.168 -1.048 1.00 73.12 324 TYR A O 1
ATOM 2530 N N . GLY A 1 325 ? -10.096 27.720 -0.054 1.00 55.81 325 GLY A N 1
ATOM 2531 C CA . GLY A 1 325 ? -9.138 26.613 -0.008 1.00 55.81 325 GLY A CA 1
ATOM 2532 C C . GLY A 1 325 ? -8.001 26.802 1.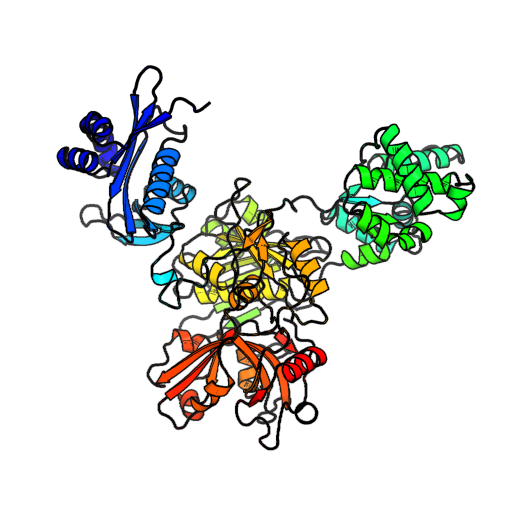001 1.00 55.81 325 GLY A C 1
ATOM 2533 O O . GLY A 1 325 ? -6.997 26.107 0.894 1.00 55.81 325 GLY A O 1
ATOM 2534 N N . LEU A 1 326 ? -8.133 27.738 1.951 1.00 74.12 326 LEU A N 1
ATOM 2535 C CA . LEU A 1 326 ? -7.153 27.990 3.013 1.00 74.12 326 LEU A CA 1
ATOM 2536 C C . LEU A 1 326 ? -7.624 27.357 4.326 1.00 74.12 326 LEU A C 1
ATOM 2538 O O . LEU A 1 326 ? -8.686 27.731 4.828 1.00 74.12 326 LEU A O 1
ATOM 2542 N N . ASP A 1 327 ? -6.822 26.470 4.919 1.00 75.88 327 ASP A N 1
ATOM 2543 C CA . ASP A 1 327 ? -7.119 25.951 6.256 1.00 75.88 327 ASP A CA 1
ATOM 2544 C C . ASP A 1 327 ? -6.600 26.894 7.353 1.00 75.88 327 ASP A C 1
ATOM 2546 O O . ASP A 1 327 ? -5.435 27.288 7.345 1.00 75.88 327 ASP A O 1
ATOM 2550 N N . VAL A 1 328 ? -7.443 27.259 8.320 1.00 78.50 328 VAL A N 1
ATOM 2551 C CA . VAL A 1 328 ? -7.003 28.018 9.502 1.00 78.50 328 VAL A CA 1
ATOM 2552 C C . VAL A 1 328 ? -6.931 27.068 10.684 1.00 78.50 328 VAL A C 1
ATOM 2554 O O . VAL A 1 328 ? -7.940 26.475 11.062 1.00 78.50 328 VAL A O 1
ATOM 2557 N N . ILE A 1 329 ? -5.747 26.950 11.280 1.00 77.88 329 ILE A N 1
ATOM 2558 C CA . ILE A 1 329 ? -5.448 25.923 12.276 1.00 77.88 329 ILE A CA 1
ATOM 2559 C C . ILE A 1 329 ? -4.842 26.524 13.545 1.00 77.88 329 ILE A C 1
ATOM 2561 O O . ILE A 1 329 ? -4.034 27.457 13.490 1.00 77.88 329 ILE A O 1
ATOM 2565 N N . ALA A 1 330 ? -5.227 25.991 14.706 1.00 81.69 330 ALA A N 1
ATOM 2566 C CA . ALA A 1 330 ? -4.610 26.379 15.965 1.00 81.69 330 ALA A CA 1
ATOM 2567 C C . ALA A 1 330 ? -3.192 25.784 16.074 1.00 81.69 330 ALA A C 1
ATOM 2569 O O . ALA A 1 330 ? -2.945 24.685 15.569 1.00 81.69 330 ALA A O 1
ATOM 2570 N N . PRO A 1 331 ? -2.246 26.443 16.777 1.00 83.19 331 PRO A N 1
ATOM 2571 C CA . PRO A 1 331 ? -0.895 25.907 16.935 1.00 83.19 331 PRO A CA 1
ATOM 2572 C C . PRO A 1 331 ? -0.862 24.518 17.580 1.00 83.19 331 PRO A C 1
ATOM 2574 O O . PRO A 1 331 ? -0.033 23.697 17.205 1.00 83.19 331 PRO A O 1
ATOM 2577 N N . ALA A 1 332 ? -1.756 24.247 18.537 1.00 74.56 332 ALA A N 1
ATOM 2578 C CA . ALA A 1 332 ? -1.838 22.949 19.204 1.00 74.56 332 ALA A CA 1
ATOM 2579 C C . ALA A 1 332 ? -2.255 21.837 18.228 1.00 74.56 332 ALA A C 1
ATOM 2581 O O . ALA A 1 332 ? -1.554 20.834 18.130 1.00 74.56 332 ALA A O 1
ATOM 2582 N N . ASP A 1 333 ? -3.315 22.065 17.450 1.00 66.25 333 ASP A N 1
ATOM 2583 C CA . ASP A 1 333 ? -3.851 21.096 16.486 1.00 66.25 333 ASP A CA 1
ATOM 2584 C C . ASP A 1 333 ? -2.834 20.783 15.380 1.00 66.25 333 ASP A C 1
ATOM 2586 O O . ASP A 1 333 ? -2.610 19.624 15.023 1.00 66.25 333 ASP A O 1
ATOM 2590 N N . LEU A 1 334 ? -2.155 21.816 14.861 1.00 74.31 334 LEU A N 1
ATOM 2591 C CA . LEU A 1 334 ? -1.097 21.618 13.874 1.00 74.31 334 LEU A CA 1
ATOM 2592 C C . LEU A 1 334 ? 0.078 20.854 14.494 1.00 74.31 334 LEU A C 1
ATOM 2594 O O . LEU A 1 334 ? 0.554 19.889 13.903 1.00 74.31 334 LEU A O 1
ATOM 2598 N N . ALA A 1 335 ? 0.528 21.243 15.689 1.00 73.94 335 ALA A N 1
ATOM 2599 C CA . ALA A 1 335 ? 1.620 20.562 16.377 1.00 73.94 335 ALA A CA 1
ATOM 2600 C C . ALA A 1 335 ? 1.304 19.090 16.682 1.00 73.94 335 ALA A C 1
ATOM 2602 O O . ALA A 1 335 ? 2.223 18.276 16.663 1.00 73.94 335 ALA A O 1
ATOM 2603 N N . GLU A 1 336 ? 0.042 18.747 16.948 1.00 67.31 336 GLU A N 1
ATOM 2604 C CA . GLU A 1 336 ? -0.423 17.368 17.117 1.00 67.31 336 GLU A CA 1
ATOM 2605 C C . GLU A 1 336 ? -0.387 16.592 15.793 1.00 67.31 336 GLU A C 1
ATOM 2607 O O . GLU A 1 336 ? 0.133 15.481 15.745 1.00 67.31 336 GLU A O 1
ATOM 2612 N N . SER A 1 337 ? -0.831 17.202 14.688 1.00 62.09 337 SER A N 1
ATOM 2613 C CA . SER A 1 337 ? -0.755 16.586 13.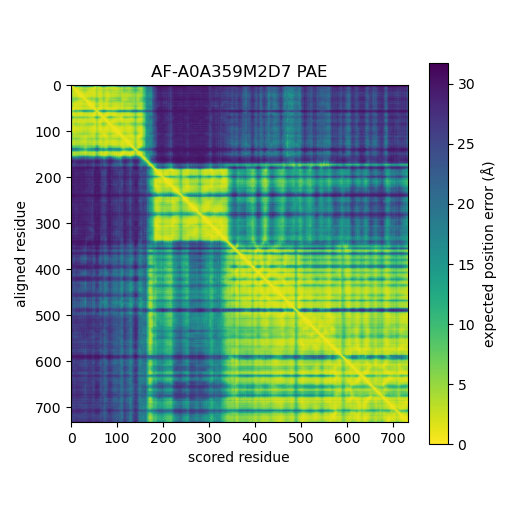351 1.00 62.09 337 SER A CA 1
ATOM 2614 C C . SER A 1 337 ? 0.680 16.368 12.842 1.00 62.09 337 SER A C 1
ATOM 2616 O O . SER A 1 337 ? 0.916 15.528 11.971 1.00 62.09 337 SER A O 1
ATOM 2618 N N . LEU A 1 338 ? 1.633 17.129 13.388 1.00 66.50 338 LEU A N 1
ATOM 2619 C CA . LEU A 1 338 ? 3.057 17.069 13.066 1.00 66.50 338 LEU A CA 1
ATOM 2620 C C . LEU A 1 338 ? 3.842 16.138 13.991 1.00 66.50 338 LEU A C 1
ATOM 2622 O O . LEU A 1 338 ? 5.046 15.989 13.780 1.00 66.50 338 LEU A O 1
ATOM 2626 N N . VAL A 1 339 ? 3.205 15.527 15.002 1.00 59.03 339 VAL A N 1
ATOM 2627 C CA . VAL A 1 339 ? 3.865 14.512 15.829 1.00 59.03 339 VAL A CA 1
ATOM 2628 C C . VAL A 1 339 ? 4.235 13.345 14.913 1.00 59.03 339 VAL A C 1
ATOM 2630 O O . VAL A 1 339 ? 3.345 12.727 14.323 1.00 59.03 339 VAL A O 1
ATOM 2633 N N . PRO A 1 340 ? 5.531 13.045 14.750 1.00 52.44 340 PRO A N 1
ATOM 2634 C CA . PRO A 1 340 ? 5.941 11.876 13.998 1.00 52.44 340 PRO A CA 1
ATOM 2635 C C . PRO A 1 340 ? 5.423 10.627 14.699 1.00 52.44 340 PRO A C 1
ATOM 2637 O O . PRO A 1 340 ? 5.479 10.539 15.929 1.00 52.44 340 PRO A O 1
ATOM 2640 N N . VAL A 1 341 ? 4.971 9.643 13.924 1.00 55.62 341 VAL A N 1
ATOM 2641 C CA . VAL A 1 341 ? 4.724 8.309 14.467 1.00 55.62 341 VAL A CA 1
ATOM 2642 C C . VAL A 1 341 ? 6.081 7.759 14.894 1.00 55.62 341 VAL A C 1
ATOM 2644 O O . VAL A 1 341 ? 6.921 7.423 14.057 1.00 55.62 341 VAL A O 1
ATOM 2647 N N . ALA A 1 342 ? 6.337 7.735 16.203 1.00 53.44 342 ALA A N 1
ATOM 2648 C CA . ALA A 1 342 ? 7.483 7.017 16.728 1.00 53.44 342 ALA A CA 1
ATOM 2649 C C . ALA A 1 342 ? 7.335 5.548 16.317 1.00 53.44 342 ALA A C 1
ATOM 2651 O O . ALA A 1 342 ? 6.228 5.005 16.330 1.00 53.44 342 ALA A O 1
ATOM 2652 N N . TRP A 1 343 ? 8.436 4.885 15.965 1.00 59.94 343 TRP A N 1
ATOM 2653 C CA . TRP A 1 343 ? 8.431 3.429 15.858 1.00 59.94 343 TRP A CA 1
ATOM 2654 C C . TRP A 1 343 ? 8.258 2.870 17.275 1.00 59.94 343 TRP A C 1
ATOM 2656 O O . TRP A 1 343 ? 9.223 2.577 17.969 1.00 59.94 343 TRP A O 1
ATOM 2666 N N . GLU A 1 344 ? 7.012 2.802 17.744 1.00 50.72 344 GLU A N 1
ATOM 2667 C CA . GLU A 1 344 ? 6.654 2.284 19.070 1.00 50.72 344 GLU A CA 1
ATOM 2668 C C . GLU A 1 344 ? 6.967 0.784 19.188 1.00 50.72 344 GLU A C 1
ATOM 2670 O O . GLU A 1 344 ? 7.043 0.232 20.285 1.00 50.72 344 GLU A O 1
ATOM 2675 N N . GLU A 1 345 ? 7.165 0.113 18.049 1.00 58.97 345 GLU A N 1
ATOM 2676 C CA . GLU A 1 345 ? 7.531 -1.293 17.984 1.00 58.97 345 GLU A CA 1
ATOM 2677 C C . GLU A 1 345 ? 9.060 -1.463 18.088 1.00 58.97 345 GLU A C 1
ATOM 2679 O O . GLU A 1 345 ? 9.805 -0.827 17.342 1.00 58.97 345 GLU A O 1
ATOM 2684 N N . PRO A 1 346 ? 9.548 -2.347 18.977 1.00 54.28 346 PRO A N 1
ATOM 2685 C CA . PRO A 1 346 ? 10.976 -2.640 19.103 1.00 54.28 346 PRO A CA 1
ATOM 2686 C C . PRO A 1 346 ? 11.551 -3.226 17.798 1.00 54.28 346 PRO A C 1
ATOM 2688 O O . PRO A 1 346 ? 10.774 -3.789 17.016 1.00 54.28 346 PRO A O 1
ATOM 2691 N N . PRO A 1 347 ? 12.889 -3.184 17.593 1.00 58.59 347 PRO A N 1
ATOM 2692 C CA . PRO A 1 347 ? 13.532 -3.515 16.322 1.00 58.59 347 PRO A CA 1
ATOM 2693 C C . PRO A 1 347 ? 12.990 -4.803 15.712 1.00 58.59 347 PRO A C 1
ATOM 2695 O O . PRO A 1 347 ? 12.855 -5.818 16.413 1.00 58.59 347 PRO A O 1
ATOM 2698 N N . LEU A 1 348 ? 12.631 -4.751 14.430 1.00 67.12 348 LEU A N 1
ATOM 2699 C CA . LEU A 1 348 ? 12.026 -5.895 13.760 1.00 67.12 348 LEU A CA 1
ATOM 2700 C C . LEU A 1 348 ? 13.086 -6.969 13.517 1.00 67.12 348 LEU A C 1
ATOM 2702 O O . LEU A 1 348 ? 14.014 -6.779 12.732 1.00 67.12 348 LEU A O 1
ATOM 2706 N N . GLU A 1 349 ? 12.886 -8.128 14.134 1.00 67.31 349 GLU A N 1
ATOM 2707 C CA . GLU A 1 349 ? 13.622 -9.338 13.810 1.00 67.31 349 GLU A CA 1
ATOM 2708 C C . GLU A 1 349 ? 12.634 -10.478 13.597 1.00 67.31 349 GLU A C 1
ATOM 2710 O O . GLU A 1 349 ? 11.766 -10.749 14.430 1.00 67.31 349 GLU A O 1
ATOM 2715 N N . THR A 1 350 ? 12.698 -11.111 12.431 1.00 68.81 350 THR A N 1
ATOM 2716 C CA . THR A 1 350 ? 11.810 -12.222 12.096 1.00 68.81 350 THR A CA 1
ATOM 2717 C C . THR A 1 350 ? 12.537 -13.238 11.243 1.00 68.81 350 THR A C 1
ATOM 2719 O O . THR A 1 350 ? 13.221 -12.899 10.278 1.00 68.81 350 THR A O 1
ATOM 2722 N N . THR A 1 351 ? 12.328 -14.500 11.591 1.00 69.56 351 THR A N 1
ATOM 2723 C CA . THR A 1 351 ? 12.872 -15.647 10.882 1.00 69.56 351 THR A CA 1
ATOM 2724 C C . THR A 1 351 ? 11.729 -16.480 10.326 1.00 69.56 351 THR A C 1
ATOM 2726 O O . THR A 1 351 ? 10.786 -16.807 11.050 1.00 69.56 351 THR A O 1
ATOM 2729 N N . VAL A 1 352 ? 11.834 -16.840 9.049 1.00 70.81 352 VAL A N 1
ATOM 2730 C CA . VAL A 1 352 ? 10.908 -17.728 8.346 1.00 70.81 352 VAL A CA 1
ATOM 2731 C C . VAL A 1 352 ? 11.666 -18.997 7.943 1.00 70.81 352 VAL A C 1
ATOM 2733 O O . VAL A 1 352 ? 12.442 -18.973 6.978 1.00 70.81 352 VAL A O 1
ATOM 2736 N N . PRO A 1 353 ? 11.475 -20.111 8.670 1.00 64.75 353 PRO A N 1
ATOM 2737 C CA . PRO A 1 353 ? 12.241 -21.324 8.466 1.00 64.75 353 PRO A CA 1
ATOM 2738 C C . PRO A 1 353 ? 11.639 -22.137 7.320 1.00 64.75 353 PRO A C 1
ATOM 2740 O O . PRO A 1 353 ? 10.423 -22.298 7.205 1.00 64.75 353 PRO A O 1
ATOM 2743 N N . GLN A 1 354 ? 12.510 -22.705 6.493 1.00 63.25 354 GLN A N 1
ATOM 2744 C CA . GLN A 1 354 ? 12.180 -23.797 5.584 1.00 63.25 354 GLN A CA 1
ATOM 2745 C C . GLN A 1 354 ? 13.344 -24.796 5.534 1.00 63.25 354 GLN A C 1
ATOM 2747 O O . GLN A 1 354 ? 14.480 -24.390 5.776 1.00 63.25 354 GLN A O 1
ATOM 2752 N N . PRO A 1 355 ? 13.097 -26.077 5.188 1.00 54.91 355 PRO A N 1
ATOM 2753 C CA . PRO A 1 355 ? 14.093 -27.151 5.279 1.00 54.91 355 PRO A CA 1
ATOM 2754 C C . PRO A 1 355 ? 15.411 -26.915 4.518 1.00 54.91 355 PRO A C 1
ATOM 2756 O O . PRO A 1 355 ? 16.389 -27.596 4.806 1.00 54.91 355 PRO A O 1
ATOM 2759 N N . SER A 1 356 ? 15.453 -25.985 3.555 1.00 55.69 356 SER A N 1
ATOM 2760 C CA . SER A 1 356 ? 16.638 -25.724 2.723 1.00 55.69 356 SER A CA 1
ATOM 2761 C C . SER A 1 356 ? 16.996 -24.246 2.507 1.00 55.69 356 SER A C 1
ATOM 2763 O O . SER A 1 356 ? 18.099 -23.966 2.046 1.00 55.69 356 SER A O 1
ATOM 2765 N N . GLU A 1 357 ? 16.126 -23.280 2.826 1.00 69.56 357 GLU A N 1
ATOM 2766 C CA . GLU A 1 357 ? 16.330 -21.851 2.510 1.00 69.56 357 GLU A CA 1
ATOM 2767 C C . GLU A 1 357 ? 15.642 -20.935 3.539 1.00 69.56 357 GLU A C 1
ATOM 2769 O O . GLU A 1 357 ? 14.487 -20.552 3.364 1.00 69.56 357 GLU A O 1
ATOM 2774 N N . GLU A 1 358 ? 16.342 -20.590 4.622 1.00 82.31 358 GLU A N 1
ATOM 2775 C CA . GLU A 1 358 ? 15.854 -19.676 5.667 1.00 82.31 358 GLU A CA 1
ATOM 2776 C C . GLU A 1 358 ? 15.850 -18.217 5.184 1.00 82.31 358 GLU A C 1
ATOM 2778 O O . GLU A 1 358 ? 16.854 -17.736 4.643 1.00 82.31 358 GLU A O 1
ATOM 2783 N N . ILE A 1 359 ? 14.728 -17.516 5.393 1.00 84.25 359 ILE A N 1
ATOM 2784 C CA . ILE A 1 359 ? 14.625 -16.066 5.180 1.00 84.25 359 ILE A CA 1
ATOM 2785 C C . ILE A 1 359 ? 14.655 -15.383 6.545 1.00 84.25 359 ILE A C 1
ATOM 2787 O O . ILE A 1 359 ? 13.837 -15.699 7.410 1.00 84.25 359 ILE A O 1
ATOM 2791 N N . ARG A 1 360 ? 15.568 -14.429 6.726 1.00 85.50 360 ARG A N 1
ATOM 2792 C CA . ARG A 1 360 ? 15.663 -13.612 7.939 1.00 85.50 360 ARG A CA 1
ATOM 2793 C C . ARG A 1 360 ? 15.546 -12.140 7.592 1.00 85.50 360 ARG A C 1
ATOM 2795 O O . ARG A 1 360 ? 16.239 -11.654 6.699 1.00 85.50 360 ARG A O 1
ATOM 2802 N N . ILE A 1 361 ? 14.696 -11.444 8.330 1.00 84.50 361 ILE A N 1
ATOM 2803 C CA . ILE A 1 361 ? 14.498 -10.001 8.263 1.00 84.50 361 ILE A CA 1
ATOM 2804 C C . ILE A 1 361 ? 15.079 -9.415 9.540 1.00 84.50 361 ILE A C 1
ATOM 2806 O O . ILE A 1 361 ? 14.734 -9.864 10.634 1.00 84.50 361 ILE A O 1
ATOM 2810 N N . ALA A 1 362 ? 15.946 -8.422 9.391 1.00 84.19 362 ALA A N 1
ATOM 2811 C CA . ALA A 1 362 ? 16.499 -7.679 10.508 1.00 84.19 362 ALA A CA 1
ATOM 2812 C C . ALA A 1 362 ? 16.487 -6.182 10.205 1.00 84.19 362 ALA A C 1
ATOM 2814 O O . ALA A 1 362 ? 16.745 -5.753 9.075 1.00 84.19 362 ALA A O 1
ATOM 2815 N N . GLU A 1 363 ? 16.199 -5.388 11.227 1.00 84.06 363 GLU A N 1
ATOM 2816 C CA . GLU A 1 363 ? 16.366 -3.944 11.179 1.00 84.06 363 GLU A CA 1
ATOM 2817 C C . GLU A 1 363 ? 17.855 -3.582 11.105 1.00 84.06 363 GLU A C 1
ATOM 2819 O O . GLU A 1 363 ? 18.685 -4.083 11.864 1.00 84.06 363 GLU A O 1
ATOM 2824 N N . ALA A 1 364 ? 18.215 -2.748 10.131 1.00 76.50 364 ALA A N 1
ATOM 2825 C CA . ALA A 1 364 ? 19.591 -2.339 9.907 1.00 76.50 364 ALA A CA 1
ATOM 2826 C C . ALA A 1 364 ? 19.952 -1.177 10.846 1.00 76.50 364 ALA A C 1
ATOM 2828 O O . ALA A 1 364 ? 19.749 0.001 10.521 1.00 76.50 364 ALA A O 1
ATOM 2829 N N . GLU A 1 365 ? 20.506 -1.529 12.007 1.00 69.94 365 GLU A N 1
ATOM 2830 C CA . GLU A 1 365 ? 21.205 -0.597 12.897 1.00 69.94 365 GLU A CA 1
ATOM 2831 C C . GLU A 1 365 ? 22.459 -0.017 12.220 1.00 69.94 365 GLU A C 1
ATOM 2833 O O . GLU A 1 365 ? 22.880 -0.474 11.156 1.00 69.94 365 GLU A O 1
ATOM 2838 N N . GLU A 1 366 ? 23.083 0.991 12.831 1.00 61.69 366 GLU A N 1
ATOM 2839 C CA . GLU A 1 366 ? 24.199 1.755 12.250 1.00 61.69 366 GLU A CA 1
ATOM 2840 C C . GLU A 1 366 ? 25.386 0.866 11.816 1.00 61.69 366 GLU A C 1
ATOM 2842 O O . GLU A 1 366 ? 26.002 1.104 10.778 1.00 61.69 366 GLU A O 1
ATOM 2847 N N . ILE A 1 367 ? 25.615 -0.247 12.522 1.00 52.19 367 ILE A N 1
ATOM 2848 C CA . ILE A 1 367 ? 26.622 -1.275 12.197 1.00 52.19 367 ILE A CA 1
ATOM 2849 C C . ILE A 1 367 ? 26.258 -2.060 10.915 1.00 52.19 367 ILE A C 1
ATOM 2851 O O . ILE A 1 367 ? 27.134 -2.475 10.157 1.00 52.19 367 ILE A O 1
ATOM 2855 N N . GLY A 1 368 ? 24.966 -2.237 10.627 1.00 68.56 368 GLY A N 1
ATOM 2856 C CA . GLY A 1 368 ? 24.449 -2.911 9.429 1.00 68.56 368 GLY A CA 1
ATOM 2857 C C . GLY A 1 368 ? 24.295 -2.002 8.202 1.00 68.56 368 GLY A C 1
ATOM 2858 O O . GLY A 1 368 ? 24.090 -2.503 7.091 1.00 68.56 368 GLY A O 1
ATOM 2859 N N . VAL A 1 369 ? 24.416 -0.677 8.363 1.00 76.62 369 VAL A N 1
ATOM 2860 C CA . VAL A 1 369 ? 24.272 0.302 7.266 1.00 76.62 369 VAL A CA 1
ATOM 2861 C C . VAL A 1 369 ? 25.339 0.101 6.193 1.00 76.62 369 VAL A C 1
ATOM 2863 O O . VAL A 1 369 ? 25.035 0.222 5.006 1.00 76.62 369 VAL A O 1
ATOM 2866 N N . GLU A 1 370 ? 26.564 -0.264 6.572 1.00 81.06 370 GLU A N 1
ATOM 2867 C CA . GLU A 1 370 ? 27.633 -0.510 5.600 1.00 81.06 370 GLU A CA 1
ATOM 2868 C C . GLU A 1 370 ? 27.358 -1.760 4.752 1.00 81.06 370 GLU A C 1
ATOM 2870 O O . GLU A 1 370 ? 27.510 -1.732 3.530 1.00 81.06 370 GLU A O 1
ATOM 2875 N N . ALA A 1 371 ? 26.827 -2.828 5.355 1.00 81.75 371 ALA A N 1
ATOM 2876 C CA . ALA A 1 371 ? 26.377 -4.001 4.607 1.00 81.75 371 ALA A CA 1
ATOM 2877 C C . ALA A 1 371 ? 25.236 -3.647 3.634 1.00 81.75 371 ALA A C 1
ATOM 2879 O O . ALA A 1 371 ? 25.233 -4.097 2.484 1.00 81.75 371 ALA A O 1
ATOM 2880 N N . CYS A 1 372 ? 24.301 -2.787 4.056 1.00 84.94 372 CYS A N 1
ATOM 2881 C CA . CYS A 1 372 ? 23.239 -2.275 3.189 1.00 84.94 372 CYS A CA 1
ATOM 2882 C C . CYS A 1 372 ? 23.800 -1.419 2.045 1.00 84.94 372 CYS A C 1
ATOM 2884 O O . CYS A 1 372 ? 23.347 -1.552 0.910 1.00 84.94 372 CYS A O 1
ATOM 2886 N N . ARG A 1 373 ? 24.818 -0.587 2.303 1.00 87.69 373 ARG A N 1
ATOM 2887 C CA . ARG A 1 373 ? 25.499 0.230 1.287 1.00 87.69 373 ARG A CA 1
ATOM 2888 C C . ARG A 1 373 ? 26.196 -0.621 0.240 1.00 87.69 373 ARG A C 1
ATOM 2890 O O . ARG A 1 373 ? 26.027 -0.375 -0.957 1.00 87.69 373 ARG A O 1
ATOM 2897 N N . GLN A 1 374 ? 26.951 -1.623 0.681 1.00 87.25 374 GLN A N 1
ATOM 2898 C CA . GLN A 1 374 ? 27.646 -2.552 -0.206 1.00 87.25 374 GLN A CA 1
ATOM 2899 C C . GLN A 1 374 ? 26.647 -3.324 -1.065 1.00 87.25 374 GLN A C 1
ATOM 2901 O O . GLN A 1 374 ? 26.805 -3.391 -2.284 1.00 87.25 374 GLN A O 1
ATOM 2906 N N . PHE A 1 375 ? 25.574 -3.829 -0.454 1.00 89.94 375 PHE A N 1
ATOM 2907 C CA . PHE A 1 375 ? 24.495 -4.496 -1.173 1.00 89.94 375 PHE A CA 1
ATOM 2908 C C . PHE A 1 375 ? 23.831 -3.569 -2.202 1.00 89.94 375 PHE A C 1
ATOM 2910 O O . PHE A 1 375 ? 23.775 -3.904 -3.382 1.00 89.94 375 PHE A O 1
ATOM 2917 N N . ALA A 1 376 ? 23.389 -2.381 -1.789 1.00 86.94 376 ALA A N 1
ATOM 2918 C CA . ALA A 1 376 ? 22.723 -1.407 -2.652 1.00 86.94 376 ALA A CA 1
ATOM 2919 C C . ALA A 1 376 ? 23.586 -0.998 -3.860 1.00 86.94 376 ALA A C 1
ATOM 2921 O O . ALA A 1 376 ? 23.093 -0.905 -4.988 1.00 86.94 376 ALA A O 1
ATOM 2922 N N . SER A 1 377 ? 24.892 -0.830 -3.637 1.00 86.38 377 SER A N 1
ATOM 2923 C CA . SER A 1 377 ? 25.861 -0.530 -4.695 1.00 86.38 377 SER A CA 1
ATOM 2924 C C . SER A 1 377 ? 26.010 -1.696 -5.679 1.00 86.38 377 SER A C 1
ATOM 2926 O O . SER A 1 377 ? 26.057 -1.470 -6.885 1.00 86.38 377 SER A O 1
ATOM 2928 N N . GLN A 1 378 ? 26.008 -2.948 -5.198 1.00 88.06 378 GLN A N 1
ATOM 2929 C CA . GLN A 1 378 ? 26.065 -4.145 -6.053 1.00 88.06 378 GLN A CA 1
ATOM 2930 C C . GLN A 1 378 ? 24.815 -4.319 -6.928 1.00 88.06 378 GLN A C 1
ATOM 2932 O O . GLN A 1 378 ? 24.918 -4.823 -8.045 1.00 88.06 378 GLN A O 1
ATOM 2937 N N . ILE A 1 379 ? 23.638 -3.909 -6.442 1.00 85.44 379 ILE A N 1
ATOM 2938 C CA . ILE A 1 379 ? 22.384 -3.960 -7.213 1.00 85.44 379 ILE A CA 1
ATOM 2939 C C . ILE A 1 379 ? 22.353 -2.908 -8.337 1.00 85.44 379 ILE A C 1
ATOM 2941 O O . ILE A 1 379 ? 21.613 -3.068 -9.311 1.00 85.44 379 ILE A O 1
ATOM 2945 N N . GLY A 1 380 ? 23.187 -1.866 -8.246 1.00 78.06 380 GLY A N 1
ATOM 2946 C CA . GLY A 1 380 ? 23.259 -0.783 -9.229 1.00 78.06 380 GLY A CA 1
ATOM 2947 C C . GLY A 1 380 ? 22.252 0.342 -8.978 1.00 78.06 380 GLY A C 1
ATOM 2948 O O . GLY A 1 380 ? 21.797 0.979 -9.927 1.00 78.06 380 GLY A O 1
ATOM 2949 N N . GLY A 1 381 ? 21.873 0.583 -7.717 1.00 76.12 381 GLY A N 1
ATOM 2950 C CA . GLY A 1 381 ? 21.052 1.740 -7.354 1.00 76.12 381 GLY A CA 1
ATOM 2951 C C . GLY A 1 381 ? 21.785 3.070 -7.623 1.00 76.12 381 GLY A C 1
ATOM 2952 O O . GLY A 1 381 ? 22.992 3.155 -7.390 1.00 76.12 381 GLY A O 1
ATOM 2953 N N . PRO A 1 382 ? 21.103 4.138 -8.083 1.00 79.69 382 PRO A N 1
ATOM 2954 C CA . PRO A 1 382 ? 21.729 5.451 -8.235 1.00 79.69 382 PRO A CA 1
ATOM 2955 C C . PRO A 1 382 ? 22.280 5.981 -6.896 1.00 79.69 382 PRO A C 1
ATOM 2957 O O . PRO A 1 382 ? 21.561 5.911 -5.895 1.00 79.69 382 PRO A O 1
ATOM 2960 N N . PRO A 1 383 ? 23.489 6.580 -6.842 1.00 76.38 383 PRO A N 1
ATOM 2961 C CA . PRO A 1 383 ? 24.114 7.007 -5.584 1.00 76.38 383 PRO A CA 1
ATOM 2962 C C . PRO A 1 383 ? 23.250 7.939 -4.726 1.00 76.38 383 PRO A C 1
ATOM 2964 O O . PRO A 1 383 ? 23.228 7.797 -3.507 1.00 76.38 383 PRO A O 1
ATOM 2967 N N . GLY A 1 384 ? 22.492 8.851 -5.348 1.00 74.25 384 GLY A N 1
ATOM 2968 C CA . GLY A 1 384 ? 21.562 9.733 -4.632 1.00 74.25 384 GLY A CA 1
ATOM 2969 C C . GLY A 1 384 ? 20.412 8.976 -3.958 1.00 74.25 384 GLY A C 1
ATOM 2970 O O . GLY A 1 384 ? 20.069 9.268 -2.816 1.00 74.25 384 GLY A O 1
ATOM 2971 N N . ILE A 1 385 ? 19.870 7.949 -4.623 1.00 80.38 385 ILE A N 1
ATOM 2972 C CA . ILE A 1 385 ? 18.810 7.094 -4.069 1.00 80.38 385 ILE A CA 1
ATOM 2973 C C . ILE A 1 385 ? 19.371 6.204 -2.958 1.00 80.38 385 ILE A C 1
ATOM 2975 O O . ILE A 1 385 ? 18.722 6.045 -1.930 1.00 80.38 385 ILE A O 1
ATOM 2979 N N . ILE A 1 386 ? 20.584 5.666 -3.126 1.00 82.81 386 ILE A N 1
ATOM 2980 C CA . ILE A 1 386 ? 21.277 4.908 -2.073 1.00 82.81 386 ILE A CA 1
ATOM 2981 C C . ILE A 1 386 ? 21.505 5.796 -0.845 1.00 82.81 386 ILE A C 1
ATOM 2983 O O . ILE A 1 386 ? 21.195 5.389 0.271 1.00 82.81 386 ILE A O 1
ATOM 2987 N N . GLY A 1 387 ? 22.015 7.016 -1.043 1.00 79.31 387 GLY A N 1
ATOM 2988 C CA . GLY A 1 387 ? 22.239 7.982 0.031 1.00 79.31 387 GLY A CA 1
ATOM 2989 C C . GLY A 1 387 ? 20.957 8.300 0.797 1.00 79.31 387 GLY A C 1
ATOM 2990 O O . GLY A 1 387 ? 20.951 8.233 2.022 1.00 79.31 387 GLY A O 1
ATOM 2991 N N . HIS A 1 388 ? 19.862 8.551 0.078 1.00 80.44 388 HIS A N 1
ATOM 2992 C CA . HIS A 1 388 ? 18.542 8.753 0.673 1.00 80.44 388 HIS A CA 1
ATOM 2993 C C . HIS A 1 388 ? 18.054 7.515 1.442 1.00 80.44 388 HIS A C 1
ATOM 2995 O O . HIS A 1 388 ? 17.653 7.612 2.597 1.00 80.44 388 HIS A O 1
ATOM 3001 N N . ALA A 1 389 ? 18.142 6.331 0.830 1.00 84.94 389 ALA A N 1
ATOM 3002 C CA . ALA A 1 389 ? 17.652 5.088 1.413 1.00 84.94 389 ALA A CA 1
ATOM 3003 C C . ALA A 1 389 ? 18.405 4.671 2.688 1.00 84.94 389 ALA A C 1
ATOM 3005 O O . ALA A 1 389 ? 17.818 4.001 3.539 1.00 84.94 389 ALA A O 1
ATOM 3006 N N . LEU A 1 390 ? 19.683 5.044 2.808 1.00 85.00 390 LEU A N 1
ATOM 3007 C CA . LEU A 1 390 ? 20.540 4.763 3.964 1.00 85.00 390 LEU A CA 1
ATOM 3008 C C . LEU A 1 390 ? 20.562 5.893 4.999 1.00 85.00 390 LEU A C 1
ATOM 3010 O O . LEU A 1 390 ? 21.123 5.699 6.075 1.00 85.00 390 LEU A O 1
ATOM 3014 N N . GLY A 1 391 ? 19.992 7.060 4.688 1.00 78.88 391 GLY A N 1
ATOM 3015 C CA . GLY A 1 391 ? 19.950 8.191 5.607 1.00 78.88 391 GLY A CA 1
ATOM 3016 C C . GLY A 1 391 ? 19.295 7.807 6.934 1.00 78.88 391 GLY A C 1
ATOM 3017 O O . GLY A 1 391 ? 18.308 7.069 6.955 1.00 78.88 391 GLY A O 1
ATOM 3018 N N . ALA A 1 392 ? 19.848 8.301 8.045 1.00 68.75 392 ALA A N 1
ATOM 3019 C CA . ALA A 1 392 ? 19.307 8.053 9.382 1.00 68.75 392 ALA A CA 1
ATOM 3020 C C . ALA A 1 392 ? 17.915 8.685 9.581 1.00 68.75 392 ALA A C 1
ATOM 3022 O O . ALA A 1 392 ? 17.119 8.179 10.368 1.00 68.75 392 ALA A O 1
ATOM 3023 N N . GLY A 1 393 ? 17.607 9.743 8.824 1.00 70.94 393 GLY A N 1
ATOM 3024 C CA . GLY A 1 393 ? 16.467 10.619 9.078 1.00 70.94 393 GLY A CA 1
ATOM 3025 C C . GLY A 1 393 ? 16.812 11.654 10.149 1.00 70.94 393 GLY A C 1
ATOM 3026 O O . GLY A 1 393 ? 17.978 12.018 10.314 1.00 70.94 393 GLY A O 1
ATOM 3027 N N . THR A 1 394 ? 15.809 12.130 10.880 1.00 63.72 394 THR A N 1
ATOM 3028 C CA . THR A 1 394 ? 16.007 12.986 12.062 1.00 63.72 394 THR A CA 1
ATOM 3029 C C . THR A 1 394 ? 15.687 12.202 13.333 1.00 63.72 394 THR A C 1
ATOM 3031 O O . THR A 1 394 ? 15.037 11.164 13.270 1.00 63.72 394 THR A O 1
ATOM 3034 N N . VAL A 1 395 ? 16.088 12.706 14.508 1.00 61.41 395 VAL A N 1
ATOM 3035 C CA . VAL A 1 395 ? 15.709 12.104 15.809 1.00 61.41 395 VAL A CA 1
ATOM 3036 C C . VAL A 1 395 ? 14.190 11.937 15.928 1.00 61.41 395 VAL A C 1
ATOM 3038 O O . VAL A 1 395 ? 13.707 10.990 16.537 1.00 61.41 395 VAL A O 1
ATOM 3041 N N . GLN A 1 396 ? 13.442 12.858 15.325 1.00 57.06 396 GLN A N 1
ATOM 3042 C CA . GLN A 1 396 ? 11.987 12.859 15.324 1.00 57.06 396 GLN A CA 1
ATOM 3043 C C . GLN A 1 396 ? 11.396 12.019 14.183 1.00 57.06 396 GLN A C 1
ATOM 3045 O O . GLN A 1 396 ? 10.304 11.502 14.330 1.00 57.06 396 GLN A O 1
ATOM 3050 N N . SER A 1 397 ? 12.105 11.829 13.072 1.00 65.00 397 SER A N 1
ATOM 3051 C CA . SER A 1 397 ? 11.639 11.058 11.915 1.00 65.00 397 SER A CA 1
ATOM 3052 C C . SER A 1 397 ? 12.722 10.067 11.468 1.00 65.00 397 SER A C 1
ATOM 3054 O O . SER A 1 397 ? 13.395 10.296 10.456 1.00 65.00 397 SER A O 1
ATOM 3056 N N . PRO A 1 398 ? 12.985 9.004 12.253 1.00 75.88 398 PRO A N 1
ATOM 3057 C CA . PRO A 1 398 ? 14.008 8.029 11.906 1.00 75.88 398 PRO A CA 1
ATOM 3058 C C . PRO A 1 398 ? 13.529 7.171 10.737 1.00 75.88 398 PRO A C 1
ATOM 3060 O O . PRO A 1 398 ? 12.471 6.542 10.797 1.00 75.88 398 PRO A O 1
ATOM 3063 N N . ARG A 1 399 ? 14.324 7.110 9.668 1.00 83.81 399 ARG A N 1
ATOM 3064 C CA . ARG A 1 399 ? 14.005 6.262 8.516 1.00 83.81 399 ARG A CA 1
ATOM 3065 C C . ARG A 1 399 ? 14.143 4.795 8.911 1.00 83.81 399 ARG A C 1
ATOM 3067 O O . ARG A 1 399 ? 15.193 4.394 9.422 1.00 83.81 399 ARG A O 1
ATOM 3074 N N . ARG A 1 400 ? 13.128 3.983 8.616 1.00 85.62 400 ARG A N 1
ATOM 3075 C CA . ARG A 1 400 ? 13.177 2.540 8.859 1.00 85.62 400 ARG A CA 1
ATOM 3076 C C . ARG A 1 400 ? 13.923 1.839 7.740 1.00 85.62 400 ARG A C 1
ATOM 3078 O O . ARG A 1 400 ? 13.758 2.180 6.569 1.00 85.62 400 ARG A O 1
ATOM 3085 N N . ARG A 1 401 ? 14.765 0.871 8.096 1.00 88.88 401 ARG A N 1
ATOM 3086 C CA . ARG A 1 401 ? 15.650 0.156 7.168 1.00 88.88 401 ARG A CA 1
ATOM 3087 C C . ARG A 1 401 ? 15.648 -1.321 7.516 1.00 88.88 401 ARG A C 1
ATOM 3089 O O . ARG A 1 401 ? 16.067 -1.681 8.610 1.00 88.88 401 ARG A O 1
ATOM 3096 N N . LEU A 1 402 ? 15.226 -2.171 6.590 1.00 88.81 402 LEU A N 1
ATOM 3097 C CA . LEU A 1 402 ? 15.258 -3.619 6.765 1.00 88.81 402 LEU A CA 1
ATOM 3098 C C . LEU A 1 402 ? 16.210 -4.252 5.759 1.00 88.81 402 LEU A C 1
ATOM 3100 O O . LEU A 1 402 ? 16.136 -3.990 4.554 1.00 88.81 402 LEU A O 1
ATOM 3104 N N . LEU A 1 403 ? 17.070 -5.131 6.262 1.00 90.69 403 LEU A N 1
ATOM 3105 C CA . LEU A 1 403 ? 17.875 -6.030 5.454 1.00 90.69 403 LEU A CA 1
ATOM 3106 C C . LEU A 1 403 ? 17.252 -7.424 5.514 1.00 90.69 403 LEU A C 1
ATOM 3108 O O . LEU A 1 403 ? 17.105 -8.013 6.585 1.00 90.69 403 LEU A O 1
ATOM 3112 N N . ILE A 1 404 ? 16.899 -7.955 4.349 1.00 90.25 404 ILE A N 1
ATOM 3113 C CA . ILE A 1 404 ? 16.369 -9.306 4.205 1.00 90.25 404 ILE A CA 1
ATOM 3114 C C . ILE A 1 404 ? 17.488 -10.186 3.678 1.00 90.25 404 ILE A C 1
ATOM 3116 O O . ILE A 1 404 ? 18.076 -9.910 2.630 1.00 90.25 404 ILE A O 1
ATOM 3120 N N . THR A 1 405 ? 17.784 -11.257 4.401 1.00 89.31 405 THR A N 1
ATOM 3121 C CA . THR A 1 405 ? 18.818 -12.226 4.054 1.00 89.31 405 THR A CA 1
ATOM 3122 C C . THR A 1 405 ? 18.199 -13.580 3.738 1.00 89.31 405 THR A C 1
ATOM 3124 O O . THR A 1 405 ? 17.231 -14.001 4.367 1.00 89.31 405 THR A O 1
ATOM 3127 N N . LEU A 1 406 ? 18.769 -14.259 2.746 1.00 87.50 406 LEU A N 1
ATOM 3128 C CA . LEU A 1 406 ? 18.474 -15.644 2.406 1.00 87.50 406 LEU A CA 1
ATOM 3129 C C . LEU A 1 406 ? 19.729 -16.458 2.719 1.00 87.50 406 LEU A C 1
ATOM 3131 O O . LEU A 1 406 ? 20.784 -16.178 2.143 1.00 87.50 406 LEU A O 1
ATOM 3135 N N . GLN A 1 407 ? 19.645 -17.420 3.641 1.00 83.31 407 GLN A N 1
ATOM 3136 C CA . GLN A 1 407 ? 20.809 -18.199 4.096 1.00 83.31 407 GLN A CA 1
ATOM 3137 C C . GLN A 1 407 ? 21.994 -17.297 4.515 1.00 83.31 407 GLN A C 1
ATOM 3139 O O . GLN A 1 407 ? 23.122 -17.457 4.042 1.00 83.31 407 GLN A O 1
ATOM 3144 N N . ASN A 1 408 ? 21.721 -16.277 5.342 1.00 81.88 408 ASN A N 1
ATOM 3145 C CA . ASN A 1 408 ? 22.680 -15.255 5.801 1.00 81.88 408 ASN A CA 1
ATOM 3146 C C . ASN A 1 408 ? 23.348 -14.413 4.696 1.00 81.88 408 ASN A C 1
ATOM 3148 O O . ASN A 1 408 ? 24.302 -13.681 4.960 1.00 81.88 408 ASN A O 1
ATOM 3152 N N . ARG A 1 409 ? 22.857 -14.465 3.452 1.00 88.00 409 ARG A N 1
ATOM 3153 C CA . ARG A 1 409 ? 23.316 -13.593 2.365 1.00 88.00 409 ARG A CA 1
ATOM 3154 C C . ARG A 1 409 ? 22.269 -12.515 2.085 1.00 88.00 409 ARG A C 1
ATOM 3156 O O . ARG A 1 409 ? 21.107 -12.871 1.904 1.00 88.00 409 ARG A O 1
ATOM 3163 N N . PRO A 1 410 ? 22.646 -11.229 1.964 1.00 89.88 410 PRO A N 1
ATOM 3164 C CA . PRO A 1 410 ? 21.721 -10.158 1.586 1.00 89.88 410 PRO A CA 1
ATOM 3165 C C . PRO A 1 410 ? 20.927 -10.499 0.320 1.00 89.88 410 PRO A C 1
ATOM 3167 O O . PRO A 1 410 ? 21.520 -10.807 -0.708 1.00 89.88 410 PRO A O 1
ATOM 3170 N N . ALA A 1 411 ? 19.603 -10.480 0.389 1.00 91.25 411 ALA A N 1
ATOM 3171 C CA . ALA A 1 411 ? 18.706 -10.813 -0.716 1.00 91.25 411 ALA A CA 1
ATOM 3172 C C . ALA A 1 411 ? 17.885 -9.597 -1.151 1.00 91.25 411 ALA A C 1
ATOM 3174 O O . ALA A 1 411 ? 17.736 -9.361 -2.350 1.00 91.25 411 ALA A O 1
ATOM 3175 N N . ALA A 1 412 ? 17.413 -8.802 -0.192 1.00 92.94 412 ALA A N 1
ATOM 3176 C CA . ALA A 1 412 ? 16.765 -7.528 -0.455 1.00 92.94 412 ALA A CA 1
ATOM 3177 C C . ALA A 1 412 ? 17.061 -6.513 0.652 1.00 92.94 412 ALA A C 1
ATOM 3179 O O . ALA A 1 412 ? 17.367 -6.873 1.786 1.00 92.94 412 ALA A O 1
ATOM 3180 N N . PHE A 1 413 ? 16.947 -5.239 0.308 1.00 92.94 413 PHE A N 1
ATOM 3181 C CA . PHE A 1 413 ? 17.029 -4.107 1.215 1.00 92.94 413 PHE A CA 1
ATOM 3182 C C . PHE A 1 413 ? 15.828 -3.209 0.949 1.00 92.94 413 PHE A C 1
ATOM 3184 O O . PHE A 1 413 ? 15.547 -2.888 -0.206 1.00 92.94 413 PHE A O 1
ATOM 3191 N N . ILE A 1 414 ? 15.118 -2.816 1.999 1.00 93.31 414 ILE A N 1
ATOM 3192 C CA . ILE A 1 414 ? 13.980 -1.911 1.890 1.00 93.31 414 ILE A CA 1
ATOM 3193 C C . ILE A 1 414 ? 14.078 -0.822 2.954 1.00 93.31 414 ILE A C 1
ATOM 3195 O O . ILE A 1 414 ? 14.469 -1.088 4.091 1.00 93.31 414 ILE A O 1
ATOM 3199 N N . SER A 1 415 ? 13.743 0.415 2.596 1.00 91.75 415 SER A N 1
ATOM 3200 C CA . SER A 1 415 ? 13.691 1.512 3.558 1.00 91.75 415 SER A CA 1
ATOM 3201 C C . SER A 1 415 ? 12.593 2.511 3.257 1.00 91.75 415 SER A C 1
ATOM 3203 O O . SER A 1 415 ? 12.299 2.774 2.091 1.00 91.75 415 SER A O 1
ATOM 3205 N N . TRP A 1 416 ? 12.012 3.098 4.299 1.00 90.62 416 TRP A N 1
ATOM 3206 C CA . TRP A 1 416 ? 10.928 4.071 4.184 1.00 90.62 416 TRP A CA 1
ATOM 3207 C C . TRP A 1 416 ? 10.906 5.056 5.347 1.00 90.62 416 TRP A C 1
ATOM 3209 O O . TRP A 1 416 ? 11.401 4.766 6.439 1.00 90.62 416 TRP A O 1
ATOM 3219 N N . ASP A 1 417 ? 10.348 6.232 5.086 1.00 83.69 417 ASP A N 1
ATOM 3220 C CA . ASP A 1 417 ? 10.115 7.255 6.106 1.00 83.69 417 ASP A CA 1
ATOM 3221 C C . ASP A 1 417 ? 8.903 6.902 6.978 1.00 83.69 417 ASP A C 1
ATOM 3223 O O . ASP A 1 417 ? 8.006 6.188 6.515 1.00 83.69 417 ASP A O 1
ATOM 3227 N N . PRO A 1 418 ? 8.850 7.374 8.235 1.00 79.25 418 PRO A N 1
ATOM 3228 C CA . PRO A 1 418 ? 7.688 7.150 9.082 1.00 79.25 418 PRO A CA 1
ATOM 3229 C C . PRO A 1 418 ? 6.441 7.848 8.515 1.00 79.25 418 PRO A C 1
ATOM 3231 O O . PRO A 1 418 ? 6.551 8.903 7.879 1.00 79.25 418 PRO A O 1
ATOM 3234 N N . PRO A 1 419 ? 5.241 7.287 8.748 1.00 78.81 419 PRO A N 1
ATOM 3235 C CA . PRO A 1 419 ? 3.996 7.930 8.351 1.00 78.81 419 PRO A CA 1
ATOM 3236 C C . PRO A 1 419 ? 3.819 9.282 9.060 1.00 78.81 419 PRO A C 1
ATOM 3238 O O . PRO A 1 419 ? 4.150 9.447 10.235 1.00 78.81 419 PRO A O 1
ATOM 3241 N N . SER A 1 420 ? 3.257 10.255 8.342 1.00 72.44 420 SER A N 1
ATOM 3242 C CA . SER A 1 420 ? 2.942 11.587 8.862 1.00 72.44 420 SER A CA 1
ATOM 3243 C C . SER A 1 420 ? 1.588 12.048 8.337 1.00 72.44 420 SER A C 1
ATOM 3245 O O . SER A 1 420 ? 1.299 11.900 7.153 1.00 72.44 420 SER A O 1
ATOM 3247 N N . ARG A 1 421 ? 0.761 12.653 9.198 1.00 66.94 421 ARG A N 1
ATOM 3248 C CA . ARG A 1 421 ? -0.516 13.247 8.764 1.00 66.94 421 ARG A CA 1
ATOM 3249 C C . ARG A 1 421 ? -0.311 14.515 7.937 1.00 66.94 421 ARG A C 1
ATOM 3251 O O . ARG A 1 421 ? -1.136 14.829 7.087 1.00 66.94 421 ARG A O 1
ATOM 3258 N N . ALA A 1 422 ? 0.783 15.239 8.176 1.00 62.31 422 ALA A N 1
ATOM 3259 C CA . ALA A 1 422 ? 1.074 16.495 7.490 1.00 62.31 422 ALA A CA 1
ATOM 3260 C C . ALA A 1 422 ? 1.549 16.292 6.047 1.00 62.31 422 ALA A C 1
ATOM 3262 O O . ALA A 1 422 ? 1.197 17.072 5.162 1.00 62.31 422 ALA A O 1
ATOM 3263 N N . ILE A 1 423 ? 2.330 15.235 5.810 1.00 67.44 423 ILE A N 1
ATOM 3264 C CA . ILE A 1 423 ? 2.682 14.763 4.472 1.00 67.44 423 ILE A CA 1
ATOM 3265 C C . ILE A 1 423 ? 2.178 13.329 4.374 1.00 67.44 423 ILE A C 1
ATOM 3267 O O . ILE A 1 423 ? 2.899 12.411 4.769 1.00 67.44 423 ILE A O 1
ATOM 3271 N N . PRO A 1 424 ? 0.970 13.106 3.836 1.00 71.12 424 PRO A N 1
ATOM 3272 C CA . PRO A 1 424 ? 0.387 11.778 3.806 1.00 71.12 424 PRO A CA 1
ATOM 3273 C C . PRO A 1 424 ? 0.930 10.939 2.630 1.00 71.12 424 PRO A C 1
ATOM 3275 O O . PRO A 1 424 ? 0.203 10.316 1.851 1.00 71.12 424 PRO A O 1
ATOM 3278 N N . ARG A 1 425 ? 2.257 10.963 2.483 1.00 80.06 425 ARG A N 1
ATOM 3279 C CA . ARG A 1 425 ? 3.036 10.247 1.484 1.00 80.06 425 ARG A CA 1
ATOM 3280 C C . ARG A 1 425 ? 4.277 9.656 2.135 1.00 80.06 425 ARG A C 1
ATOM 3282 O O . ARG A 1 425 ? 4.986 10.348 2.856 1.00 80.06 425 ARG A O 1
ATOM 3289 N N . ILE A 1 426 ? 4.559 8.398 1.824 1.00 85.44 426 ILE A N 1
ATOM 3290 C CA . ILE A 1 426 ? 5.754 7.687 2.278 1.00 85.44 426 ILE A CA 1
ATOM 3291 C C . ILE A 1 426 ? 6.691 7.495 1.100 1.00 85.44 426 ILE A C 1
ATOM 3293 O O . ILE A 1 426 ? 6.313 6.908 0.085 1.00 85.44 426 ILE A O 1
ATOM 3297 N N . GLU A 1 427 ? 7.922 7.973 1.246 1.00 85.75 427 GLU A N 1
ATOM 3298 C CA . GLU A 1 427 ? 8.995 7.714 0.294 1.00 85.75 427 GLU A CA 1
ATOM 3299 C C . GLU A 1 427 ? 9.726 6.435 0.693 1.00 85.75 427 GLU A C 1
ATOM 3301 O O . GLU A 1 427 ? 10.367 6.346 1.744 1.00 85.75 427 GLU A O 1
ATOM 3306 N N . SER A 1 428 ? 9.661 5.431 -0.174 1.00 92.06 428 SER A N 1
ATOM 3307 C CA . SER A 1 428 ? 10.241 4.115 0.062 1.00 92.06 428 SER A CA 1
ATOM 3308 C C . SER A 1 428 ? 11.142 3.667 -1.084 1.00 92.06 428 SER A C 1
ATOM 3310 O O . SER A 1 428 ? 10.973 4.056 -2.241 1.00 92.06 428 SER A O 1
ATOM 3312 N N . VAL A 1 429 ? 12.141 2.855 -0.753 1.00 92.31 429 VAL A N 1
ATOM 3313 C CA . VAL A 1 429 ? 13.102 2.298 -1.705 1.00 92.31 429 VAL A CA 1
ATOM 3314 C C . VAL A 1 429 ? 13.218 0.807 -1.449 1.00 92.31 429 VAL A C 1
ATOM 3316 O O . VAL A 1 429 ? 13.454 0.408 -0.314 1.00 92.31 429 VAL A O 1
ATOM 3319 N N . LEU A 1 430 ? 13.083 -0.001 -2.497 1.00 94.69 430 LEU A N 1
ATOM 3320 C CA . LEU A 1 430 ? 13.276 -1.448 -2.473 1.00 94.69 430 LEU A CA 1
ATOM 3321 C C . LEU A 1 430 ? 14.392 -1.821 -3.448 1.00 94.69 430 LEU A C 1
ATOM 3323 O O . LEU A 1 430 ? 14.362 -1.454 -4.620 1.00 94.69 430 LEU A O 1
ATOM 3327 N N . MET A 1 431 ? 15.371 -2.577 -2.969 1.00 93.12 431 MET A N 1
ATOM 3328 C CA . MET A 1 431 ? 16.470 -3.113 -3.763 1.00 93.12 431 MET A CA 1
ATOM 3329 C C . MET A 1 431 ? 16.518 -4.624 -3.599 1.00 93.12 431 MET A C 1
ATOM 3331 O O . MET A 1 431 ? 16.571 -5.118 -2.477 1.00 93.12 431 MET A O 1
ATOM 3335 N N . VAL A 1 432 ? 16.516 -5.363 -4.704 1.00 92.88 432 VAL A N 1
ATOM 3336 C CA . VAL A 1 432 ? 16.401 -6.826 -4.712 1.00 92.88 432 VAL A CA 1
ATOM 3337 C C . VAL A 1 432 ? 17.524 -7.430 -5.544 1.00 92.88 432 VAL A C 1
ATOM 3339 O O . VAL A 1 432 ? 17.851 -6.952 -6.630 1.00 92.88 432 VAL A O 1
ATOM 3342 N N . ARG A 1 433 ? 18.132 -8.508 -5.047 1.00 91.44 433 ARG A N 1
ATOM 3343 C CA . ARG A 1 433 ? 19.125 -9.272 -5.805 1.00 91.44 433 ARG A CA 1
ATOM 3344 C C . ARG A 1 433 ? 18.468 -9.995 -6.980 1.00 91.44 433 ARG A C 1
ATOM 3346 O O . ARG A 1 433 ? 17.402 -10.585 -6.848 1.00 91.44 433 ARG A O 1
ATOM 3353 N N . ARG A 1 434 ? 19.149 -9.998 -8.126 1.00 87.12 434 ARG A N 1
ATOM 3354 C CA . ARG A 1 434 ? 18.715 -10.731 -9.322 1.00 87.12 434 ARG A CA 1
ATOM 3355 C C . ARG A 1 434 ? 18.821 -12.245 -9.143 1.00 87.12 434 ARG A C 1
ATOM 3357 O O . ARG A 1 434 ? 19.730 -12.725 -8.468 1.00 87.12 434 ARG A O 1
ATOM 3364 N N . GLY A 1 435 ? 17.945 -12.985 -9.825 1.00 82.81 435 GLY A N 1
ATOM 3365 C CA . GLY A 1 435 ? 18.033 -14.447 -9.931 1.00 82.81 435 GLY A CA 1
ATOM 3366 C C . GLY A 1 435 ? 17.768 -15.199 -8.623 1.00 82.81 435 GLY A C 1
ATOM 3367 O O . GLY A 1 435 ? 18.316 -16.278 -8.419 1.00 82.81 435 GLY A O 1
ATOM 3368 N N . LEU A 1 436 ? 16.969 -14.626 -7.718 1.00 83.38 436 LEU A N 1
ATOM 3369 C CA . LEU A 1 436 ? 16.569 -15.293 -6.481 1.00 83.38 436 LEU A CA 1
ATOM 3370 C C . LEU A 1 436 ? 15.489 -16.344 -6.760 1.00 83.38 436 LEU A C 1
ATOM 3372 O O . LEU A 1 436 ? 14.407 -16.006 -7.232 1.00 83.38 436 LEU A O 1
ATOM 3376 N N . ASN A 1 437 ? 15.733 -17.593 -6.355 1.00 79.50 437 ASN A N 1
ATOM 3377 C CA . ASN A 1 437 ? 14.733 -18.669 -6.426 1.00 79.50 437 ASN A CA 1
ATOM 3378 C C . ASN A 1 437 ? 13.464 -18.356 -5.611 1.00 79.50 437 ASN A C 1
ATOM 3380 O O . ASN A 1 437 ? 12.375 -18.801 -5.959 1.00 79.50 437 ASN A O 1
ATOM 3384 N N . ARG A 1 438 ? 13.603 -17.572 -4.532 1.00 79.38 438 ARG A N 1
ATOM 3385 C CA . ARG A 1 438 ? 12.516 -17.139 -3.636 1.00 79.38 438 ARG A CA 1
ATOM 3386 C C . ARG A 1 438 ? 12.276 -15.628 -3.680 1.00 79.38 438 ARG A C 1
ATOM 3388 O O . ARG A 1 438 ? 11.937 -15.025 -2.663 1.00 79.38 438 ARG A O 1
ATOM 3395 N N . GLY A 1 439 ? 12.477 -15.014 -4.850 1.00 85.75 439 GLY A N 1
ATOM 3396 C CA . GLY A 1 439 ? 12.297 -13.572 -5.044 1.00 85.75 439 GLY A CA 1
ATOM 3397 C C . GLY A 1 439 ? 10.922 -13.076 -4.587 1.00 85.75 439 GLY A C 1
ATOM 3398 O O . GLY A 1 439 ? 10.849 -12.091 -3.857 1.00 85.75 439 GLY A O 1
ATOM 3399 N N . GLU A 1 440 ? 9.851 -13.806 -4.922 1.00 86.19 440 GLU A N 1
ATOM 3400 C CA . GLU A 1 440 ? 8.483 -13.446 -4.525 1.00 86.19 440 GLU A CA 1
ATOM 3401 C C . GLU A 1 440 ? 8.305 -13.361 -3.009 1.00 86.19 440 GLU A C 1
ATOM 3403 O O . GLU A 1 440 ? 7.832 -12.352 -2.497 1.00 86.19 440 GLU A O 1
ATOM 3408 N N . SER A 1 441 ? 8.725 -14.398 -2.281 1.00 86.00 441 SER A N 1
ATOM 3409 C CA . SER A 1 441 ? 8.573 -14.478 -0.826 1.00 86.00 441 SER A CA 1
ATOM 3410 C C . SER A 1 441 ? 9.337 -13.368 -0.106 1.00 86.00 441 SER A C 1
ATOM 3412 O O . SER A 1 441 ? 8.824 -12.777 0.841 1.00 86.00 441 SER A O 1
ATOM 3414 N N . VAL A 1 442 ? 10.559 -13.076 -0.565 1.00 89.50 442 VAL A N 1
ATOM 3415 C CA . VAL A 1 442 ? 11.407 -12.006 -0.018 1.00 89.50 442 VAL A CA 1
ATOM 3416 C C . VAL A 1 442 ? 10.752 -10.639 -0.221 1.00 89.50 442 VAL A C 1
ATOM 3418 O O . VAL A 1 442 ? 10.720 -9.825 0.700 1.00 89.50 442 VAL A O 1
ATOM 3421 N N . VAL A 1 443 ? 10.211 -10.386 -1.413 1.00 92.12 443 VAL A N 1
ATOM 3422 C CA . VAL A 1 443 ? 9.591 -9.099 -1.740 1.00 92.12 443 VAL A CA 1
ATOM 3423 C C . VAL A 1 443 ? 8.235 -8.937 -1.057 1.00 92.12 443 VAL A C 1
ATOM 3425 O O . VAL A 1 443 ? 8.000 -7.888 -0.470 1.00 92.12 443 VAL A O 1
ATOM 3428 N N . GLU A 1 444 ? 7.363 -9.950 -1.047 1.00 89.44 444 GLU A N 1
ATOM 3429 C CA . GLU A 1 444 ? 6.079 -9.873 -0.329 1.00 89.44 444 GLU A CA 1
ATOM 3430 C C . GLU A 1 444 ? 6.279 -9.607 1.167 1.00 89.44 444 GLU A C 1
ATOM 3432 O O . GLU A 1 444 ? 5.550 -8.804 1.740 1.00 89.44 444 GLU A O 1
ATOM 3437 N N . GLN A 1 445 ? 7.305 -10.199 1.787 1.00 87.62 445 GLN A N 1
ATOM 3438 C CA . GLN A 1 445 ? 7.677 -9.891 3.170 1.00 87.62 445 GLN A CA 1
ATOM 3439 C C . GLN A 1 445 ? 8.086 -8.428 3.355 1.00 87.62 445 GLN A C 1
ATOM 3441 O O . GLN A 1 445 ? 7.608 -7.769 4.279 1.00 87.62 445 GLN A O 1
ATOM 3446 N N . ALA A 1 446 ? 8.930 -7.902 2.464 1.00 91.50 446 ALA A N 1
ATOM 3447 C CA . ALA A 1 446 ? 9.330 -6.498 2.488 1.00 91.50 446 ALA A CA 1
ATOM 3448 C C . ALA A 1 446 ? 8.110 -5.565 2.380 1.00 91.50 446 ALA A C 1
ATOM 3450 O O . ALA A 1 446 ? 7.944 -4.642 3.180 1.00 91.50 446 ALA A O 1
ATOM 3451 N N . LEU A 1 447 ? 7.235 -5.840 1.409 1.00 93.00 447 LEU A N 1
ATOM 3452 C CA . LEU A 1 447 ? 6.037 -5.050 1.138 1.00 93.00 447 LEU A CA 1
ATOM 3453 C C . LEU A 1 447 ? 5.001 -5.170 2.256 1.00 93.00 447 LEU A C 1
ATOM 3455 O O . LEU A 1 447 ? 4.348 -4.178 2.566 1.00 93.00 447 LEU A O 1
ATOM 3459 N N . PHE A 1 448 ? 4.871 -6.339 2.890 1.00 89.56 448 PHE A N 1
ATOM 3460 C CA . PHE A 1 448 ? 3.987 -6.534 4.037 1.00 89.56 448 PHE A CA 1
ATOM 3461 C C . PHE A 1 448 ? 4.327 -5.548 5.156 1.00 89.56 448 PHE A C 1
ATOM 3463 O O . PHE A 1 448 ? 3.438 -4.846 5.630 1.00 89.56 448 PHE A O 1
ATOM 3470 N N . HIS A 1 449 ? 5.605 -5.443 5.538 1.00 88.81 449 HIS A N 1
ATOM 3471 C CA . HIS A 1 449 ? 6.032 -4.502 6.575 1.00 88.81 449 HIS A CA 1
ATOM 3472 C C . HIS A 1 449 ? 5.871 -3.047 6.138 1.00 88.81 449 HIS A C 1
ATOM 3474 O O . HIS A 1 449 ? 5.259 -2.275 6.871 1.00 88.81 449 HIS A O 1
ATOM 3480 N N . LEU A 1 450 ? 6.328 -2.694 4.929 1.00 92.38 450 LEU A N 1
ATOM 3481 C CA . LEU A 1 450 ? 6.172 -1.342 4.386 1.00 92.38 450 LEU A CA 1
ATOM 3482 C C . LEU A 1 450 ? 4.709 -0.892 4.428 1.00 92.38 450 LEU A C 1
ATOM 3484 O O . LEU A 1 450 ? 4.401 0.151 4.996 1.00 92.38 450 LEU A O 1
ATOM 3488 N N . VAL A 1 451 ? 3.802 -1.667 3.832 1.00 91.88 451 VAL A N 1
ATOM 3489 C CA . VAL A 1 451 ? 2.397 -1.273 3.684 1.00 91.88 451 VAL A CA 1
ATOM 3490 C C . VAL A 1 451 ? 1.685 -1.271 5.033 1.00 91.88 451 VAL A C 1
ATOM 3492 O O . VAL A 1 451 ? 0.936 -0.336 5.310 1.00 91.88 451 VAL A O 1
ATOM 3495 N N . ARG A 1 452 ? 1.946 -2.264 5.893 1.00 88.38 452 ARG A N 1
ATOM 3496 C CA . ARG A 1 452 ? 1.366 -2.333 7.240 1.00 88.38 452 ARG A CA 1
ATOM 3497 C C . ARG A 1 452 ? 1.727 -1.104 8.065 1.00 88.38 452 ARG A C 1
ATOM 3499 O O . ARG A 1 452 ? 0.854 -0.454 8.627 1.00 88.38 452 ARG A O 1
ATOM 3506 N N . ASP A 1 453 ? 3.011 -0.782 8.096 1.00 86.75 453 ASP A N 1
ATOM 3507 C CA . ASP A 1 453 ? 3.531 0.335 8.873 1.00 86.75 453 ASP A CA 1
ATOM 3508 C C . ASP A 1 453 ? 3.107 1.685 8.277 1.00 86.75 453 ASP A C 1
ATOM 3510 O O . ASP A 1 453 ? 2.947 2.658 9.005 1.00 86.75 453 ASP A O 1
ATOM 3514 N N . SER A 1 454 ? 2.871 1.732 6.962 1.00 88.25 454 SER A N 1
ATOM 3515 C CA . SER A 1 454 ? 2.426 2.936 6.261 1.00 88.25 454 SER A CA 1
ATOM 3516 C C . SER A 1 454 ? 1.015 3.370 6.642 1.00 88.25 454 SER A C 1
ATOM 3518 O O . SER A 1 454 ? 0.780 4.559 6.796 1.00 88.25 454 SER A O 1
ATOM 3520 N N . CYS A 1 455 ? 0.067 2.438 6.764 1.00 88.31 455 CYS A N 1
ATOM 3521 C CA . CYS A 1 455 ? -1.364 2.755 6.885 1.00 88.31 455 CYS A CA 1
ATOM 3522 C C . CYS A 1 455 ? -1.992 2.342 8.225 1.00 88.31 455 CYS A C 1
ATOM 3524 O O . CYS A 1 455 ? -3.210 2.225 8.321 1.00 88.31 455 CYS A O 1
ATOM 3526 N N . LYS A 1 456 ? -1.177 2.116 9.264 1.00 84.06 456 LYS A N 1
ATOM 3527 C CA . LYS A 1 456 ? -1.639 1.669 10.591 1.00 84.06 456 LYS A CA 1
ATOM 3528 C C . LYS A 1 456 ? -2.670 2.617 11.220 1.00 84.06 456 LYS A C 1
ATOM 3530 O O . LYS A 1 456 ? -3.654 2.157 11.795 1.00 84.06 456 LYS A O 1
ATOM 3535 N N . ASP A 1 457 ? -2.450 3.925 11.088 1.00 78.62 457 ASP A N 1
ATOM 3536 C CA . ASP A 1 457 ? -3.249 4.944 11.780 1.00 78.62 457 ASP A CA 1
ATOM 3537 C C . ASP A 1 457 ? -4.182 5.737 10.856 1.00 78.62 457 ASP A C 1
ATOM 3539 O O . ASP A 1 457 ? -5.217 6.231 11.303 1.00 78.62 457 ASP A O 1
ATOM 3543 N N . PHE A 1 458 ? -3.810 5.912 9.587 1.00 80.31 458 PHE A N 1
ATOM 3544 C CA . PHE A 1 458 ? -4.569 6.689 8.605 1.00 80.31 458 PHE A CA 1
ATOM 3545 C C . PHE A 1 458 ? -4.215 6.274 7.167 1.00 80.31 458 PHE A C 1
ATOM 3547 O O . PHE A 1 458 ? -3.139 5.712 6.938 1.00 80.31 458 PHE A O 1
ATOM 3554 N N . PRO A 1 459 ? -5.096 6.558 6.187 1.00 88.44 459 PRO A N 1
ATOM 3555 C CA . PRO A 1 459 ? -4.812 6.343 4.774 1.00 88.44 459 PRO A CA 1
ATOM 3556 C C . PRO A 1 459 ? -3.551 7.070 4.300 1.00 88.44 459 PRO A C 1
ATOM 3558 O O . PRO A 1 459 ? -3.354 8.243 4.615 1.00 88.44 459 PRO A O 1
ATOM 3561 N N . MET A 1 460 ? -2.731 6.393 3.495 1.00 86.94 460 MET A N 1
ATOM 3562 C CA . MET A 1 460 ? -1.446 6.913 3.022 1.00 86.94 460 MET A CA 1
ATOM 3563 C C . MET A 1 460 ? -1.178 6.593 1.556 1.00 86.94 460 MET A C 1
ATOM 3565 O O . MET A 1 460 ? -1.548 5.532 1.050 1.00 86.94 460 MET A O 1
ATOM 3569 N N . MET A 1 461 ? -0.465 7.500 0.884 1.00 88.94 461 MET A N 1
ATOM 3570 C CA . MET A 1 461 ? 0.130 7.238 -0.424 1.00 88.94 461 MET A CA 1
ATOM 3571 C C . MET A 1 461 ? 1.549 6.687 -0.251 1.00 88.94 461 MET A C 1
ATOM 3573 O O . MET A 1 461 ? 2.446 7.383 0.213 1.00 88.94 461 MET A O 1
ATOM 3577 N N . VAL A 1 462 ? 1.793 5.447 -0.655 1.00 91.94 462 VAL A N 1
ATOM 3578 C CA . VAL A 1 462 ? 3.133 4.856 -0.658 1.00 91.94 462 VAL A CA 1
ATOM 3579 C C . VAL A 1 462 ? 3.745 5.051 -2.033 1.00 91.94 462 VAL A C 1
ATOM 3581 O O . VAL A 1 462 ? 3.217 4.553 -3.026 1.00 91.94 462 VAL A O 1
ATOM 3584 N N . ARG A 1 463 ? 4.882 5.740 -2.093 1.00 90.38 463 ARG A N 1
ATOM 3585 C CA . ARG A 1 463 ? 5.712 5.801 -3.290 1.00 90.38 463 ARG A CA 1
ATOM 3586 C C . ARG A 1 463 ? 6.928 4.912 -3.106 1.00 90.38 463 ARG A C 1
ATOM 3588 O O . ARG A 1 463 ? 7.702 5.084 -2.166 1.00 90.38 463 ARG A O 1
ATOM 3595 N N . LEU A 1 464 ? 7.103 3.971 -4.017 1.00 92.44 464 LEU A N 1
ATOM 3596 C CA . LEU A 1 464 ? 8.135 2.953 -3.981 1.00 92.44 464 LEU A CA 1
ATOM 3597 C C . LEU A 1 464 ? 9.051 3.065 -5.196 1.00 92.44 464 LEU A C 1
ATOM 3599 O O . LEU A 1 464 ? 8.632 2.850 -6.329 1.00 92.44 464 LEU A O 1
ATOM 3603 N N . CYS A 1 465 ? 10.326 3.341 -4.948 1.00 90.12 465 CYS A N 1
ATOM 3604 C CA . CYS A 1 465 ? 11.381 3.209 -5.943 1.00 90.12 465 CYS A CA 1
ATOM 3605 C C . CYS A 1 465 ? 11.971 1.791 -5.880 1.00 90.12 465 CYS A C 1
ATOM 3607 O O . CYS A 1 465 ? 12.667 1.465 -4.918 1.00 90.12 465 CYS A O 1
ATOM 3609 N N . ALA A 1 466 ? 11.719 0.953 -6.887 1.00 90.94 466 ALA A N 1
ATOM 3610 C CA . ALA A 1 466 ? 12.132 -0.452 -6.908 1.00 90.94 466 ALA A CA 1
ATOM 3611 C C . ALA A 1 466 ? 13.281 -0.726 -7.899 1.00 90.94 466 ALA A C 1
ATOM 3613 O O . ALA A 1 466 ? 13.206 -0.359 -9.074 1.00 90.94 466 ALA A O 1
ATOM 3614 N N . PHE A 1 467 ? 14.327 -1.422 -7.437 1.00 85.44 467 PHE A N 1
ATOM 3615 C CA . PHE A 1 467 ? 15.514 -1.778 -8.220 1.00 85.44 467 PHE A CA 1
ATOM 3616 C C . PHE A 1 467 ? 15.911 -3.257 -8.057 1.00 85.44 467 PHE A C 1
ATOM 3618 O O . PHE A 1 467 ? 15.877 -3.772 -6.940 1.00 85.44 467 PHE A O 1
ATOM 3625 N N . PRO A 1 468 ? 16.396 -3.922 -9.121 1.00 81.06 468 PRO A N 1
ATOM 3626 C CA . PRO A 1 468 ? 16.274 -3.521 -10.519 1.00 81.06 468 PRO A CA 1
ATOM 3627 C C . PRO A 1 468 ? 14.842 -3.764 -11.017 1.00 81.06 468 PRO A C 1
ATOM 3629 O O . PRO A 1 468 ? 14.170 -4.683 -10.562 1.00 81.06 468 PRO A O 1
ATOM 3632 N N . THR A 1 469 ? 14.380 -2.979 -11.987 1.00 73.50 469 THR A N 1
ATOM 3633 C CA . THR A 1 469 ? 13.064 -3.198 -12.605 1.00 73.50 469 THR A CA 1
ATOM 3634 C C . THR A 1 469 ? 13.122 -4.400 -13.552 1.00 73.50 469 THR A C 1
ATOM 3636 O O . THR A 1 469 ? 13.626 -4.304 -14.673 1.00 73.50 469 THR A O 1
ATOM 3639 N N . GLU A 1 470 ? 12.648 -5.549 -13.074 1.00 80.38 470 GLU A N 1
ATOM 3640 C CA . GLU A 1 470 ? 12.475 -6.796 -13.831 1.00 80.38 470 GLU A CA 1
ATOM 3641 C C . GLU A 1 470 ? 10.982 -7.120 -13.945 1.00 80.38 470 GLU A C 1
ATOM 3643 O O . GLU A 1 470 ? 10.202 -6.736 -13.075 1.00 80.38 470 GLU A O 1
ATOM 3648 N N . LEU A 1 471 ? 10.581 -7.830 -15.006 1.00 77.12 471 LEU A N 1
ATOM 3649 C CA . LEU A 1 471 ? 9.161 -8.069 -15.297 1.00 77.12 471 LEU A CA 1
ATOM 3650 C C . LEU A 1 471 ? 8.438 -8.784 -14.143 1.00 77.12 471 LEU A C 1
ATOM 3652 O O . LEU A 1 471 ? 7.370 -8.348 -13.733 1.00 77.12 471 LEU A O 1
ATOM 3656 N N . TRP A 1 472 ? 9.056 -9.818 -13.564 1.00 83.94 472 TRP A N 1
ATOM 3657 C CA . TRP A 1 472 ? 8.477 -10.563 -12.438 1.00 83.94 472 TRP A CA 1
ATOM 3658 C C . TRP A 1 472 ? 8.287 -9.689 -11.185 1.00 83.94 472 TRP A C 1
ATOM 3660 O O . TRP A 1 472 ? 7.337 -9.885 -10.431 1.00 83.94 472 TRP A O 1
ATOM 3670 N N . LEU A 1 473 ? 9.182 -8.718 -10.953 1.00 86.69 473 LEU A N 1
ATOM 3671 C CA . LEU A 1 473 ? 9.082 -7.798 -9.820 1.00 86.69 473 LEU A CA 1
ATOM 3672 C C . LEU A 1 473 ? 7.940 -6.807 -10.048 1.00 86.69 473 LEU A C 1
ATOM 3674 O O . LEU A 1 473 ? 7.182 -6.535 -9.124 1.00 86.69 473 LEU A O 1
ATOM 3678 N N . GLU A 1 474 ? 7.795 -6.295 -11.272 1.00 84.38 474 GLU A N 1
ATOM 3679 C CA . GLU A 1 474 ? 6.668 -5.437 -11.648 1.00 84.38 474 GLU A CA 1
ATOM 3680 C C . GLU A 1 474 ? 5.332 -6.180 -11.519 1.00 84.38 474 GLU A C 1
ATOM 3682 O O . GLU A 1 474 ? 4.418 -5.662 -10.884 1.00 84.38 474 GLU A O 1
ATOM 3687 N N . GLU A 1 475 ? 5.234 -7.414 -12.019 1.00 81.25 475 GLU A N 1
ATOM 3688 C CA . GLU A 1 475 ? 4.044 -8.263 -11.863 1.00 81.25 475 GLU A CA 1
ATOM 3689 C C . GLU A 1 475 ? 3.692 -8.486 -10.387 1.00 81.25 475 GLU A C 1
ATOM 3691 O O . GLU A 1 475 ? 2.528 -8.373 -9.993 1.00 81.25 475 GLU A O 1
ATOM 3696 N N . LEU A 1 476 ? 4.698 -8.728 -9.545 1.00 85.88 476 LEU A N 1
ATOM 3697 C CA . LEU A 1 476 ? 4.502 -8.905 -8.112 1.00 85.88 476 LEU A CA 1
ATOM 3698 C C . LEU A 1 476 ? 4.037 -7.617 -7.418 1.00 85.88 476 LEU A C 1
ATOM 3700 O O . LEU A 1 476 ? 3.090 -7.649 -6.629 1.00 85.88 476 LEU A O 1
ATOM 3704 N N . LEU A 1 477 ? 4.653 -6.475 -7.725 1.00 89.06 477 LEU A N 1
ATOM 3705 C CA . LEU A 1 477 ? 4.239 -5.164 -7.214 1.00 89.06 477 LEU A CA 1
ATOM 3706 C C . LEU A 1 477 ? 2.791 -4.857 -7.613 1.00 89.06 477 LEU A C 1
ATOM 3708 O O . LEU A 1 477 ? 1.962 -4.495 -6.777 1.00 89.06 477 LEU A O 1
ATOM 3712 N N . VAL A 1 478 ? 2.455 -5.098 -8.873 1.00 84.31 478 VAL A N 1
ATOM 3713 C CA . VAL A 1 478 ? 1.107 -4.919 -9.405 1.00 84.31 478 VAL A CA 1
ATOM 3714 C C . VAL A 1 478 ? 0.091 -5.828 -8.704 1.00 84.31 478 VAL A C 1
ATOM 3716 O O . VAL A 1 478 ? -0.987 -5.356 -8.325 1.00 84.31 478 VAL A O 1
ATOM 3719 N N . SER A 1 479 ? 0.474 -7.074 -8.405 1.00 80.19 479 SER A N 1
ATOM 3720 C CA . SER A 1 479 ? -0.339 -8.027 -7.632 1.00 80.19 479 SER A CA 1
ATOM 3721 C C . SER A 1 479 ? -0.557 -7.664 -6.164 1.00 80.19 479 SER A C 1
ATOM 3723 O O . SER A 1 479 ? -1.446 -8.209 -5.515 1.00 80.19 479 SER A O 1
ATOM 3725 N N . THR A 1 480 ? 0.231 -6.727 -5.638 1.00 83.50 480 THR A N 1
ATOM 3726 C CA . THR A 1 480 ? 0.088 -6.191 -4.276 1.00 83.50 480 THR A CA 1
ATOM 3727 C C . THR A 1 480 ? -0.564 -4.803 -4.269 1.00 83.50 480 THR A C 1
ATOM 3729 O O . THR A 1 480 ? -0.609 -4.128 -3.240 1.00 83.50 480 THR A O 1
ATOM 3732 N N . GLY A 1 481 ? -1.112 -4.373 -5.411 1.00 86.31 481 GLY A N 1
ATOM 3733 C CA . GLY A 1 481 ? -1.841 -3.114 -5.567 1.00 86.31 481 GLY A CA 1
ATOM 3734 C C . GLY A 1 481 ? -0.962 -1.892 -5.841 1.00 86.31 481 GLY A C 1
ATOM 3735 O O . GLY A 1 481 ? -1.479 -0.780 -5.833 1.00 86.31 481 GLY A O 1
ATOM 3736 N N . PHE A 1 482 ? 0.341 -2.062 -6.088 1.00 89.56 482 PHE A N 1
ATOM 3737 C CA . PHE A 1 482 ? 1.168 -0.974 -6.613 1.00 89.56 482 PHE A CA 1
ATOM 3738 C C . PHE A 1 482 ? 0.890 -0.759 -8.103 1.00 89.56 482 PHE A C 1
ATOM 3740 O O . PHE A 1 482 ? 0.541 -1.685 -8.836 1.00 89.56 482 PHE A O 1
ATOM 3747 N N . ARG A 1 483 ? 1.052 0.470 -8.576 1.00 86.44 483 ARG A N 1
ATOM 3748 C CA . ARG A 1 483 ? 0.935 0.836 -9.987 1.00 86.44 483 ARG A CA 1
ATOM 3749 C C . ARG A 1 483 ? 2.079 1.742 -10.388 1.00 86.44 483 ARG A C 1
ATOM 3751 O O . ARG A 1 483 ? 2.638 2.450 -9.558 1.00 86.44 483 ARG A O 1
ATOM 3758 N N . ARG A 1 484 ? 2.482 1.673 -11.648 1.00 79.50 484 ARG A N 1
ATOM 3759 C CA . ARG A 1 484 ? 3.605 2.458 -12.155 1.00 79.50 484 ARG A CA 1
ATOM 3760 C C . ARG A 1 484 ? 3.217 3.932 -12.237 1.00 79.50 484 ARG A C 1
ATOM 3762 O O . ARG A 1 484 ? 2.090 4.250 -12.592 1.00 79.50 484 ARG A O 1
ATOM 3769 N N . ALA A 1 485 ? 4.158 4.824 -11.947 1.00 73.19 485 ALA A N 1
ATOM 3770 C CA . ALA A 1 485 ? 3.948 6.257 -12.119 1.00 73.19 485 ALA A CA 1
ATOM 3771 C C . ALA A 1 485 ? 3.532 6.606 -13.562 1.00 73.19 485 ALA A C 1
ATOM 3773 O O . ALA A 1 485 ? 4.202 6.196 -14.519 1.00 73.19 485 ALA A O 1
ATOM 3774 N N . HIS A 1 486 ? 2.455 7.383 -13.731 1.00 63.47 486 HIS A N 1
ATOM 3775 C CA . HIS A 1 486 ? 2.050 7.853 -15.054 1.00 63.47 486 HIS A CA 1
ATOM 3776 C C . HIS A 1 486 ? 3.027 8.929 -15.565 1.00 63.47 486 HIS A C 1
ATOM 3778 O O . HIS A 1 486 ? 3.339 9.902 -14.875 1.00 63.47 486 HIS A O 1
ATOM 3784 N N . ARG A 1 487 ? 3.542 8.750 -16.790 1.00 54.41 487 ARG A N 1
ATOM 3785 C CA . ARG A 1 487 ? 4.612 9.576 -17.374 1.00 54.41 487 ARG A CA 1
ATOM 3786 C C . ARG A 1 487 ? 4.107 10.969 -17.774 1.00 54.41 487 ARG A C 1
ATOM 3788 O O . ARG A 1 487 ? 3.729 11.163 -18.923 1.00 54.41 487 ARG A O 1
ATOM 3795 N N . GLU A 1 488 ? 4.178 11.948 -16.876 1.00 44.78 488 GLU A N 1
ATOM 3796 C CA . GLU A 1 488 ? 4.066 13.372 -17.258 1.00 44.78 488 GLU A CA 1
ATOM 3797 C C . GLU A 1 488 ? 5.380 14.158 -17.078 1.00 44.78 488 GLU A C 1
ATOM 3799 O O . GLU A 1 488 ? 5.652 15.051 -17.873 1.00 44.78 488 GLU A O 1
ATOM 3804 N N . ASN A 1 489 ? 6.266 13.776 -16.141 1.00 39.72 489 ASN A N 1
ATOM 3805 C CA . ASN A 1 489 ? 7.434 14.596 -15.751 1.00 39.72 489 ASN A CA 1
ATOM 3806 C C . ASN A 1 489 ? 8.818 13.914 -15.848 1.00 39.72 489 ASN A C 1
ATOM 3808 O O . ASN A 1 489 ? 9.759 14.310 -15.165 1.00 39.72 489 ASN A O 1
ATOM 3812 N N . GLY A 1 490 ? 8.989 12.903 -16.706 1.00 41.16 490 GLY A N 1
ATOM 3813 C CA . GLY A 1 490 ? 10.308 12.280 -16.914 1.00 41.16 490 GLY A CA 1
ATOM 3814 C C . GLY A 1 490 ? 10.822 11.453 -15.726 1.00 41.16 490 GLY A C 1
ATOM 3815 O O . GLY A 1 490 ? 12.030 11.244 -15.607 1.00 41.16 490 GLY A O 1
ATOM 3816 N N . GLU A 1 491 ? 9.924 10.980 -14.855 1.00 49.72 491 GLU A N 1
ATOM 3817 C CA . GLU A 1 491 ? 10.277 10.045 -13.785 1.00 49.72 491 GLU A CA 1
ATOM 3818 C C . GLU A 1 491 ? 10.881 8.745 -14.339 1.00 49.72 491 GLU A C 1
ATOM 3820 O O . GLU A 1 491 ? 10.547 8.274 -15.431 1.00 49.72 491 GLU A O 1
ATOM 3825 N N . LEU A 1 492 ? 11.807 8.177 -13.563 1.00 53.41 492 LEU A N 1
ATOM 3826 C CA . LEU A 1 492 ? 12.484 6.922 -13.871 1.00 53.41 492 LEU A CA 1
ATOM 3827 C C . LEU A 1 492 ? 11.468 5.773 -13.942 1.00 53.41 492 LEU A C 1
ATOM 3829 O O . LEU A 1 492 ? 10.525 5.718 -13.157 1.00 53.41 492 LEU A O 1
ATOM 3833 N N . ASP A 1 493 ? 11.734 4.790 -14.804 1.00 63.97 493 ASP A N 1
ATOM 3834 C CA . ASP A 1 493 ? 10.963 3.545 -14.984 1.00 63.97 493 ASP A CA 1
ATOM 3835 C C . ASP A 1 493 ? 10.857 2.644 -13.732 1.00 63.97 493 ASP A C 1
ATOM 3837 O O . ASP A 1 493 ? 10.415 1.503 -13.813 1.00 63.97 493 ASP A O 1
ATOM 3841 N N . THR A 1 494 ? 11.275 3.150 -12.576 1.00 78.19 494 THR A N 1
ATOM 3842 C CA . THR A 1 494 ? 11.480 2.431 -11.322 1.00 78.19 494 THR A CA 1
ATOM 3843 C C . THR A 1 494 ? 10.511 2.860 -10.218 1.00 78.19 494 THR A C 1
ATOM 3845 O O . THR A 1 494 ? 10.634 2.365 -9.101 1.00 78.19 494 THR A O 1
ATOM 3848 N N . VAL A 1 495 ? 9.607 3.813 -10.480 1.00 84.94 495 VAL A N 1
ATOM 3849 C CA . VAL A 1 495 ? 8.712 4.413 -9.474 1.00 84.94 495 VAL A CA 1
ATOM 3850 C C . VAL A 1 495 ? 7.308 3.813 -9.551 1.00 84.94 495 VAL A C 1
ATOM 3852 O O . VAL A 1 495 ? 6.690 3.763 -10.617 1.00 84.94 495 VAL A O 1
ATOM 3855 N N . PHE A 1 496 ? 6.796 3.408 -8.391 1.00 88.75 496 PHE A N 1
ATOM 3856 C CA . PHE A 1 496 ? 5.470 2.837 -8.200 1.00 88.75 496 PHE A CA 1
ATOM 3857 C C . PHE A 1 496 ? 4.708 3.580 -7.098 1.00 88.75 496 PHE A C 1
ATOM 3859 O O . PHE A 1 496 ? 5.303 4.000 -6.110 1.00 88.75 496 PHE A O 1
ATOM 3866 N N . TYR A 1 497 ? 3.392 3.698 -7.236 1.00 89.00 497 TYR A N 1
ATOM 3867 C CA . TYR A 1 497 ? 2.481 4.288 -6.260 1.00 89.00 497 TYR A CA 1
ATOM 3868 C C . TYR A 1 497 ? 1.471 3.258 -5.768 1.00 89.00 497 TYR A C 1
ATOM 3870 O O . TYR A 1 497 ? 1.041 2.384 -6.520 1.00 89.00 497 TYR A O 1
ATOM 3878 N N . LYS A 1 498 ? 1.066 3.379 -4.508 1.00 92.12 498 LYS A N 1
ATOM 3879 C CA . LYS A 1 498 ? -0.018 2.603 -3.910 1.00 92.12 498 LYS A CA 1
ATOM 3880 C C . LYS A 1 498 ? -0.783 3.469 -2.927 1.00 92.12 498 LYS A C 1
ATOM 3882 O O . LYS A 1 498 ? -0.180 4.097 -2.063 1.00 92.12 498 LYS A O 1
ATOM 3887 N N . LEU A 1 499 ? -2.106 3.446 -3.019 1.00 92.12 499 LEU A N 1
ATOM 3888 C CA . LEU A 1 499 ? -2.969 4.015 -1.994 1.00 92.12 499 LEU A CA 1
ATOM 3889 C C . LEU A 1 499 ? -3.277 2.919 -0.969 1.00 92.12 499 LEU A C 1
ATOM 3891 O O . LEU A 1 499 ? -3.796 1.873 -1.335 1.00 92.12 499 LEU A O 1
ATOM 3895 N N . ALA A 1 500 ? -2.930 3.124 0.297 1.00 93.12 500 ALA A N 1
ATOM 3896 C CA . ALA A 1 500 ? -3.142 2.142 1.357 1.00 93.12 500 ALA A CA 1
ATOM 3897 C C . ALA A 1 500 ? -4.071 2.734 2.421 1.00 93.12 500 ALA A C 1
ATOM 3899 O O . ALA A 1 500 ? -3.710 3.722 3.056 1.00 93.12 500 ALA A O 1
ATOM 3900 N N . LEU A 1 501 ? -5.268 2.163 2.607 1.00 93.06 501 LEU A N 1
ATOM 3901 C CA . LEU A 1 501 ? -6.250 2.708 3.560 1.00 93.06 501 LEU A CA 1
ATOM 3902 C C . LEU A 1 501 ? -6.072 2.198 4.989 1.00 93.06 501 LEU A C 1
ATOM 3904 O O . LEU A 1 501 ? -6.318 2.951 5.925 1.00 93.06 501 LEU A O 1
ATOM 3908 N N . GLY A 1 502 ? -5.711 0.927 5.158 1.00 92.19 502 GLY A N 1
ATOM 3909 C CA . GLY A 1 502 ? -5.446 0.328 6.468 1.00 92.19 502 GLY A CA 1
ATOM 3910 C C . GLY A 1 502 ? -6.671 0.032 7.338 1.00 92.19 502 GLY A C 1
ATOM 3911 O O . GLY A 1 502 ? -6.527 -0.334 8.504 1.00 92.19 502 GLY A O 1
ATOM 3912 N N . GLN A 1 503 ? -7.882 0.170 6.796 1.00 92.69 503 GLN A N 1
ATOM 3913 C CA . GLN A 1 503 ? -9.126 0.100 7.567 1.00 92.69 503 GLN A CA 1
ATOM 3914 C C . GLN A 1 503 ? -10.282 -0.535 6.790 1.00 92.69 503 GLN A C 1
ATOM 3916 O O . GLN A 1 503 ? -10.245 -0.669 5.562 1.00 92.69 503 GLN A O 1
ATOM 3921 N N . ALA A 1 504 ? -11.338 -0.909 7.515 1.00 95.06 504 ALA A N 1
ATOM 3922 C CA . ALA A 1 504 ? -12.618 -1.236 6.902 1.00 95.06 504 ALA A CA 1
ATOM 3923 C C . ALA A 1 504 ? -13.403 0.039 6.554 1.00 95.06 504 ALA A C 1
ATOM 3925 O O . ALA A 1 504 ? -13.485 0.981 7.342 1.00 95.06 504 ALA A O 1
ATOM 3926 N N . VAL A 1 505 ? -14.011 0.040 5.373 1.00 94.94 505 VAL A N 1
ATOM 3927 C CA . VAL A 1 505 ? -14.844 1.121 4.849 1.00 94.94 505 VAL A CA 1
ATOM 3928 C C . VAL A 1 505 ? -16.296 0.662 4.878 1.00 94.94 505 VAL A C 1
ATOM 3930 O O . VAL A 1 505 ? -16.632 -0.392 4.342 1.00 94.94 505 VAL A O 1
ATOM 3933 N N . THR A 1 506 ? -17.150 1.448 5.515 1.00 94.31 506 THR A N 1
ATOM 3934 C CA . THR A 1 506 ? -18.586 1.219 5.713 1.00 94.31 506 THR A CA 1
ATOM 3935 C C . THR A 1 506 ? -19.359 2.453 5.258 1.00 94.31 506 THR A C 1
ATOM 3937 O O . THR A 1 506 ? -18.767 3.443 4.838 1.00 94.31 506 THR A O 1
ATOM 3940 N N . ASP A 1 507 ? -20.682 2.424 5.362 1.00 91.00 507 ASP A N 1
ATOM 3941 C CA . ASP A 1 507 ? -21.532 3.599 5.170 1.00 91.00 507 ASP A CA 1
ATOM 3942 C C . ASP A 1 507 ? -21.243 4.731 6.170 1.00 91.00 507 ASP A C 1
ATOM 3944 O O . ASP A 1 507 ? -21.372 5.900 5.812 1.00 91.00 507 ASP A O 1
ATOM 3948 N N . ILE A 1 508 ? -20.792 4.400 7.384 1.00 90.12 508 ILE A N 1
ATOM 3949 C CA . ILE A 1 508 ? -20.500 5.371 8.450 1.00 90.12 508 ILE A CA 1
ATOM 3950 C C . ILE A 1 508 ? -19.298 6.260 8.101 1.00 90.12 508 ILE A C 1
ATOM 3952 O O . ILE A 1 508 ? -19.374 7.476 8.256 1.00 90.12 508 ILE A O 1
ATOM 3956 N N . ASN A 1 509 ? -18.195 5.672 7.628 1.00 91.25 509 ASN A N 1
ATOM 3957 C CA . ASN A 1 509 ? -16.953 6.392 7.306 1.00 91.25 509 ASN A CA 1
ATOM 3958 C C . ASN A 1 509 ? -16.749 6.616 5.796 1.00 91.25 509 ASN A C 1
ATOM 3960 O O . ASN A 1 509 ? -15.681 7.058 5.379 1.00 91.25 509 ASN A O 1
ATOM 3964 N N . TRP A 1 510 ? -17.762 6.340 4.965 1.00 92.25 510 TRP A N 1
ATOM 3965 C CA . TRP A 1 510 ? -17.658 6.440 3.506 1.00 92.25 510 TRP A CA 1
ATOM 3966 C C . TRP A 1 510 ? -17.200 7.827 3.043 1.00 92.25 510 TRP A C 1
ATOM 3968 O O . TRP A 1 510 ? -16.267 7.935 2.251 1.00 92.25 510 TRP A O 1
ATOM 3978 N N . VAL A 1 511 ? -17.836 8.886 3.554 1.00 90.44 511 VAL A N 1
ATOM 3979 C CA . VAL A 1 511 ? -17.566 10.277 3.146 1.00 90.44 511 VAL A CA 1
ATOM 3980 C C . VAL A 1 511 ? -16.141 10.695 3.513 1.00 90.44 511 VAL A C 1
ATOM 3982 O O . VAL A 1 511 ? -15.418 11.199 2.659 1.00 90.44 511 VAL A O 1
ATOM 3985 N N . GLU A 1 512 ? -15.700 10.400 4.737 1.00 88.12 512 GLU A N 1
ATOM 3986 C CA . GLU A 1 512 ? -14.333 10.679 5.201 1.00 88.12 512 GLU A CA 1
ATOM 3987 C C . GLU A 1 512 ? -13.281 9.956 4.344 1.00 88.12 512 GLU A C 1
ATOM 3989 O O . GLU A 1 512 ? -12.250 10.524 3.972 1.00 88.12 512 GLU A O 1
ATOM 3994 N N . VAL A 1 513 ? -13.553 8.702 3.968 1.00 90.00 513 VAL A N 1
ATOM 3995 C CA . VAL A 1 513 ? -12.675 7.929 3.082 1.00 90.00 513 VAL A CA 1
ATOM 3996 C C . VAL A 1 513 ? -12.673 8.505 1.664 1.00 90.00 513 VAL A C 1
ATOM 3998 O O . VAL A 1 513 ? -11.608 8.585 1.056 1.00 90.00 513 VAL A O 1
ATOM 4001 N N . CYS A 1 514 ? -13.817 8.958 1.139 1.00 88.06 514 CYS A N 1
ATOM 4002 C CA . CYS A 1 514 ? -13.885 9.640 -0.158 1.00 88.06 514 CYS A CA 1
ATOM 4003 C C . CYS A 1 514 ? -13.011 10.900 -0.173 1.00 88.06 514 CYS A C 1
ATOM 4005 O O . CYS A 1 514 ? -12.229 11.102 -1.105 1.00 88.06 514 CYS A O 1
ATOM 4007 N N . GLU A 1 515 ? -13.126 11.729 0.866 1.00 82.62 515 GLU A N 1
ATOM 4008 C CA . GLU A 1 515 ? -12.324 12.942 1.035 1.00 82.62 515 GLU A CA 1
ATOM 4009 C C . GLU A 1 515 ? -10.835 12.611 1.152 1.00 82.62 515 GLU A C 1
ATOM 4011 O O . GLU A 1 515 ? -10.015 13.237 0.480 1.00 82.62 515 GLU A O 1
ATOM 4016 N N . SER A 1 516 ? -10.491 11.571 1.916 1.00 84.50 516 SER A N 1
ATOM 4017 C CA . SER A 1 516 ? -9.113 11.097 2.065 1.00 84.50 516 SER A CA 1
ATOM 4018 C C . SER A 1 516 ? -8.532 10.622 0.731 1.00 84.50 516 SER A C 1
ATOM 4020 O O . SER A 1 516 ? -7.482 11.098 0.307 1.00 84.50 516 SER A O 1
ATOM 4022 N N . ILE A 1 517 ? -9.221 9.734 0.009 1.00 86.81 517 ILE A N 1
ATOM 4023 C CA . ILE A 1 517 ? -8.773 9.227 -1.300 1.00 86.81 517 ILE A CA 1
ATOM 4024 C C . ILE A 1 517 ? -8.578 10.388 -2.283 1.00 86.81 517 ILE A C 1
ATOM 4026 O O . ILE A 1 517 ? -7.527 10.486 -2.926 1.00 86.81 517 ILE A O 1
ATOM 4030 N N . SER A 1 518 ? -9.547 11.302 -2.352 1.00 83.25 518 SER A N 1
ATOM 4031 C CA . SER A 1 518 ? -9.488 12.488 -3.210 1.00 83.25 518 SER A CA 1
ATOM 4032 C C . SER A 1 518 ? -8.339 13.427 -2.827 1.00 83.25 518 SER A C 1
ATOM 4034 O O . SER A 1 518 ? -7.608 13.891 -3.703 1.00 83.25 518 SER A O 1
ATOM 4036 N N . GLY A 1 519 ? -8.106 13.655 -1.533 1.00 75.12 519 GLY A N 1
ATOM 4037 C CA . GLY A 1 519 ? -7.019 14.496 -1.029 1.00 75.12 519 GLY A CA 1
ATOM 4038 C C . GLY A 1 519 ? -5.622 13.921 -1.283 1.00 75.12 519 GLY A C 1
ATOM 4039 O O . GLY A 1 519 ? -4.696 14.675 -1.586 1.00 75.12 519 GLY A O 1
ATOM 4040 N N . LEU A 1 520 ? -5.471 12.594 -1.209 1.00 78.62 520 LEU A N 1
ATOM 4041 C CA . LEU A 1 520 ? -4.193 11.892 -1.389 1.00 78.62 520 LEU A CA 1
ATOM 4042 C C . LEU A 1 520 ? -3.804 11.689 -2.850 1.00 78.62 520 LEU A C 1
ATOM 4044 O O . LEU A 1 520 ? -2.624 11.700 -3.193 1.00 78.62 520 LEU A O 1
ATOM 4048 N N . SER A 1 521 ? -4.794 11.435 -3.702 1.00 79.06 521 SER A N 1
ATOM 4049 C CA . SER A 1 521 ? -4.558 10.952 -5.063 1.00 79.06 521 SER A CA 1
ATOM 4050 C C . SER A 1 521 ? -5.230 11.801 -6.137 1.00 79.06 521 SER A C 1
ATOM 4052 O O . SER A 1 521 ? -4.796 11.801 -7.285 1.00 79.06 521 SER A O 1
ATOM 4054 N N . GLY A 1 522 ? -6.277 12.551 -5.789 1.00 77.12 522 GLY A N 1
ATOM 4055 C CA . GLY A 1 522 ? -7.162 13.204 -6.750 1.00 77.12 522 GLY A CA 1
ATOM 4056 C C . GLY A 1 522 ? -8.211 12.293 -7.373 1.00 77.12 522 GLY A C 1
ATOM 4057 O O . GLY A 1 522 ? -9.032 12.787 -8.145 1.00 77.12 522 GLY A O 1
ATOM 4058 N N . VAL A 1 523 ? -8.184 10.998 -7.053 1.00 85.31 523 VAL A N 1
ATOM 4059 C CA . VAL A 1 523 ? -9.191 10.030 -7.480 1.00 85.31 523 VAL A CA 1
ATOM 4060 C C . VAL A 1 523 ? -10.507 10.350 -6.789 1.00 85.31 523 VAL A C 1
ATOM 4062 O O . VAL A 1 523 ? -10.544 10.563 -5.578 1.00 85.31 523 VAL A O 1
ATOM 4065 N N . ARG A 1 524 ? -11.601 10.361 -7.548 1.00 88.06 524 ARG A N 1
ATOM 4066 C CA . ARG A 1 524 ? -12.947 10.541 -6.992 1.00 88.06 524 ARG A CA 1
ATOM 4067 C C . ARG A 1 524 ? -13.730 9.248 -7.107 1.00 88.06 524 ARG A C 1
ATOM 4069 O O . ARG A 1 524 ? -13.681 8.582 -8.138 1.00 88.06 524 ARG A O 1
ATOM 4076 N N . ILE A 1 525 ? -14.463 8.926 -6.054 1.00 90.62 525 ILE A N 1
ATOM 4077 C CA . ILE A 1 525 ? -15.378 7.785 -5.979 1.00 90.62 525 ILE A CA 1
ATOM 4078 C C . ILE A 1 525 ? -16.795 8.305 -5.670 1.00 90.62 525 ILE A C 1
ATOM 4080 O O . ILE A 1 525 ? -16.940 9.495 -5.374 1.00 90.62 525 ILE A O 1
ATOM 4084 N N . PRO A 1 526 ? -17.849 7.474 -5.768 1.00 88.75 526 PRO A N 1
ATOM 4085 C CA . PRO A 1 526 ? -19.223 7.932 -5.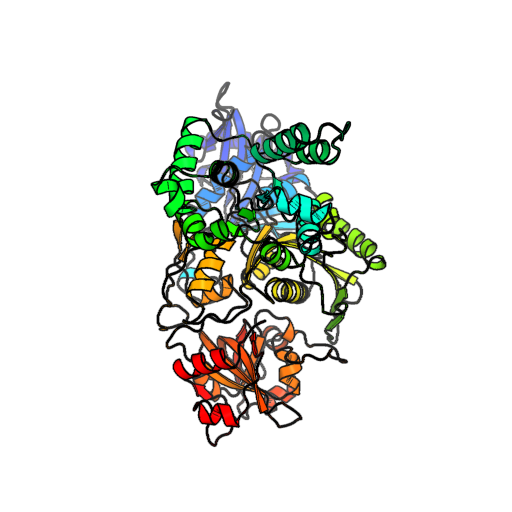570 1.00 88.75 526 PRO A CA 1
ATOM 4086 C C . PRO A 1 526 ? -19.435 8.534 -4.177 1.00 88.75 526 PRO A C 1
ATOM 4088 O O . PRO A 1 526 ? -18.955 7.982 -3.195 1.00 88.75 526 PRO A O 1
ATOM 4091 N N . GLU A 1 527 ? -20.215 9.614 -4.066 1.00 87.25 527 GLU A N 1
ATOM 4092 C CA . GLU A 1 527 ? -20.496 10.281 -2.776 1.00 87.25 527 GLU A CA 1
ATOM 4093 C C . GLU A 1 527 ? -21.251 9.390 -1.778 1.00 87.25 527 GLU A C 1
ATOM 4095 O O . GLU A 1 527 ? -21.231 9.631 -0.572 1.00 87.25 527 GLU A O 1
ATOM 4100 N N . ARG A 1 528 ? -21.937 8.357 -2.278 1.00 88.75 528 ARG A N 1
ATOM 4101 C CA . ARG A 1 528 ? -22.677 7.387 -1.470 1.00 88.75 528 ARG A CA 1
ATOM 4102 C C . ARG A 1 528 ? -22.174 5.973 -1.746 1.00 88.75 528 ARG A C 1
ATOM 4104 O O . ARG A 1 528 ? -21.888 5.663 -2.906 1.00 88.75 528 ARG A O 1
ATOM 4111 N N . PRO A 1 529 ? -22.128 5.104 -0.724 1.00 90.25 529 PRO A N 1
ATOM 4112 C CA . PRO A 1 529 ? -21.751 3.714 -0.918 1.00 90.25 529 PRO A CA 1
ATOM 4113 C C . PRO A 1 529 ? -22.756 3.023 -1.855 1.00 90.25 529 PRO A C 1
ATOM 4115 O O . PRO A 1 529 ? -23.968 3.160 -1.652 1.00 90.25 529 PRO A O 1
ATOM 4118 N N . PRO A 1 530 ? -22.296 2.275 -2.873 1.00 90.44 530 PRO A N 1
ATOM 4119 C CA . PRO A 1 530 ? -23.187 1.470 -3.701 1.00 90.44 530 PRO A CA 1
ATOM 4120 C C . PRO A 1 530 ? -23.770 0.309 -2.885 1.00 90.44 530 PRO A C 1
ATOM 4122 O O . PRO A 1 530 ? -23.150 -0.151 -1.930 1.00 90.44 530 PRO A O 1
ATOM 4125 N N . ASN A 1 531 ? -24.932 -0.215 -3.280 1.00 91.25 531 ASN A N 1
ATOM 4126 C CA . ASN A 1 531 ? -25.398 -1.496 -2.744 1.00 91.25 531 ASN A CA 1
ATOM 4127 C C . ASN A 1 531 ? -24.547 -2.634 -3.316 1.00 91.25 531 ASN A C 1
ATOM 4129 O O . ASN A 1 531 ? -24.068 -2.561 -4.448 1.00 91.25 531 ASN A O 1
ATOM 4133 N N . TYR A 1 532 ? -24.348 -3.684 -2.527 1.00 93.00 532 TYR A N 1
ATOM 4134 C CA . TYR A 1 532 ? -23.617 -4.854 -2.981 1.00 93.00 532 TYR A CA 1
ATOM 4135 C C . TYR A 1 532 ? -24.496 -5.768 -3.834 1.00 93.00 532 TYR A C 1
ATOM 4137 O O . TYR A 1 532 ? -25.496 -6.307 -3.361 1.00 93.00 532 TYR A O 1
ATOM 4145 N N . GLU A 1 533 ? -24.051 -6.017 -5.055 1.00 88.75 533 GLU A N 1
ATOM 4146 C CA . GLU A 1 533 ? -24.575 -7.036 -5.955 1.00 88.75 533 GLU A CA 1
ATOM 4147 C C . GLU A 1 533 ? -23.592 -8.207 -6.048 1.00 88.75 533 GLU A C 1
ATOM 4149 O O . GLU A 1 533 ? -23.953 -9.356 -5.795 1.00 88.75 533 GLU A O 1
ATOM 4154 N N . ASN A 1 534 ? -22.332 -7.921 -6.393 1.00 85.00 534 ASN A N 1
ATOM 4155 C CA . ASN A 1 534 ? -21.248 -8.899 -6.488 1.00 85.00 534 ASN A CA 1
ATOM 4156 C C . ASN A 1 534 ? -19.869 -8.206 -6.527 1.00 85.00 534 ASN A C 1
ATOM 4158 O O . ASN A 1 534 ? -19.769 -6.990 -6.659 1.00 85.00 534 ASN A O 1
ATOM 4162 N N . ALA A 1 535 ? -18.781 -8.977 -6.425 1.00 80.44 535 ALA A N 1
ATOM 4163 C CA . ALA A 1 535 ? -17.417 -8.430 -6.441 1.00 80.44 535 ALA A CA 1
ATOM 4164 C C . ALA A 1 535 ? -16.999 -7.794 -7.779 1.00 80.44 535 ALA A C 1
ATOM 4166 O O . ALA A 1 535 ? -16.119 -6.938 -7.787 1.00 80.44 535 ALA A O 1
ATOM 4167 N N . ASN A 1 536 ? -17.634 -8.185 -8.884 1.00 85.19 536 ASN A N 1
ATOM 4168 C CA . ASN A 1 536 ? -17.331 -7.691 -10.226 1.00 85.19 536 ASN A CA 1
ATOM 4169 C C . ASN A 1 536 ? -18.231 -6.510 -10.624 1.00 85.19 536 ASN A C 1
ATOM 4171 O O . ASN A 1 536 ? -18.195 -6.074 -11.772 1.00 85.19 536 ASN A O 1
ATOM 4175 N N . GLN A 1 537 ? -19.048 -5.988 -9.700 1.00 85.56 537 GLN A N 1
ATOM 4176 C CA . GLN A 1 537 ? -19.856 -4.803 -9.962 1.00 85.56 537 GLN A CA 1
ATOM 4177 C C . GLN A 1 537 ? -18.949 -3.606 -10.260 1.00 85.56 537 GLN A C 1
ATOM 4179 O O . GLN A 1 537 ? -17.927 -3.419 -9.594 1.00 85.56 537 GLN A O 1
ATOM 4184 N N . ALA A 1 538 ? -19.329 -2.789 -11.238 1.00 85.69 538 ALA A N 1
ATOM 4185 C CA . ALA A 1 538 ? -18.585 -1.585 -11.571 1.00 85.69 538 ALA A CA 1
ATOM 4186 C C . ALA A 1 538 ? -18.721 -0.535 -10.459 1.00 85.69 538 ALA A C 1
ATOM 4188 O O . ALA A 1 538 ? -19.801 -0.323 -9.902 1.00 85.69 538 ALA A O 1
ATOM 4189 N N . VAL A 1 539 ? -17.622 0.152 -10.163 1.00 84.94 539 VAL A N 1
ATOM 4190 C CA . VAL A 1 539 ? -17.587 1.321 -9.287 1.00 84.94 539 VAL A CA 1
ATOM 4191 C C . VAL A 1 539 ? -17.249 2.530 -10.149 1.00 84.94 539 VAL A C 1
ATOM 4193 O O . VAL A 1 539 ? -16.263 2.519 -10.882 1.00 84.94 539 VAL A O 1
ATOM 4196 N N . ALA A 1 540 ? -18.069 3.580 -10.077 1.00 86.69 540 ALA A N 1
ATOM 4197 C CA . ALA A 1 540 ? -17.822 4.810 -10.822 1.00 86.69 540 ALA A CA 1
ATOM 4198 C C . ALA A 1 540 ? -16.640 5.570 -10.201 1.00 86.69 540 ALA A C 1
ATOM 4200 O O . ALA A 1 540 ? -16.805 6.334 -9.250 1.00 86.69 540 ALA A O 1
ATOM 4201 N N . VAL A 1 541 ? -15.442 5.332 -10.732 1.00 87.81 541 VAL A N 1
ATOM 4202 C CA . VAL A 1 541 ? -14.202 5.983 -10.307 1.00 87.81 541 VAL A CA 1
ATOM 4203 C C . VAL A 1 541 ? -13.804 7.021 -11.350 1.00 87.81 541 VAL A C 1
ATOM 4205 O O . VAL A 1 541 ? -13.901 6.779 -12.548 1.00 87.81 541 VAL A O 1
ATOM 4208 N N . THR A 1 542 ? -13.351 8.189 -10.911 1.00 84.81 542 THR A N 1
ATOM 4209 C CA . THR A 1 542 ? -12.781 9.221 -11.785 1.00 84.81 542 THR A CA 1
ATOM 4210 C C . THR A 1 542 ? -11.300 9.373 -11.476 1.00 84.81 542 THR A C 1
ATOM 4212 O O . THR A 1 542 ? -10.928 9.529 -10.311 1.00 84.81 542 THR A O 1
ATOM 4215 N N . SER A 1 543 ? -10.461 9.330 -12.507 1.00 81.44 543 SER A N 1
ATOM 4216 C CA . SER A 1 543 ? -9.019 9.526 -12.395 1.00 81.44 543 SER A CA 1
ATOM 4217 C C . SER A 1 543 ? -8.673 10.951 -11.926 1.00 81.44 543 SER A C 1
ATOM 4219 O O . SER A 1 543 ? -9.499 11.868 -12.021 1.00 81.44 543 SER A O 1
ATOM 4221 N N . PRO A 1 544 ? -7.422 11.195 -11.497 1.00 75.62 544 PRO A N 1
ATOM 4222 C CA . PRO A 1 544 ? -6.951 12.532 -11.144 1.00 75.62 544 PRO A CA 1
ATOM 4223 C C . PRO A 1 544 ? -7.034 13.552 -12.290 1.00 75.62 544 PRO A C 1
ATOM 4225 O O . PRO A 1 544 ? -7.053 14.752 -12.008 1.00 75.62 544 PRO A O 1
ATOM 4228 N N . SER A 1 545 ? -7.074 13.090 -13.548 1.00 71.44 545 SER A N 1
ATOM 4229 C CA . SER A 1 545 ? -7.232 13.909 -14.760 1.00 71.44 545 SER A CA 1
ATOM 4230 C C . SER A 1 545 ? -8.695 14.186 -15.129 1.00 71.44 545 SER A C 1
ATOM 4232 O O . SER A 1 545 ? -8.959 14.937 -16.065 1.00 71.44 545 SER A O 1
ATOM 4234 N N . GLY A 1 546 ? -9.655 13.619 -14.390 1.00 76.00 546 GLY A N 1
ATOM 4235 C CA . GLY A 1 546 ? -11.087 13.769 -14.655 1.00 76.00 546 GLY A CA 1
ATOM 4236 C C . GLY A 1 546 ? -11.669 12.714 -15.601 1.00 76.00 546 GLY A C 1
ATOM 4237 O O . GLY A 1 546 ? -12.851 12.795 -15.929 1.00 76.00 546 GLY A O 1
ATOM 4238 N N . ALA A 1 547 ? -10.879 11.728 -16.037 1.00 77.25 547 ALA A N 1
ATOM 4239 C CA . ALA A 1 547 ? -11.356 10.659 -16.909 1.00 77.25 547 ALA A CA 1
ATOM 4240 C C . ALA A 1 547 ? -12.118 9.589 -16.102 1.00 77.25 547 ALA A C 1
ATOM 4242 O O . ALA A 1 547 ? -11.644 9.178 -15.040 1.00 77.25 547 ALA A O 1
ATOM 4243 N N . PRO A 1 548 ? -13.276 9.101 -16.576 1.00 79.00 548 PRO A N 1
ATOM 4244 C CA . PRO A 1 548 ? -13.947 7.975 -15.940 1.00 79.00 548 PRO A CA 1
ATOM 4245 C C . PRO A 1 548 ? -13.111 6.699 -16.104 1.00 79.00 548 PRO A C 1
ATOM 4247 O O . PRO A 1 548 ? -12.607 6.404 -17.189 1.00 79.00 548 PRO A O 1
ATOM 4250 N N . LEU A 1 549 ? -12.983 5.932 -15.026 1.00 80.12 549 LEU A N 1
ATOM 4251 C CA . LEU A 1 549 ? -12.311 4.640 -14.982 1.00 80.12 549 LEU A CA 1
ATOM 4252 C C . LEU A 1 549 ? -13.358 3.545 -14.765 1.00 80.12 549 LEU A C 1
ATOM 4254 O O . LEU A 1 549 ? -14.160 3.613 -13.834 1.00 80.12 549 LEU A O 1
ATOM 4258 N N . SER A 1 550 ? -13.337 2.526 -15.621 1.00 77.25 550 SER A N 1
ATOM 4259 C CA . SER A 1 550 ? -14.154 1.324 -15.448 1.00 77.25 550 SER A CA 1
ATOM 4260 C C . SER A 1 550 ? -13.385 0.344 -14.569 1.00 77.25 550 SER A C 1
ATOM 4262 O O . SER A 1 550 ? -12.494 -0.332 -15.065 1.00 77.25 550 SER A O 1
ATOM 4264 N N . ILE A 1 551 ? -13.686 0.309 -13.270 1.00 84.19 551 ILE A N 1
ATOM 4265 C CA . ILE A 1 551 ? -13.015 -0.559 -12.291 1.00 84.19 551 ILE A CA 1
ATOM 4266 C C . ILE A 1 551 ? -14.081 -1.333 -11.517 1.00 84.19 551 ILE A C 1
ATOM 4268 O O . ILE A 1 551 ? -15.105 -0.767 -11.125 1.00 84.19 551 ILE A O 1
ATOM 4272 N N . THR A 1 552 ? -13.859 -2.624 -11.287 1.00 87.31 552 THR A N 1
ATOM 4273 C CA . THR A 1 552 ? -14.743 -3.441 -10.445 1.00 87.31 552 THR A CA 1
ATOM 4274 C C . THR A 1 552 ? -14.535 -3.157 -8.954 1.00 87.31 552 THR A C 1
ATOM 4276 O O . THR A 1 552 ? -13.481 -2.682 -8.532 1.00 87.31 552 THR A O 1
ATOM 4279 N N . LEU A 1 553 ? -15.511 -3.494 -8.106 1.00 87.88 553 LEU A N 1
ATOM 4280 C CA . LEU A 1 553 ? -15.356 -3.387 -6.650 1.00 87.88 553 LEU A CA 1
ATOM 4281 C C . LEU A 1 553 ? -14.149 -4.198 -6.147 1.00 87.88 553 LEU A C 1
ATOM 4283 O O . LEU A 1 553 ? -13.403 -3.730 -5.288 1.00 87.88 553 LEU A O 1
ATOM 4287 N N . GLY A 1 554 ? -13.945 -5.398 -6.695 1.00 87.75 554 GLY A N 1
ATOM 4288 C CA . GLY A 1 554 ? -12.838 -6.273 -6.329 1.00 87.75 554 GLY A CA 1
ATOM 4289 C C . GLY A 1 554 ? -11.461 -5.689 -6.654 1.00 87.75 554 GLY A C 1
ATOM 4290 O O . GLY A 1 554 ? -10.554 -5.801 -5.825 1.00 87.75 554 GLY A O 1
ATOM 4291 N N . GLU A 1 555 ? -11.316 -5.053 -7.816 1.00 85.69 555 GLU A N 1
ATOM 4292 C CA . GLU A 1 555 ? -10.089 -4.356 -8.226 1.00 85.69 555 GLU A CA 1
ATOM 4293 C C . GLU A 1 555 ? -9.880 -3.064 -7.442 1.00 85.69 555 GLU A C 1
ATOM 4295 O O . GLU A 1 555 ? -8.756 -2.762 -7.048 1.00 85.69 555 GLU A O 1
ATOM 4300 N N . PHE A 1 556 ? -10.954 -2.318 -7.170 1.00 89.88 556 PHE A N 1
ATOM 4301 C CA . PHE A 1 556 ? -10.882 -1.123 -6.339 1.00 89.88 556 PHE A CA 1
ATOM 4302 C C . PHE A 1 556 ? -10.308 -1.467 -4.960 1.00 89.88 556 PHE A C 1
ATOM 4304 O O . PHE A 1 556 ? -9.338 -0.843 -4.538 1.00 89.88 556 PHE A O 1
ATOM 4311 N N . GLU A 1 557 ? -10.817 -2.520 -4.308 1.00 91.56 557 GLU A N 1
ATOM 4312 C CA . GLU A 1 557 ? -10.264 -3.034 -3.046 1.00 91.56 557 GLU A CA 1
ATOM 4313 C C . GLU A 1 557 ? -8.792 -3.455 -3.150 1.00 91.56 557 GLU A C 1
ATOM 4315 O O . GLU A 1 557 ? -8.032 -3.242 -2.208 1.00 91.56 557 GLU A O 1
ATOM 4320 N N . GLU A 1 558 ? -8.372 -4.046 -4.271 1.00 88.25 558 GLU A N 1
ATOM 4321 C CA . GLU A 1 558 ? -6.979 -4.452 -4.497 1.00 88.25 558 GLU A CA 1
ATOM 4322 C C . GLU A 1 558 ? -6.053 -3.232 -4.627 1.00 88.25 558 GLU A C 1
ATOM 4324 O O . GLU A 1 558 ? -4.985 -3.201 -4.008 1.00 88.25 558 GLU A O 1
ATOM 4329 N N . LEU A 1 559 ? -6.495 -2.195 -5.346 1.00 89.62 559 LEU A N 1
ATOM 4330 C CA . LEU A 1 559 ? -5.778 -0.929 -5.513 1.00 89.62 559 LEU A CA 1
ATOM 4331 C C . LEU A 1 559 ? -5.635 -0.150 -4.202 1.00 89.62 559 LEU A C 1
ATOM 4333 O O . LEU A 1 559 ? -4.588 0.453 -3.975 1.00 89.62 559 LEU A O 1
ATOM 4337 N N . VAL A 1 560 ? -6.658 -0.184 -3.340 1.00 92.19 560 VAL A N 1
ATOM 4338 C CA . VAL A 1 560 ? -6.656 0.527 -2.049 1.00 92.19 560 VAL A CA 1
ATOM 4339 C C . VAL A 1 560 ? -6.216 -0.337 -0.856 1.00 92.19 560 VAL A C 1
ATOM 4341 O O . VAL A 1 560 ? -6.263 0.103 0.298 1.00 92.19 560 VAL A O 1
ATOM 4344 N N . SER A 1 561 ? -5.815 -1.586 -1.123 1.00 90.50 561 SER A N 1
ATOM 4345 C CA . SER A 1 561 ? -5.464 -2.570 -0.096 1.00 90.50 561 SER A CA 1
ATOM 4346 C C . SER A 1 561 ? -4.292 -2.106 0.783 1.00 90.50 561 SER A C 1
ATOM 4348 O O . SER A 1 561 ? -3.405 -1.404 0.297 1.00 90.50 561 SER A O 1
ATOM 4350 N N . PRO A 1 562 ? -4.200 -2.538 2.050 1.00 92.31 562 PRO A N 1
ATOM 4351 C CA . PRO A 1 562 ? -5.158 -3.351 2.794 1.00 92.31 562 PRO A CA 1
ATOM 4352 C C . PRO A 1 562 ? -6.417 -2.548 3.135 1.00 92.31 562 PRO A C 1
ATOM 4354 O O . PRO A 1 562 ? -6.355 -1.494 3.763 1.00 92.31 562 PRO A O 1
ATOM 4357 N N . ALA A 1 563 ? -7.564 -3.063 2.705 1.00 93.81 563 ALA A N 1
ATOM 4358 C CA . ALA A 1 563 ? -8.869 -2.470 2.950 1.00 93.81 563 ALA A CA 1
ATOM 4359 C C . ALA A 1 563 ? -9.961 -3.520 2.776 1.00 93.81 563 ALA A C 1
ATOM 4361 O O . ALA A 1 563 ? -9.820 -4.458 1.988 1.00 93.81 563 ALA A O 1
ATOM 4362 N N . ILE A 1 564 ? -11.059 -3.326 3.500 1.00 94.62 564 ILE A N 1
ATOM 4363 C CA . ILE A 1 564 ? -12.286 -4.107 3.341 1.00 94.62 564 ILE A CA 1
ATOM 4364 C C . ILE A 1 564 ? -13.434 -3.137 3.109 1.00 94.62 564 ILE A C 1
ATOM 4366 O O . ILE A 1 564 ? -13.765 -2.359 3.997 1.00 94.62 564 ILE A O 1
ATOM 4370 N N . ILE A 1 565 ? -14.066 -3.196 1.941 1.00 94.75 565 ILE A N 1
ATOM 4371 C CA . ILE A 1 565 ? -15.184 -2.317 1.587 1.00 94.75 565 ILE A CA 1
ATOM 4372 C C . ILE A 1 565 ? -16.503 -3.021 1.911 1.00 94.75 565 ILE A C 1
ATOM 4374 O O . ILE A 1 565 ? -17.094 -3.737 1.101 1.00 94.75 565 ILE A O 1
ATOM 4378 N N . ALA A 1 566 ? -16.984 -2.842 3.131 1.00 94.81 566 ALA A N 1
ATOM 4379 C CA . ALA A 1 566 ? -18.246 -3.392 3.601 1.00 94.81 566 ALA A CA 1
ATOM 4380 C C . ALA A 1 566 ? -19.416 -2.473 3.233 1.00 94.81 566 ALA A C 1
ATOM 4382 O O . ALA A 1 566 ? -19.984 -1.776 4.067 1.00 94.81 566 ALA A O 1
ATOM 4383 N N . VAL A 1 567 ? -19.775 -2.487 1.952 1.00 92.12 567 VAL A N 1
ATOM 4384 C CA . VAL A 1 567 ? -20.969 -1.808 1.441 1.00 92.12 567 VAL A CA 1
ATOM 4385 C C . VAL A 1 567 ? -22.270 -2.513 1.866 1.00 92.12 567 VAL A C 1
ATOM 4387 O O . VAL A 1 567 ? -22.264 -3.732 2.091 1.00 92.12 567 VAL A O 1
ATOM 4390 N N . PRO A 1 568 ? -23.404 -1.787 1.952 1.00 92.25 568 PRO A N 1
ATOM 4391 C CA . PRO A 1 568 ? -24.692 -2.364 2.323 1.00 92.25 568 PRO A CA 1
ATOM 4392 C C . PRO A 1 568 ? -25.063 -3.598 1.489 1.00 92.25 568 PRO A C 1
ATOM 4394 O O . PRO A 1 568 ? -24.968 -3.600 0.264 1.00 92.25 568 PRO A O 1
ATOM 4397 N N . GLY A 1 569 ? -25.494 -4.666 2.165 1.00 93.25 569 GLY A N 1
ATOM 4398 C CA . GLY A 1 569 ? -25.899 -5.925 1.528 1.00 93.25 569 GLY A CA 1
ATOM 4399 C C . GLY A 1 569 ? -24.765 -6.921 1.259 1.00 93.25 569 GLY A C 1
ATOM 4400 O O . GLY A 1 569 ? -25.056 -8.072 0.928 1.00 93.25 569 GLY A O 1
ATOM 4401 N N . ARG A 1 570 ? -23.491 -6.545 1.454 1.00 94.94 570 ARG A N 1
ATOM 4402 C CA . ARG A 1 570 ? -22.356 -7.450 1.212 1.00 94.94 570 ARG A CA 1
ATOM 4403 C C . ARG A 1 570 ? -22.374 -8.642 2.176 1.00 94.94 570 ARG A C 1
ATOM 4405 O O . ARG A 1 570 ? -22.328 -8.428 3.385 1.00 94.94 570 ARG A O 1
ATOM 4412 N N . PRO A 1 571 ? -22.419 -9.895 1.688 1.00 94.81 571 PRO A N 1
ATOM 4413 C CA . PRO A 1 571 ? -22.486 -11.062 2.554 1.00 94.81 571 PRO A CA 1
ATOM 4414 C C . PRO A 1 571 ? -21.127 -11.373 3.184 1.00 94.81 571 PRO A C 1
ATOM 4416 O O . PRO A 1 571 ? -20.065 -11.024 2.657 1.00 94.81 571 PRO A O 1
ATOM 4419 N N . GLY A 1 572 ? -21.163 -12.121 4.281 1.00 95.88 572 GLY A N 1
ATOM 4420 C CA . GLY A 1 572 ? -19.962 -12.637 4.918 1.00 95.88 572 GLY A CA 1
ATOM 4421 C C . GLY A 1 572 ? -20.140 -14.042 5.465 1.00 95.88 572 GLY A C 1
ATOM 4422 O O . GLY A 1 572 ? -21.202 -14.658 5.344 1.00 95.88 572 GLY A O 1
ATOM 4423 N N . ALA A 1 573 ? -19.090 -14.542 6.101 1.00 96.56 573 ALA A N 1
ATOM 4424 C CA . ALA A 1 573 ? -19.112 -15.791 6.830 1.00 96.56 573 ALA A CA 1
ATOM 4425 C C . ALA A 1 573 ? -18.215 -15.742 8.064 1.00 96.56 573 ALA A C 1
ATOM 4427 O O . ALA A 1 573 ? -17.083 -15.264 8.008 1.00 96.56 573 ALA A O 1
ATOM 4428 N N . VAL A 1 574 ? -18.703 -16.308 9.165 1.00 96.62 574 VAL A N 1
ATOM 4429 C CA . VAL A 1 574 ? -17.884 -16.579 10.346 1.00 96.62 574 VAL A CA 1
ATOM 4430 C C . VAL A 1 574 ? -17.199 -17.928 10.147 1.00 96.62 574 VAL A C 1
ATOM 4432 O O . VAL A 1 574 ? -17.868 -18.945 9.942 1.00 96.62 574 VAL A O 1
ATOM 4435 N N . VAL A 1 575 ? -15.867 -17.938 10.185 1.00 95.12 575 VAL A N 1
ATOM 4436 C CA . VAL A 1 575 ? -15.032 -19.116 9.924 1.00 95.12 575 VAL A CA 1
ATOM 4437 C C . VAL A 1 575 ? -14.227 -19.506 11.162 1.00 95.12 575 VAL A C 1
ATOM 4439 O O . VAL A 1 575 ? -13.536 -18.659 11.729 1.00 95.12 575 VAL A O 1
ATOM 4442 N N . PRO A 1 576 ? -14.278 -20.775 11.605 1.00 93.56 576 PRO A N 1
ATOM 4443 C CA . PRO A 1 576 ? -13.492 -21.208 12.748 1.00 93.56 576 PRO A CA 1
ATOM 4444 C C . PRO A 1 576 ? -12.018 -21.389 12.394 1.00 93.56 576 PRO A C 1
ATOM 4446 O O . PRO A 1 576 ? -11.667 -21.942 11.348 1.00 93.56 576 PRO A O 1
ATOM 4449 N N . ILE A 1 577 ? -11.147 -21.005 13.320 1.00 92.12 577 ILE A N 1
ATOM 4450 C CA . ILE A 1 577 ? -9.708 -21.252 13.258 1.00 92.12 577 ILE A CA 1
ATOM 4451 C C . ILE A 1 577 ? -9.181 -21.636 14.647 1.00 92.12 577 ILE A C 1
ATOM 4453 O O . ILE A 1 577 ? -9.620 -21.102 15.665 1.00 92.12 577 ILE A O 1
ATOM 4457 N N . ARG A 1 578 ? -8.259 -22.604 14.709 1.00 89.81 578 ARG A N 1
ATOM 4458 C CA . ARG A 1 578 ? -7.595 -22.983 15.970 1.00 89.81 578 ARG A CA 1
ATOM 4459 C C . ARG A 1 578 ? -6.527 -21.946 16.318 1.00 89.81 578 ARG A C 1
ATOM 4461 O O . ARG A 1 578 ? -5.862 -21.451 15.412 1.00 89.81 578 ARG A O 1
ATOM 4468 N N . HIS A 1 579 ? -6.310 -21.698 17.608 1.00 87.19 579 HIS A N 1
ATOM 4469 C CA . HIS A 1 579 ? -5.379 -20.676 18.107 1.00 87.19 579 HIS A CA 1
ATOM 4470 C C . HIS A 1 579 ? -3.947 -20.765 17.537 1.00 87.19 579 HIS A C 1
ATOM 4472 O O . HIS A 1 579 ? -3.351 -19.761 17.147 1.00 87.19 579 HIS A O 1
ATOM 4478 N N . GLN A 1 580 ? -3.408 -21.981 17.417 1.00 84.56 580 GLN A N 1
ATOM 4479 C CA . GLN A 1 580 ? -2.080 -22.198 16.829 1.00 84.56 580 GLN A CA 1
ATOM 4480 C C . GLN A 1 580 ? -1.992 -21.678 15.381 1.00 84.56 580 GLN A C 1
ATOM 4482 O O . GLN A 1 580 ? -1.028 -21.026 15.001 1.00 84.56 580 GLN A O 1
ATOM 4487 N N . PHE A 1 581 ? -3.055 -21.872 14.593 1.00 88.31 581 PHE A N 1
ATOM 4488 C CA . PHE A 1 581 ? -3.093 -21.481 13.186 1.00 88.31 581 PHE A CA 1
ATOM 4489 C C . PHE A 1 581 ? -3.487 -20.016 12.993 1.00 88.31 581 PHE A C 1
ATOM 4491 O O . PHE A 1 581 ? -3.047 -19.401 12.029 1.00 88.31 581 PHE A O 1
ATOM 4498 N N . SER A 1 582 ? -4.304 -19.429 13.877 1.00 88.12 582 SER A N 1
ATOM 4499 C CA . SER A 1 582 ? -4.628 -17.994 13.806 1.00 88.12 582 SER A CA 1
ATOM 4500 C C . SER A 1 582 ? -3.396 -17.132 14.054 1.00 88.12 582 SER A C 1
ATOM 4502 O O . SER A 1 582 ? -3.210 -16.121 13.376 1.00 88.12 582 SER A O 1
ATOM 4504 N N . THR A 1 583 ? -2.530 -17.547 14.977 1.00 80.44 583 THR A N 1
ATOM 4505 C CA . THR A 1 583 ? -1.274 -16.847 15.267 1.00 80.44 583 THR A CA 1
ATOM 4506 C C . THR A 1 583 ? -0.344 -16.848 14.053 1.00 80.44 583 THR A C 1
ATOM 4508 O O . THR A 1 583 ? 0.183 -15.800 13.693 1.00 80.44 583 THR A O 1
ATOM 4511 N N . GLU A 1 584 ? -0.214 -17.980 13.363 1.00 84.56 584 GLU A N 1
ATOM 4512 C CA . GLU A 1 584 ? 0.669 -18.126 12.198 1.00 84.56 584 GLU A CA 1
ATOM 4513 C C . GLU A 1 584 ? 0.078 -17.561 10.898 1.00 84.56 584 GLU A C 1
ATOM 4515 O O . GLU A 1 584 ? 0.811 -17.058 10.054 1.00 84.56 584 GLU A O 1
ATOM 4520 N N . LEU A 1 585 ? -1.243 -17.640 10.707 1.00 88.31 585 LEU A N 1
ATOM 4521 C CA . LEU A 1 585 ? -1.892 -17.256 9.450 1.00 88.31 585 LEU A CA 1
ATOM 4522 C C . LEU A 1 585 ? -2.373 -15.806 9.451 1.00 88.31 585 LEU A C 1
ATOM 4524 O O . LEU A 1 585 ? -2.395 -15.174 8.401 1.00 88.31 585 LEU A O 1
ATOM 4528 N N . LEU A 1 586 ? -2.811 -15.283 10.599 1.00 86.12 586 LEU A N 1
ATOM 4529 C CA . LEU A 1 586 ? -3.397 -13.941 10.727 1.00 86.12 586 LEU A CA 1
ATOM 4530 C C . LEU A 1 586 ? -2.444 -12.965 11.425 1.00 86.12 586 LEU A C 1
ATOM 4532 O O . LEU A 1 586 ? -2.691 -11.760 11.414 1.00 86.12 586 LEU A O 1
ATOM 4536 N N . VAL A 1 587 ? -1.353 -13.479 12.010 1.00 70.00 587 VAL A N 1
ATOM 4537 C CA . VAL A 1 587 ? -0.419 -12.729 12.864 1.00 70.00 587 VAL A CA 1
ATOM 4538 C C . VAL A 1 587 ? -1.150 -12.141 14.084 1.00 70.00 587 VAL A C 1
ATOM 4540 O O . VAL A 1 587 ? -0.744 -11.144 14.655 1.00 70.00 587 VAL A O 1
ATOM 4543 N N . ALA A 1 588 ? -2.258 -12.751 14.518 1.00 54.06 588 ALA A N 1
ATOM 4544 C CA . ALA A 1 588 ? -3.224 -12.147 15.444 1.00 54.06 588 ALA A CA 1
ATOM 4545 C C . ALA A 1 588 ? -2.784 -12.044 16.921 1.00 54.06 588 ALA A C 1
ATOM 4547 O O . ALA A 1 588 ? -3.620 -11.749 17.784 1.00 54.06 588 ALA A O 1
ATOM 4548 N N . SER A 1 589 ? -1.514 -12.320 17.227 1.00 55.78 589 SER A N 1
ATOM 4549 C CA . SER A 1 589 ? -0.936 -12.128 18.558 1.00 55.78 589 SER A CA 1
ATOM 4550 C C . SER A 1 589 ? -0.309 -10.737 18.667 1.00 55.78 589 SER A C 1
ATOM 4552 O O . SER A 1 589 ? 0.356 -10.267 17.744 1.00 55.78 589 SER A O 1
ATOM 4554 N N . THR A 1 590 ? -0.525 -10.078 19.804 1.00 50.06 590 THR A N 1
ATOM 4555 C CA . THR A 1 590 ? 0.166 -8.838 20.194 1.00 50.06 590 THR A CA 1
ATOM 4556 C C . THR A 1 590 ? 1.535 -9.113 20.817 1.00 50.06 590 THR A C 1
ATOM 4558 O O . THR A 1 590 ? 2.360 -8.211 20.921 1.00 50.06 590 THR A O 1
ATOM 4561 N N . GLN A 1 591 ? 1.797 -10.358 21.223 1.00 53.03 591 GLN A N 1
ATOM 4562 C CA . GLN A 1 591 ? 3.054 -10.772 21.832 1.00 53.03 591 GLN A CA 1
ATOM 4563 C C . GLN A 1 591 ? 4.037 -11.243 20.755 1.00 53.03 591 GLN A C 1
ATOM 4565 O O . GLN A 1 591 ? 3.647 -11.973 19.838 1.00 53.03 591 GLN A O 1
ATOM 4570 N N . ARG A 1 592 ? 5.317 -10.853 20.882 1.00 53.84 592 ARG A N 1
ATOM 4571 C CA . ARG A 1 592 ? 6.401 -11.344 20.014 1.00 53.84 592 ARG A CA 1
ATOM 4572 C C . ARG A 1 592 ? 6.374 -12.870 19.980 1.00 53.84 592 ARG A C 1
ATOM 4574 O O . ARG A 1 592 ? 6.377 -13.517 21.029 1.00 53.84 592 ARG A O 1
ATOM 4581 N N . ALA A 1 593 ? 6.359 -13.433 18.776 1.00 57.44 593 ALA A N 1
ATOM 4582 C CA . ALA A 1 593 ? 6.520 -14.864 18.613 1.00 57.44 593 ALA A CA 1
ATOM 4583 C C . ALA A 1 593 ? 7.940 -15.235 19.066 1.00 57.44 593 ALA A C 1
ATOM 4585 O O . ALA A 1 593 ? 8.920 -14.776 18.489 1.00 57.44 593 ALA A O 1
ATOM 4586 N N . LEU A 1 594 ? 8.046 -16.047 20.121 1.00 57.12 594 LEU A N 1
ATOM 4587 C CA . LEU A 1 594 ? 9.319 -16.657 20.532 1.00 57.12 594 LEU A CA 1
ATOM 4588 C C . LEU A 1 594 ? 9.814 -17.681 19.499 1.00 57.12 594 LEU A C 1
ATOM 4590 O O . LEU A 1 594 ? 10.977 -18.074 19.516 1.00 57.12 594 LEU A O 1
ATOM 4594 N N . PHE A 1 595 ? 8.917 -18.111 18.612 1.00 64.25 595 PHE A N 1
ATOM 4595 C CA . PHE A 1 595 ? 9.168 -19.078 17.560 1.00 64.25 595 PHE A CA 1
ATOM 4596 C C . PHE A 1 595 ? 9.123 -18.415 16.180 1.00 64.25 595 PHE A C 1
ATOM 4598 O O . PHE A 1 595 ? 8.480 -17.374 16.016 1.00 64.25 595 PHE A O 1
ATOM 4605 N N . PRO A 1 596 ? 9.777 -19.020 15.178 1.00 69.12 596 PRO A N 1
ATOM 4606 C CA . PRO A 1 596 ? 9.770 -18.493 13.825 1.00 69.12 596 PRO A CA 1
ATOM 4607 C C . PRO A 1 596 ? 8.352 -18.416 13.236 1.00 69.12 596 PRO A C 1
ATOM 4609 O O . PRO A 1 596 ? 7.508 -19.273 13.503 1.00 69.12 596 PRO A O 1
ATOM 4612 N N . VAL A 1 597 ? 8.097 -17.404 12.408 1.00 76.06 597 VAL A N 1
ATOM 4613 C CA . VAL A 1 597 ? 6.781 -17.174 11.794 1.00 76.06 597 VAL A CA 1
ATOM 4614 C C . VAL A 1 597 ? 6.720 -17.887 10.445 1.00 76.06 597 VAL A C 1
ATOM 4616 O O . VAL A 1 597 ? 7.684 -17.875 9.680 1.00 76.06 597 VAL A O 1
ATOM 4619 N N . LEU A 1 598 ? 5.586 -18.512 10.124 1.00 82.00 598 LEU A N 1
ATOM 4620 C CA . LEU A 1 598 ? 5.409 -19.166 8.829 1.00 82.00 598 LEU A CA 1
ATOM 4621 C C . LEU A 1 598 ? 5.287 -18.148 7.692 1.00 82.00 598 LEU A C 1
ATOM 4623 O O . LEU A 1 598 ? 4.679 -17.091 7.830 1.00 82.00 598 LEU A O 1
ATOM 4627 N N . GLU A 1 599 ? 5.800 -18.519 6.521 1.00 82.75 599 GLU A N 1
ATOM 4628 C CA . GLU A 1 599 ? 5.789 -17.687 5.312 1.00 82.75 599 GLU A CA 1
ATOM 4629 C C . GLU A 1 599 ? 4.390 -17.179 4.934 1.00 82.75 599 GLU A C 1
ATOM 4631 O O . GLU A 1 599 ? 4.247 -16.048 4.470 1.00 82.75 599 GLU A O 1
ATOM 4636 N N . ALA A 1 600 ? 3.359 -17.992 5.179 1.00 84.88 600 ALA A N 1
ATOM 4637 C CA . ALA A 1 600 ? 1.963 -17.672 4.902 1.00 84.88 600 ALA A CA 1
ATOM 4638 C C . ALA A 1 600 ? 1.497 -16.351 5.541 1.00 84.88 600 ALA A C 1
ATOM 4640 O O . ALA A 1 600 ? 0.667 -15.660 4.953 1.00 84.88 600 ALA A O 1
ATOM 4641 N N . ALA A 1 601 ? 2.055 -15.972 6.697 1.00 85.12 601 ALA A N 1
ATOM 4642 C CA . ALA A 1 601 ? 1.766 -14.712 7.381 1.00 85.12 601 ALA A CA 1
ATOM 4643 C C . ALA A 1 601 ? 2.035 -13.474 6.514 1.00 85.12 601 ALA A C 1
ATOM 4645 O O . ALA A 1 601 ? 1.355 -12.458 6.646 1.00 85.12 601 ALA A O 1
ATOM 4646 N N . PHE A 1 602 ? 3.022 -13.553 5.625 1.00 84.69 602 PHE A N 1
ATOM 4647 C CA . PHE A 1 602 ? 3.527 -12.410 4.866 1.00 84.69 602 PHE A CA 1
ATOM 4648 C C . PHE A 1 602 ? 3.038 -12.383 3.419 1.00 84.69 602 PHE A C 1
ATOM 4650 O O . PHE A 1 602 ? 3.266 -11.412 2.706 1.00 84.69 602 PHE A O 1
ATOM 4657 N N . ARG A 1 603 ? 2.356 -13.442 2.975 1.00 83.88 603 ARG A N 1
ATOM 4658 C CA . ARG A 1 603 ? 1.801 -13.529 1.623 1.00 83.88 603 ARG A CA 1
ATOM 4659 C C . ARG A 1 603 ? 0.667 -12.518 1.452 1.00 83.88 603 ARG A C 1
ATOM 4661 O O . ARG A 1 603 ? -0.220 -12.450 2.307 1.00 83.88 603 ARG A O 1
ATOM 4668 N N . GLY A 1 604 ? 0.647 -11.810 0.318 1.00 81.00 604 GLY A N 1
ATOM 4669 C CA . GLY A 1 604 ? -0.431 -10.867 -0.011 1.00 81.00 604 GLY A CA 1
ATOM 4670 C C . GLY A 1 604 ? -1.786 -11.567 -0.155 1.00 81.00 604 GLY A C 1
ATOM 4671 O O . GLY A 1 604 ? -2.808 -11.066 0.305 1.00 81.00 604 GLY A O 1
ATOM 4672 N N . ARG A 1 605 ? -1.770 -12.790 -0.707 1.00 88.25 605 ARG A N 1
ATOM 4673 C CA . ARG A 1 605 ? -2.904 -13.728 -0.704 1.00 88.25 605 ARG A CA 1
ATOM 4674 C C . ARG A 1 605 ? -2.562 -14.969 0.112 1.00 88.25 605 ARG A C 1
ATOM 4676 O O . ARG A 1 605 ? -1.598 -15.673 -0.210 1.00 88.25 605 ARG A O 1
ATOM 4683 N N . ARG A 1 606 ? -3.375 -15.249 1.125 1.00 91.62 606 ARG A N 1
ATOM 4684 C CA . ARG A 1 606 ? -3.247 -16.369 2.067 1.00 91.62 606 ARG A CA 1
ATOM 4685 C C . ARG A 1 606 ? -4.275 -17.453 1.749 1.00 91.62 606 ARG A C 1
ATOM 4687 O O . ARG A 1 606 ? -5.282 -17.180 1.105 1.00 91.62 606 ARG A O 1
ATOM 4694 N N . ALA A 1 607 ? -4.026 -18.684 2.180 1.00 92.00 607 ALA A N 1
ATOM 4695 C CA . ALA A 1 607 ? -4.873 -19.841 1.911 1.00 92.00 607 ALA A CA 1
ATOM 4696 C C . ALA A 1 607 ? -5.484 -20.390 3.204 1.00 92.00 607 ALA A C 1
ATOM 4698 O O . ALA A 1 607 ? -4.776 -20.778 4.135 1.00 92.00 607 ALA A O 1
ATOM 4699 N N . TYR A 1 608 ? -6.813 -20.465 3.234 1.00 93.31 608 TYR A N 1
ATOM 4700 C CA . TYR A 1 608 ? -7.585 -21.159 4.255 1.00 93.31 608 TYR A CA 1
ATOM 4701 C C . TYR A 1 608 ? -8.119 -22.471 3.678 1.00 93.31 608 TYR A C 1
ATOM 4703 O O . TYR A 1 608 ? -8.745 -22.496 2.616 1.00 93.31 608 TYR A O 1
ATOM 4711 N N . PHE A 1 609 ? -7.866 -23.572 4.381 1.00 91.75 609 PHE A N 1
ATOM 4712 C CA . PHE A 1 609 ? -8.295 -24.906 3.970 1.00 91.75 609 PHE A CA 1
ATOM 4713 C C . PHE A 1 609 ? -9.518 -25.340 4.774 1.00 91.75 609 PHE A C 1
ATOM 4715 O O . PHE A 1 609 ? -9.547 -25.221 5.998 1.00 91.75 609 PHE A O 1
ATOM 4722 N N . CYS A 1 610 ? -10.525 -25.875 4.091 1.00 91.25 610 CYS A N 1
ATOM 4723 C CA . CYS A 1 610 ? -11.776 -26.304 4.706 1.00 91.25 610 CYS A CA 1
ATOM 4724 C C . CYS A 1 610 ? -12.360 -27.538 4.009 1.00 91.25 610 CYS A C 1
ATOM 4726 O O . CYS A 1 610 ? -11.847 -28.024 2.999 1.00 91.25 610 CYS A O 1
ATOM 4728 N N . SER A 1 611 ? -13.453 -28.077 4.550 1.00 90.00 611 SER A N 1
ATOM 4729 C CA . SER A 1 611 ? -14.204 -29.112 3.837 1.00 90.00 611 SER A CA 1
ATOM 4730 C C . SER A 1 611 ? -14.844 -28.524 2.566 1.00 90.00 611 SER A C 1
ATOM 4732 O O . SER A 1 611 ? -15.342 -27.399 2.625 1.00 90.00 611 SER A O 1
ATOM 4734 N N . PRO A 1 612 ? -14.927 -29.265 1.444 1.00 89.75 612 PRO A N 1
ATOM 4735 C CA . PRO A 1 612 ? -15.568 -28.768 0.222 1.00 89.75 612 PRO A CA 1
ATOM 4736 C C . PRO A 1 612 ? -17.002 -28.256 0.432 1.00 89.75 612 PRO A C 1
ATOM 4738 O O . PRO A 1 612 ? -17.426 -27.315 -0.229 1.00 89.75 612 PRO A O 1
ATOM 4741 N N . ARG A 1 613 ? -17.735 -28.822 1.404 1.00 88.19 613 ARG A N 1
ATOM 4742 C CA . ARG A 1 613 ? -19.096 -28.392 1.769 1.00 88.19 613 ARG A CA 1
ATOM 4743 C C . ARG A 1 613 ? -19.145 -26.978 2.348 1.00 88.19 613 ARG A C 1
ATOM 4745 O O . ARG A 1 613 ? -20.148 -26.302 2.184 1.00 88.19 613 ARG A O 1
ATOM 4752 N N . ALA A 1 614 ? -18.080 -26.530 3.011 1.00 88.62 614 ALA A N 1
ATOM 4753 C CA . ALA A 1 614 ? -18.023 -25.195 3.597 1.00 88.62 614 ALA A CA 1
ATOM 4754 C C . ALA A 1 614 ? -17.911 -24.091 2.532 1.00 88.62 614 ALA A C 1
ATOM 4756 O O . ALA A 1 614 ? -18.275 -22.952 2.807 1.00 88.62 614 ALA A O 1
ATOM 4757 N N . LEU A 1 615 ? -17.461 -24.412 1.310 1.00 88.75 615 LEU A N 1
ATOM 4758 C CA . LEU A 1 615 ? -17.269 -23.422 0.246 1.00 88.75 615 LEU A CA 1
ATOM 4759 C C . LEU A 1 615 ? -18.566 -22.720 -0.174 1.00 88.75 615 LEU A C 1
ATOM 4761 O O . LEU A 1 615 ? -18.510 -21.574 -0.607 1.00 88.75 615 LEU A O 1
ATOM 4765 N N . SER A 1 616 ? -19.734 -23.344 0.020 1.00 87.75 616 SER A N 1
ATOM 4766 C CA . SER A 1 616 ? -21.026 -22.700 -0.258 1.00 87.75 616 SER A CA 1
ATOM 4767 C C . SER A 1 616 ? -21.286 -21.467 0.615 1.00 87.75 616 SER A C 1
ATOM 4769 O O . SER A 1 616 ? -22.079 -20.607 0.238 1.00 87.75 616 SER A O 1
ATOM 4771 N N . ALA A 1 617 ? -20.636 -21.373 1.780 1.00 87.25 617 ALA A N 1
ATOM 4772 C CA . ALA A 1 617 ? -20.693 -20.207 2.656 1.00 87.25 617 ALA A CA 1
ATOM 4773 C C . ALA A 1 617 ? -19.568 -19.192 2.379 1.00 87.25 617 ALA A C 1
ATOM 4775 O O . ALA A 1 617 ? -19.645 -18.078 2.879 1.00 87.25 617 ALA A O 1
ATOM 4776 N N . LEU A 1 618 ? -18.539 -19.556 1.605 1.00 91.12 618 LEU A N 1
ATOM 4777 C CA . LEU A 1 618 ? -17.276 -18.811 1.478 1.00 91.12 618 LEU A CA 1
ATOM 4778 C C . LEU A 1 618 ? -17.059 -18.238 0.074 1.00 91.12 618 LEU A C 1
ATOM 4780 O O . LEU A 1 618 ? -15.919 -18.090 -0.359 1.00 91.12 618 LEU A O 1
ATOM 4784 N N . SER A 1 619 ? -18.138 -17.924 -0.644 1.00 87.06 619 SER A N 1
ATOM 4785 C CA . SER A 1 619 ? -18.085 -17.495 -2.046 1.00 87.06 619 SER A CA 1
ATOM 4786 C C . SER A 1 619 ? -17.105 -16.331 -2.282 1.00 87.06 619 SER A C 1
ATOM 4788 O O . SER A 1 619 ? -16.956 -15.477 -1.399 1.00 87.06 619 SER A O 1
ATOM 4790 N N . PRO A 1 620 ? -16.470 -16.240 -3.466 1.00 88.75 620 PRO A N 1
ATOM 4791 C CA . PRO A 1 620 ? -15.632 -15.097 -3.825 1.00 88.75 620 PRO A CA 1
ATOM 4792 C C . PRO A 1 620 ? -16.364 -13.767 -3.610 1.00 88.75 620 PRO A C 1
ATOM 4794 O O . PRO A 1 620 ? -17.574 -13.673 -3.822 1.00 88.75 620 PRO A O 1
ATOM 4797 N N . GLY A 1 621 ? -15.647 -12.752 -3.140 1.00 87.38 621 GLY A N 1
ATOM 4798 C CA . GLY A 1 621 ? -16.199 -11.444 -2.795 1.00 87.38 621 GLY A CA 1
ATOM 4799 C C . GLY A 1 621 ? -16.814 -11.335 -1.400 1.00 87.38 621 GLY A C 1
ATOM 4800 O O . GLY A 1 621 ? -16.981 -10.212 -0.918 1.00 87.38 621 GLY A O 1
ATOM 4801 N N . SER A 1 622 ? -17.131 -12.453 -0.738 1.00 93.12 622 SER A N 1
ATOM 4802 C CA . SER A 1 622 ? -17.654 -12.436 0.634 1.00 93.12 622 SER A CA 1
ATOM 4803 C C . SER A 1 622 ? -16.578 -12.060 1.652 1.00 93.12 622 SER A C 1
ATOM 4805 O O . SER A 1 622 ? -15.378 -12.238 1.420 1.00 93.12 622 SER A O 1
ATOM 4807 N N . LEU A 1 623 ? -17.012 -11.532 2.795 1.00 96.75 623 LEU A N 1
ATOM 4808 C CA . LEU A 1 623 ? -16.119 -11.192 3.899 1.00 96.75 623 LEU A CA 1
ATOM 4809 C C . LEU A 1 623 ? -15.983 -12.360 4.876 1.00 96.75 623 LEU A C 1
ATOM 4811 O O . LEU A 1 623 ? -16.972 -12.942 5.312 1.00 96.75 623 LEU A O 1
ATOM 4815 N N . LEU A 1 624 ? -14.752 -12.698 5.233 1.00 97.44 624 LEU A N 1
ATOM 4816 C CA . LEU A 1 624 ? -14.421 -13.745 6.191 1.00 97.44 624 LEU A CA 1
ATOM 4817 C C . LEU A 1 624 ? -14.220 -13.118 7.568 1.00 97.44 624 LEU A C 1
ATOM 4819 O O . LEU A 1 624 ? -13.469 -12.159 7.690 1.00 97.44 624 LEU A O 1
ATOM 4823 N N . PHE A 1 625 ? -14.835 -13.683 8.603 1.00 97.31 625 PHE A N 1
ATOM 4824 C CA . PHE A 1 625 ? -14.660 -13.287 10.001 1.00 97.31 625 PHE A CA 1
ATOM 4825 C C . PHE A 1 625 ? -14.084 -14.467 10.781 1.00 97.31 625 PHE A C 1
ATOM 4827 O O . PHE A 1 625 ? -14.767 -15.468 11.004 1.00 97.31 625 PHE A O 1
ATOM 4834 N N . PHE A 1 626 ? -12.815 -14.380 11.174 1.00 96.25 626 PHE A N 1
ATOM 4835 C CA . PHE A 1 626 ? -12.093 -15.483 11.801 1.00 96.25 626 PHE A CA 1
ATOM 4836 C C . PHE A 1 626 ? -12.422 -15.584 13.288 1.00 96.25 626 PHE A C 1
ATOM 4838 O O . PHE A 1 626 ? -11.974 -14.763 14.090 1.00 96.25 626 PHE A O 1
ATOM 4845 N N . TYR A 1 627 ? -13.178 -16.620 13.647 1.00 95.31 627 TYR A N 1
ATOM 4846 C CA . TYR A 1 627 ? -13.484 -17.005 15.019 1.00 95.31 627 TYR A CA 1
ATOM 4847 C C . TYR A 1 627 ? -12.396 -17.934 15.566 1.00 95.31 627 TYR A C 1
ATOM 4849 O O . TYR A 1 627 ? -12.260 -19.082 15.135 1.00 95.31 627 TYR A O 1
ATOM 4857 N N . GLU A 1 628 ? -11.618 -17.445 16.528 1.00 93.56 628 GLU A N 1
ATOM 4858 C CA . GLU A 1 628 ? -10.588 -18.224 17.206 1.00 93.56 628 GLU A CA 1
ATOM 4859 C C . GLU A 1 628 ? -11.218 -19.140 18.260 1.00 93.56 628 GLU A C 1
ATOM 4861 O O . GLU A 1 628 ? -11.825 -18.683 19.230 1.00 93.56 628 GLU A O 1
ATOM 4866 N N . SER A 1 629 ? -11.072 -20.454 18.086 1.00 89.88 629 SER A N 1
ATOM 4867 C CA . SER A 1 629 ? -11.711 -21.436 18.960 1.00 89.88 629 SER A CA 1
ATOM 4868 C C . SER A 1 629 ? -11.123 -21.435 20.373 1.00 89.88 629 SER A C 1
ATOM 4870 O O . SER A 1 629 ? -9.905 -21.477 20.514 1.00 89.88 629 SER A O 1
ATOM 4872 N N . LEU A 1 630 ? -11.969 -21.565 21.405 1.00 86.25 630 LEU A N 1
ATOM 4873 C CA . LEU A 1 630 ? -11.533 -21.788 22.800 1.00 86.25 630 LEU A CA 1
ATOM 4874 C C . LEU A 1 630 ? -10.662 -23.046 22.975 1.00 86.25 630 LEU A C 1
ATOM 4876 O O . LEU A 1 630 ? -9.842 -23.133 23.886 1.00 86.25 630 LEU A O 1
ATOM 4880 N N . LYS A 1 631 ? -10.834 -24.049 22.104 1.00 79.69 631 LYS A N 1
ATOM 4881 C CA . LYS A 1 631 ? -10.012 -25.263 22.130 1.00 79.69 631 LYS A CA 1
ATOM 4882 C C . LYS A 1 631 ? -8.549 -24.911 21.847 1.00 79.69 631 LYS A C 1
ATOM 4884 O O . LYS A 1 631 ? -8.254 -24.275 20.838 1.00 79.69 631 LYS A O 1
ATOM 4889 N N . GLY A 1 632 ? -7.649 -25.383 22.709 1.00 72.75 632 GLY A N 1
ATOM 4890 C CA . GLY A 1 632 ? -6.211 -25.131 22.578 1.00 72.75 632 GLY A CA 1
ATOM 4891 C C . GLY A 1 632 ? -5.779 -23.731 23.024 1.00 72.75 632 GLY A C 1
ATOM 4892 O O . GLY A 1 632 ? -4.811 -23.214 22.482 1.00 72.75 632 GLY A O 1
ATOM 4893 N N . GLY A 1 633 ? -6.502 -23.114 23.969 1.00 79.12 633 GLY A N 1
ATOM 4894 C CA . GLY A 1 633 ? -6.108 -21.842 24.591 1.00 79.12 633 GLY A CA 1
ATOM 4895 C C . GLY A 1 633 ? -6.472 -20.583 23.799 1.00 79.12 633 GLY A C 1
ATOM 4896 O O . GLY A 1 633 ? -5.957 -19.514 24.101 1.00 79.12 633 GLY A O 1
ATOM 4897 N N . GLY A 1 634 ? -7.338 -20.689 22.786 1.00 83.38 634 GLY A N 1
ATOM 4898 C CA . GLY A 1 634 ? -7.786 -19.528 22.014 1.00 83.38 634 GLY A CA 1
ATOM 4899 C C . GLY A 1 634 ? -8.819 -18.665 22.739 1.00 83.38 634 GLY A C 1
ATOM 4900 O O . GLY A 1 634 ? -9.413 -19.073 23.734 1.00 83.38 634 GLY A O 1
ATOM 4901 N N . ARG A 1 635 ? -9.066 -17.470 22.196 1.00 88.50 635 ARG A N 1
ATOM 4902 C CA . ARG A 1 635 ? -9.894 -16.419 22.813 1.00 88.50 635 ARG A CA 1
ATOM 4903 C C . ARG A 1 635 ? -11.400 -16.692 22.815 1.00 88.50 635 ARG A C 1
ATOM 4905 O O . ARG A 1 635 ? -12.117 -16.065 23.584 1.00 88.50 635 ARG A O 1
ATOM 4912 N N . GLY A 1 636 ? -11.905 -17.590 21.965 1.00 92.75 636 GLY A N 1
ATOM 4913 C CA . GLY A 1 636 ? -13.352 -17.815 21.842 1.00 92.75 636 GLY A CA 1
ATOM 4914 C C . GLY A 1 636 ? -14.098 -16.628 21.242 1.00 92.75 636 GLY A C 1
ATOM 4915 O O . GLY A 1 636 ? -15.218 -16.326 21.656 1.00 92.75 636 GLY A O 1
ATOM 4916 N N . ALA A 1 637 ? -13.458 -15.938 20.300 1.00 93.94 637 ALA A N 1
ATOM 4917 C CA . ALA A 1 637 ? -13.924 -14.669 19.765 1.00 93.94 637 ALA A CA 1
ATOM 4918 C C . ALA A 1 637 ? -13.554 -14.504 18.288 1.00 93.94 637 ALA A C 1
ATOM 4920 O O . ALA A 1 637 ? -12.602 -15.118 17.803 1.00 93.94 637 ALA A O 1
ATOM 4921 N N . VAL A 1 638 ? -14.281 -13.643 17.576 1.00 95.44 638 VAL A N 1
ATOM 4922 C CA . VAL A 1 638 ? -13.828 -13.120 16.282 1.00 95.44 638 VAL A CA 1
ATOM 4923 C C . VAL A 1 638 ? -12.699 -12.125 16.523 1.00 95.44 638 VAL A C 1
ATOM 4925 O O . VAL A 1 638 ? -12.861 -11.184 17.298 1.00 95.44 638 VAL A O 1
ATOM 4928 N N . ILE A 1 639 ? -11.559 -12.361 15.873 1.00 94.06 639 ILE A N 1
ATOM 4929 C CA . ILE A 1 639 ? -10.296 -11.638 16.114 1.00 94.06 639 ILE A CA 1
ATOM 4930 C C . ILE A 1 639 ? -9.781 -10.878 14.888 1.00 94.06 639 ILE A C 1
ATOM 4932 O O . ILE A 1 639 ? -8.924 -10.007 15.015 1.00 94.06 639 ILE A O 1
ATOM 4936 N N . ALA A 1 640 ? -10.268 -11.221 13.698 1.00 95.12 640 ALA A N 1
ATOM 4937 C CA . ALA A 1 640 ? -9.860 -10.605 12.445 1.00 95.12 640 ALA A CA 1
ATOM 4938 C C . ALA A 1 640 ? -10.928 -10.822 11.373 1.00 95.12 640 ALA A C 1
ATOM 4940 O O . ALA A 1 640 ? -11.704 -11.782 11.441 1.00 95.12 640 ALA A O 1
ATOM 4941 N N . CYS A 1 641 ? -10.912 -9.978 10.350 1.00 96.19 641 CYS A N 1
ATOM 4942 C CA . CYS A 1 641 ? -11.634 -10.197 9.111 1.00 96.19 641 CYS A CA 1
ATOM 4943 C C . CYS A 1 641 ? -10.709 -10.116 7.894 1.00 96.19 641 CYS A C 1
ATOM 4945 O O . CYS A 1 641 ? -9.575 -9.653 7.979 1.00 96.19 641 CYS A O 1
ATOM 4947 N N . ALA A 1 642 ? -11.187 -10.638 6.772 1.00 96.00 642 ALA A N 1
ATOM 4948 C CA . ALA A 1 642 ? -10.494 -10.639 5.492 1.00 96.00 642 ALA A CA 1
ATOM 4949 C C . ALA A 1 642 ? -11.508 -10.712 4.352 1.00 96.00 642 ALA A C 1
ATOM 4951 O O . ALA A 1 642 ? -12.700 -10.938 4.575 1.00 96.00 642 ALA A O 1
ATOM 4952 N N . ARG A 1 643 ? -11.034 -10.598 3.116 1.00 94.75 643 ARG A N 1
ATOM 4953 C CA . ARG A 1 643 ? -11.865 -10.768 1.927 1.00 94.75 643 ARG A CA 1
ATOM 4954 C C . ARG A 1 643 ? -11.579 -12.102 1.245 1.00 94.75 643 ARG A C 1
ATOM 4956 O O . ARG A 1 643 ? -10.427 -12.441 1.005 1.00 94.75 643 ARG A O 1
ATOM 4963 N N . SER A 1 644 ? -12.628 -12.848 0.895 1.00 93.81 644 SER A N 1
ATOM 4964 C CA . SER A 1 644 ? -12.525 -14.029 0.028 1.00 93.81 644 SER A CA 1
ATOM 4965 C C . SER A 1 644 ? -12.301 -13.584 -1.419 1.00 93.81 644 SER A C 1
ATOM 4967 O O . SER A 1 644 ? -13.129 -12.870 -1.983 1.00 93.81 644 SER A O 1
ATOM 4969 N N . VAL A 1 645 ? -11.186 -13.991 -2.023 1.00 89.50 645 VAL A N 1
ATOM 4970 C CA . VAL A 1 645 ? -10.799 -13.615 -3.393 1.00 89.50 645 VAL A CA 1
ATOM 4971 C C . VAL A 1 645 ? -11.140 -14.731 -4.368 1.00 89.50 645 VAL A C 1
ATOM 4973 O O . VAL A 1 645 ? -11.770 -14.495 -5.394 1.00 89.50 645 VAL A O 1
ATOM 4976 N N . GLU A 1 646 ? -10.739 -15.958 -4.049 1.00 88.19 646 GLU A N 1
ATOM 4977 C CA . GLU A 1 646 ? -10.948 -17.128 -4.900 1.00 88.19 646 GLU A CA 1
ATOM 4978 C C . GLU A 1 646 ? -11.286 -18.343 -4.048 1.00 88.19 646 GLU A C 1
ATOM 4980 O O . GLU A 1 646 ? -10.737 -18.536 -2.963 1.00 88.19 646 GLU A O 1
ATOM 4985 N N . THR A 1 647 ? -12.161 -19.201 -4.568 1.00 87.75 647 THR A N 1
ATOM 4986 C CA . THR A 1 647 ? -12.473 -20.485 -3.938 1.00 87.75 647 THR A CA 1
ATOM 4987 C C . THR A 1 647 ? -12.478 -21.598 -4.961 1.00 87.75 647 THR A C 1
ATOM 4989 O O . THR A 1 647 ? -12.961 -21.427 -6.078 1.00 87.75 647 THR A O 1
ATOM 4992 N N . PHE A 1 648 ? -11.922 -22.746 -4.590 1.00 86.88 648 PHE A N 1
ATOM 4993 C CA . PHE A 1 648 ? -11.891 -23.913 -5.461 1.00 86.88 648 PHE A CA 1
ATOM 4994 C C . PHE A 1 648 ? -11.674 -25.201 -4.664 1.00 86.88 648 PHE A C 1
ATOM 4996 O O . PHE A 1 648 ? -11.195 -25.194 -3.530 1.00 86.88 648 PHE A O 1
ATOM 5003 N N . VAL A 1 649 ? -12.014 -26.332 -5.278 1.00 87.00 649 VAL A N 1
ATOM 5004 C CA . VAL A 1 649 ? -11.781 -27.671 -4.724 1.00 87.00 649 VAL A CA 1
ATOM 5005 C C . VAL A 1 649 ? -10.546 -28.287 -5.383 1.00 87.00 649 VAL A C 1
ATOM 5007 O O . VAL A 1 649 ? -10.330 -28.134 -6.593 1.00 87.00 649 VAL A O 1
ATOM 5010 N N . ARG A 1 650 ? -9.716 -28.977 -4.594 1.00 85.25 650 ARG A N 1
ATOM 5011 C CA . ARG A 1 650 ? -8.570 -29.754 -5.089 1.00 85.25 650 ARG A CA 1
ATOM 5012 C C . ARG A 1 650 ? -8.465 -31.111 -4.392 1.00 85.25 650 ARG A C 1
ATOM 5014 O O . ARG A 1 650 ? -8.741 -31.186 -3.193 1.00 85.25 650 ARG A O 1
ATOM 5021 N N . PRO A 1 651 ? -7.972 -32.146 -5.093 1.00 84.88 651 PRO A N 1
ATOM 5022 C CA . PRO A 1 651 ? -7.520 -33.370 -4.447 1.00 84.88 651 PRO A CA 1
ATOM 5023 C C . PRO A 1 651 ? -6.377 -33.061 -3.481 1.00 84.88 651 PRO A C 1
ATOM 5025 O O . PRO A 1 651 ? -5.465 -32.305 -3.829 1.00 84.88 651 PRO A O 1
ATOM 5028 N N . LYS A 1 652 ? -6.380 -33.675 -2.295 1.00 83.25 652 LYS A N 1
ATOM 5029 C CA . LYS A 1 652 ? -5.334 -33.453 -1.280 1.00 83.25 652 LYS A CA 1
ATOM 5030 C C . LYS A 1 652 ? -3.924 -33.788 -1.781 1.00 83.25 652 LYS A C 1
ATOM 5032 O O . LYS A 1 652 ? -2.976 -33.086 -1.446 1.00 83.25 652 LYS A O 1
ATOM 5037 N N . SER A 1 653 ? -3.795 -34.801 -2.640 1.00 77.81 653 SER A N 1
ATOM 5038 C CA . SER A 1 653 ? -2.526 -35.186 -3.276 1.00 77.81 653 SER A CA 1
ATOM 5039 C C . SER A 1 653 ? -1.978 -34.131 -4.243 1.00 77.81 653 SER A C 1
ATOM 5041 O O . SER A 1 653 ? -0.780 -34.106 -4.503 1.00 77.81 653 SER A O 1
ATOM 5043 N N . ASN A 1 654 ? -2.848 -33.266 -4.776 1.00 77.12 654 ASN A N 1
ATOM 5044 C CA . ASN A 1 654 ? -2.540 -32.337 -5.866 1.00 77.12 654 ASN A CA 1
ATOM 5045 C C . ASN A 1 654 ? -2.551 -30.872 -5.408 1.00 77.12 654 ASN A C 1
ATOM 5047 O O . ASN A 1 654 ? -2.583 -29.962 -6.242 1.00 77.12 654 ASN A O 1
ATOM 5051 N N . VAL A 1 655 ? -2.547 -30.610 -4.098 1.00 74.75 655 VAL A N 1
ATOM 5052 C CA . VAL A 1 655 ? -2.389 -29.243 -3.596 1.00 74.75 655 VAL A CA 1
ATOM 5053 C C . VAL A 1 655 ? -0.957 -28.801 -3.898 1.00 74.75 655 VAL A C 1
ATOM 5055 O O . VAL A 1 655 ? -0.005 -29.220 -3.241 1.00 74.75 655 VAL A O 1
ATOM 5058 N N . GLN A 1 656 ? -0.807 -27.976 -4.935 1.00 68.06 656 GLN A N 1
ATOM 5059 C CA . GLN A 1 656 ? 0.486 -27.482 -5.403 1.00 68.06 656 GLN A CA 1
ATOM 5060 C 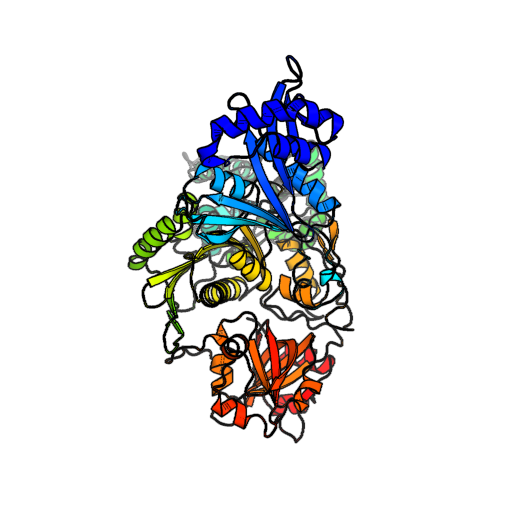C . GLN A 1 656 ? 1.254 -26.771 -4.285 1.00 68.06 656 GLN A C 1
ATOM 5062 O O . GLN A 1 656 ? 0.667 -26.043 -3.481 1.00 68.06 656 GLN A O 1
ATOM 5067 N N . THR A 1 657 ? 2.581 -26.906 -4.290 1.00 67.31 657 THR A N 1
ATOM 5068 C CA . THR A 1 657 ? 3.478 -26.268 -3.315 1.00 67.31 657 THR A CA 1
ATOM 5069 C C . THR A 1 657 ? 3.222 -24.763 -3.187 1.00 67.31 657 THR A C 1
ATOM 5071 O O . THR A 1 657 ? 3.166 -24.255 -2.071 1.00 67.31 657 THR A O 1
ATOM 5074 N N . GLY A 1 658 ? 2.945 -24.061 -4.295 1.00 66.19 658 GLY A N 1
ATOM 5075 C CA . GLY A 1 658 ? 2.627 -22.627 -4.285 1.00 66.19 658 GLY A CA 1
ATOM 5076 C C . GLY A 1 658 ? 1.423 -22.265 -3.405 1.00 66.19 658 GLY A C 1
ATOM 5077 O O . GLY A 1 658 ? 1.520 -21.369 -2.571 1.00 66.19 658 GLY A O 1
ATOM 5078 N N . VAL A 1 659 ? 0.317 -23.010 -3.501 1.00 70.62 659 VAL A N 1
ATOM 5079 C CA . VAL A 1 659 ? -0.872 -22.812 -2.645 1.00 70.62 659 VAL A CA 1
ATOM 5080 C C . VAL A 1 659 ? -0.580 -23.208 -1.197 1.00 70.62 659 VAL A C 1
ATOM 5082 O O . VAL A 1 659 ? -1.060 -22.563 -0.268 1.00 70.62 659 VAL A O 1
ATOM 5085 N N . ARG A 1 660 ? 0.249 -24.235 -0.984 1.00 76.56 660 ARG A N 1
ATOM 5086 C CA . ARG A 1 660 ? 0.618 -24.697 0.362 1.00 76.56 660 ARG A CA 1
ATOM 5087 C C . ARG A 1 660 ? 1.435 -23.662 1.126 1.00 76.56 660 ARG A C 1
ATOM 5089 O O . ARG A 1 660 ? 1.128 -23.424 2.283 1.00 76.56 660 ARG A O 1
ATOM 5096 N N . THR A 1 661 ? 2.388 -22.988 0.476 1.00 77.88 661 THR A N 1
ATOM 5097 C CA . THR A 1 661 ? 3.172 -21.901 1.108 1.00 77.88 661 THR A CA 1
ATOM 5098 C C . THR A 1 661 ? 2.329 -20.686 1.509 1.00 77.88 661 THR A C 1
ATOM 5100 O O . THR A 1 661 ? 2.792 -19.845 2.273 1.00 77.88 661 THR A O 1
ATOM 5103 N N . ARG A 1 662 ? 1.090 -20.580 1.005 1.00 85.12 662 ARG A N 1
ATOM 5104 C CA . ARG A 1 662 ? 0.132 -19.530 1.375 1.00 85.12 662 ARG A CA 1
ATOM 5105 C C . ARG A 1 662 ? -0.724 -19.902 2.589 1.00 85.12 662 ARG A C 1
ATOM 5107 O O . ARG A 1 662 ? -1.444 -19.041 3.082 1.00 85.12 662 ARG A O 1
ATOM 5114 N N . GLY A 1 663 ? -0.664 -21.142 3.076 1.00 87.12 663 GLY A N 1
ATOM 5115 C CA . GLY A 1 663 ? -1.371 -21.591 4.276 1.00 87.12 663 GLY A CA 1
ATOM 5116 C C . GLY A 1 663 ? -0.428 -22.187 5.323 1.00 87.12 663 GLY A C 1
ATOM 5117 O O . GLY A 1 663 ? 0.775 -22.290 5.113 1.00 87.12 663 GLY A O 1
ATOM 5118 N N . VAL A 1 664 ? -0.992 -22.580 6.464 1.00 86.31 664 VAL A N 1
ATOM 5119 C CA . VAL A 1 664 ? -0.224 -22.997 7.658 1.00 86.31 664 VAL A CA 1
ATOM 5120 C C . VAL A 1 664 ? -0.299 -24.497 7.960 1.00 86.31 664 VAL A C 1
ATOM 5122 O O . VAL A 1 664 ? 0.238 -24.963 8.955 1.00 86.31 664 VAL A O 1
ATOM 5125 N N . LEU A 1 665 ? -0.977 -25.280 7.114 1.00 85.31 665 LEU A N 1
ATOM 5126 C CA . LEU A 1 665 ? -1.214 -26.703 7.373 1.00 85.31 665 LEU A CA 1
ATOM 5127 C C . LEU A 1 665 ? -0.182 -27.603 6.692 1.00 85.31 665 LEU A C 1
ATOM 5129 O O . LEU A 1 665 ? 0.067 -27.508 5.485 1.00 85.31 665 LEU A O 1
ATOM 5133 N N . ALA A 1 666 ? 0.364 -28.543 7.463 1.00 80.44 666 ALA A N 1
ATOM 5134 C CA . ALA A 1 666 ? 1.190 -29.629 6.953 1.00 80.44 666 ALA A CA 1
ATOM 5135 C C . ALA A 1 666 ? 0.350 -30.693 6.217 1.00 80.44 666 ALA A C 1
ATOM 5137 O O . ALA A 1 666 ? -0.867 -30.769 6.373 1.00 80.44 666 ALA A O 1
ATOM 5138 N N . ASN A 1 667 ? 1.009 -31.568 5.444 1.00 72.94 667 ASN A N 1
ATOM 5139 C CA . ASN A 1 667 ? 0.335 -32.617 4.659 1.00 72.94 667 ASN A CA 1
ATOM 5140 C C . ASN A 1 667 ? -0.582 -33.507 5.502 1.00 72.94 667 ASN A C 1
ATOM 5142 O O . ASN A 1 667 ? -1.746 -33.673 5.163 1.00 72.94 667 ASN A O 1
ATOM 5146 N N . HIS A 1 668 ? -0.073 -34.028 6.619 1.00 78.12 668 HIS A N 1
ATOM 5147 C CA . HIS A 1 668 ? -0.855 -34.892 7.504 1.00 78.12 668 HIS A CA 1
ATOM 5148 C C . HIS A 1 668 ? -2.050 -34.154 8.132 1.00 78.12 668 HIS A C 1
ATOM 5150 O O . HIS A 1 668 ? -3.087 -34.755 8.380 1.00 78.12 668 HIS A O 1
ATOM 5156 N N . GLN A 1 669 ? -1.946 -32.835 8.328 1.00 83.56 669 GLN A N 1
ATOM 5157 C CA . GLN A 1 669 ? -3.025 -32.022 8.896 1.00 83.56 669 GLN A CA 1
ATOM 5158 C C . GLN A 1 669 ? -4.126 -31.726 7.874 1.00 83.56 669 GLN A C 1
ATOM 5160 O O . GLN A 1 669 ? -5.279 -31.566 8.264 1.00 83.56 669 GLN A O 1
ATOM 5165 N N . LEU A 1 670 ? -3.813 -31.689 6.569 1.00 81.81 670 LEU A N 1
ATOM 5166 C CA . LEU A 1 670 ? -4.837 -31.591 5.518 1.00 81.81 670 LEU A CA 1
ATOM 5167 C C . LEU A 1 670 ? -5.789 -32.793 5.556 1.00 81.81 670 LEU A C 1
ATOM 5169 O O . LEU A 1 670 ? -6.978 -32.647 5.256 1.00 81.81 670 LEU A O 1
ATOM 5173 N N . ASP A 1 671 ? -5.289 -33.962 5.963 1.00 78.19 671 ASP A N 1
ATOM 5174 C CA . ASP A 1 671 ? -6.110 -35.158 6.110 1.00 78.19 671 ASP A CA 1
ATOM 5175 C C . ASP A 1 671 ? -7.116 -35.070 7.257 1.00 78.19 671 ASP A C 1
ATOM 5177 O O . ASP A 1 671 ? -8.222 -35.600 7.141 1.00 78.19 671 ASP A O 1
ATOM 5181 N N . GLU A 1 672 ? -6.798 -34.307 8.302 1.00 82.38 672 GLU A N 1
ATOM 5182 C CA . GLU A 1 672 ? -7.668 -34.106 9.462 1.00 82.38 672 GLU A CA 1
ATOM 5183 C C . GLU A 1 672 ? -8.841 -33.146 9.194 1.00 82.38 672 GLU A C 1
ATOM 5185 O O . GLU A 1 672 ? -9.850 -33.197 9.899 1.00 82.38 672 GLU A O 1
ATOM 5190 N N . ILE A 1 673 ? -8.747 -32.273 8.182 1.00 80.00 673 ILE A N 1
ATOM 5191 C CA . ILE A 1 673 ? -9.782 -31.258 7.883 1.00 80.00 673 ILE A CA 1
ATOM 5192 C C . ILE A 1 673 ? -11.069 -31.899 7.363 1.00 80.00 673 ILE A C 1
ATOM 5194 O O . ILE A 1 673 ? -12.177 -31.414 7.594 1.00 80.00 673 ILE A O 1
ATOM 5198 N N . SER A 1 674 ? -10.917 -32.953 6.569 1.00 76.12 674 SER A N 1
ATOM 5199 C CA . SER A 1 674 ? -11.969 -33.493 5.721 1.00 76.12 674 SER A CA 1
ATOM 5200 C C . SER A 1 674 ? -11.732 -34.981 5.531 1.00 76.12 674 SER A C 1
ATOM 5202 O O . SER A 1 674 ? -10.656 -35.383 5.106 1.00 76.12 674 SER A O 1
ATOM 5204 N N . ARG A 1 675 ? -12.757 -35.808 5.765 1.00 78.31 675 ARG A N 1
ATOM 5205 C CA . ARG A 1 675 ? -12.713 -37.239 5.405 1.00 78.31 675 ARG A CA 1
ATOM 5206 C C . ARG A 1 675 ? -12.759 -37.471 3.888 1.00 78.31 675 ARG A C 1
ATOM 5208 O O . ARG A 1 675 ? -12.554 -38.594 3.443 1.00 78.31 675 ARG A O 1
ATOM 5215 N N . SER A 1 676 ? -13.057 -36.437 3.096 1.00 80.31 676 SER A N 1
ATOM 5216 C CA . SER A 1 676 ? -13.037 -36.524 1.635 1.00 80.31 676 SER A CA 1
ATOM 5217 C C . SER A 1 676 ? -11.602 -36.637 1.110 1.00 80.31 676 SER A C 1
ATOM 5219 O O . SER A 1 676 ? -10.648 -36.195 1.757 1.00 80.31 676 SER A O 1
ATOM 5221 N N . ARG A 1 677 ? -11.460 -37.190 -0.100 1.00 83.81 677 ARG A N 1
ATOM 5222 C CA . ARG A 1 677 ? -10.216 -37.123 -0.888 1.00 83.81 677 ARG A CA 1
ATOM 5223 C C . ARG A 1 677 ? -9.890 -35.691 -1.325 1.00 83.81 677 ARG A C 1
ATOM 5225 O O . ARG A 1 677 ? -8.732 -35.384 -1.606 1.00 83.81 677 ARG A O 1
ATOM 5232 N N . ASP A 1 678 ? -10.902 -34.830 -1.318 1.00 88.06 678 ASP A N 1
ATOM 5233 C CA . ASP A 1 678 ? -10.803 -33.433 -1.708 1.00 88.06 678 ASP A CA 1
ATOM 5234 C C . ASP A 1 678 ? -10.812 -32.484 -0.507 1.00 88.06 678 ASP A C 1
ATOM 5236 O O . ASP A 1 678 ? -11.420 -32.740 0.544 1.00 88.06 678 ASP A O 1
ATOM 5240 N N . VAL A 1 679 ? -10.168 -31.338 -0.708 1.00 90.00 679 VAL A N 1
ATOM 5241 C CA . VAL A 1 679 ? -10.128 -30.207 0.215 1.00 90.00 679 VAL A CA 1
ATOM 5242 C C . VAL A 1 679 ? -10.625 -28.948 -0.497 1.00 90.00 679 VAL A C 1
ATOM 5244 O O . VAL A 1 679 ? -10.352 -28.728 -1.679 1.00 90.00 679 VAL A O 1
ATOM 5247 N N . GLY A 1 680 ? -11.395 -28.134 0.220 1.00 90.06 680 GLY A N 1
ATOM 5248 C CA . GLY A 1 680 ? -11.768 -26.798 -0.222 1.00 90.06 680 GLY A CA 1
ATOM 5249 C C . GLY A 1 680 ? -10.660 -25.809 0.116 1.00 90.06 680 GLY A C 1
ATOM 5250 O O . GLY A 1 680 ? -10.141 -25.813 1.233 1.00 90.06 680 GLY A O 1
ATOM 5251 N N . VAL A 1 681 ? -10.303 -24.963 -0.843 1.00 90.94 681 VAL A N 1
ATOM 5252 C CA . VAL A 1 681 ? -9.296 -23.912 -0.692 1.00 90.94 681 VAL A CA 1
ATOM 5253 C C . VAL A 1 681 ? -9.978 -22.565 -0.877 1.00 90.94 681 VAL A C 1
ATOM 5255 O O . VAL A 1 681 ? -10.685 -22.360 -1.863 1.00 90.94 681 VAL A O 1
ATOM 5258 N N . VAL A 1 682 ? -9.748 -21.659 0.068 1.00 93.31 682 VAL A N 1
ATOM 5259 C CA . VAL A 1 682 ? -10.178 -20.261 0.011 1.00 93.31 682 VAL A CA 1
ATOM 5260 C C . VAL A 1 682 ? -8.932 -19.391 0.031 1.00 93.31 682 VAL A C 1
ATOM 5262 O O . VAL A 1 682 ? -8.205 -19.379 1.024 1.00 93.31 682 VAL A O 1
ATOM 5265 N N . LEU A 1 683 ? -8.668 -18.687 -1.067 1.00 92.62 683 LEU A N 1
ATOM 5266 C CA . LEU A 1 683 ? -7.653 -17.644 -1.106 1.00 92.62 683 LEU A CA 1
ATOM 5267 C C . LEU A 1 683 ? -8.272 -16.337 -0.626 1.00 92.62 683 LEU A C 1
ATOM 5269 O O . LEU A 1 683 ? -9.315 -15.920 -1.133 1.00 92.62 683 LEU A O 1
ATOM 5273 N N . PHE A 1 684 ? -7.627 -15.701 0.342 1.00 93.75 684 PHE A N 1
ATOM 5274 C CA . PHE A 1 684 ? -8.098 -14.468 0.956 1.00 93.75 684 PHE A CA 1
ATOM 5275 C C . PHE A 1 684 ? -6.973 -13.445 1.104 1.00 93.75 684 PHE A C 1
ATOM 5277 O O . PHE A 1 684 ? -5.797 -13.809 1.171 1.00 93.75 684 PHE A O 1
ATOM 5284 N N . ASP A 1 685 ? -7.340 -12.170 1.158 1.00 91.25 685 ASP A N 1
ATOM 5285 C CA . ASP A 1 685 ? -6.427 -11.035 1.307 1.00 91.25 685 ASP A CA 1
ATOM 5286 C C . ASP A 1 685 ? -6.971 -9.985 2.292 1.00 91.25 685 ASP A C 1
ATOM 5288 O O . ASP A 1 685 ? -7.984 -10.216 2.960 1.00 91.25 685 ASP A O 1
ATOM 5292 N N . SER A 1 686 ? -6.258 -8.856 2.416 1.00 90.44 686 SER A N 1
ATOM 5293 C CA . SER A 1 686 ? -6.644 -7.695 3.236 1.00 90.44 686 SER A CA 1
ATOM 5294 C C . SER A 1 686 ? -7.061 -8.072 4.661 1.00 90.44 686 SER A C 1
ATOM 5296 O O . SER A 1 686 ? -8.160 -7.757 5.111 1.00 90.44 686 SER A O 1
ATOM 5298 N N . VAL A 1 687 ? -6.187 -8.787 5.374 1.00 93.06 687 VAL A N 1
ATOM 5299 C CA . VAL A 1 687 ? -6.455 -9.188 6.760 1.00 93.06 687 VAL A CA 1
ATOM 5300 C C . VAL A 1 687 ? -6.422 -7.960 7.665 1.00 93.06 687 VAL A C 1
ATOM 5302 O O . VAL A 1 687 ? -5.369 -7.349 7.818 1.00 93.06 687 VAL A O 1
ATOM 5305 N N . LEU A 1 688 ? -7.556 -7.648 8.290 1.00 93.50 688 LEU A N 1
ATOM 5306 C CA . LEU A 1 688 ? -7.698 -6.596 9.294 1.00 93.50 688 LEU A CA 1
ATOM 5307 C C . LEU A 1 688 ? -7.994 -7.227 10.657 1.00 93.50 688 LEU A C 1
ATOM 5309 O O . LEU A 1 688 ? -8.867 -8.088 10.788 1.00 93.50 688 LEU A O 1
ATOM 5313 N N . ARG A 1 689 ? -7.269 -6.813 11.691 1.00 92.06 689 ARG A N 1
ATOM 5314 C CA . ARG A 1 689 ? -7.432 -7.273 13.070 1.00 92.06 689 ARG A CA 1
ATOM 5315 C C . ARG A 1 689 ? -8.491 -6.463 13.785 1.00 92.06 689 ARG A C 1
ATOM 5317 O O . ARG A 1 689 ? -8.576 -5.253 13.630 1.00 92.06 689 ARG A O 1
ATOM 5324 N N . PHE A 1 690 ? -9.263 -7.134 14.625 1.00 92.88 690 PHE A N 1
ATOM 5325 C CA . PHE A 1 690 ? -10.254 -6.472 15.459 1.00 92.88 690 PHE A CA 1
ATOM 5326 C C . PHE A 1 690 ? -9.545 -5.841 16.653 1.00 92.88 690 PHE A C 1
ATOM 5328 O O . PHE A 1 690 ? -8.927 -6.557 17.444 1.00 92.88 690 PHE A O 1
ATOM 5335 N N . LYS A 1 691 ? -9.678 -4.520 16.822 1.00 90.50 691 LYS A N 1
ATOM 5336 C CA . LYS A 1 691 ? -9.262 -3.839 18.059 1.00 90.50 691 LYS A CA 1
ATOM 5337 C C . LYS A 1 691 ? -10.034 -4.389 19.258 1.00 90.50 691 LYS A C 1
ATOM 5339 O O . LYS A 1 691 ? -9.484 -4.530 20.349 1.00 90.50 691 LYS A O 1
ATOM 5344 N N . LYS A 1 692 ? -11.307 -4.736 19.038 1.00 92.88 692 LYS A N 1
ATOM 5345 C CA . LYS A 1 692 ? -12.221 -5.292 20.040 1.00 92.88 692 LYS A CA 1
ATOM 5346 C C . LYS A 1 692 ? -12.693 -6.670 19.589 1.00 92.88 692 LYS A C 1
ATOM 5348 O O . LYS A 1 692 ? -13.589 -6.792 18.756 1.00 92.88 692 LYS A O 1
ATOM 5353 N N . ALA A 1 693 ? -12.079 -7.722 20.127 1.00 92.75 693 ALA A N 1
ATOM 5354 C CA . ALA A 1 693 ? -12.499 -9.088 19.827 1.00 92.75 693 ALA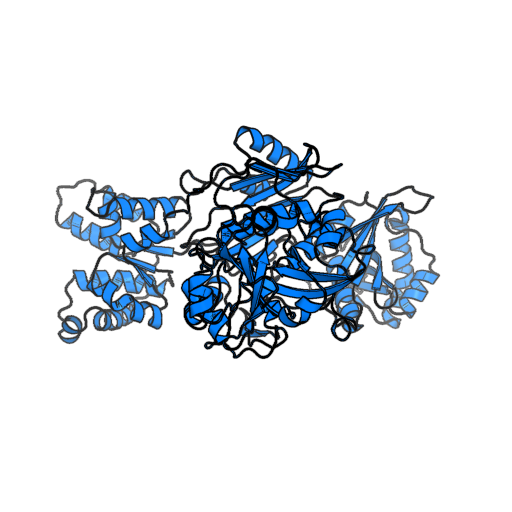 A CA 1
ATOM 5355 C C . ALA A 1 693 ? -13.961 -9.315 20.260 1.00 92.75 693 ALA A C 1
ATOM 5357 O O . ALA A 1 693 ? -14.374 -8.861 21.327 1.00 92.75 693 ALA A O 1
ATOM 5358 N N . ILE A 1 694 ? -14.743 -10.020 19.439 1.00 95.31 694 ILE A N 1
ATOM 5359 C CA . ILE A 1 694 ? -16.177 -10.247 19.690 1.00 95.31 694 ILE A CA 1
ATOM 5360 C C . ILE A 1 694 ? -16.392 -11.690 20.135 1.00 95.31 694 ILE A C 1
ATOM 5362 O O . ILE A 1 694 ? -16.257 -12.612 19.328 1.00 95.31 694 ILE A O 1
ATOM 5366 N N . ASP A 1 695 ? -16.718 -11.888 21.411 1.00 94.50 695 ASP A N 1
ATOM 5367 C CA . ASP A 1 695 ? -16.912 -13.216 21.998 1.00 94.50 695 ASP A CA 1
ATOM 5368 C C . ASP A 1 695 ? -18.140 -13.965 21.447 1.00 94.50 695 ASP A C 1
ATOM 5370 O O . ASP A 1 695 ? -19.065 -13.392 20.862 1.00 94.50 695 ASP A O 1
ATOM 5374 N N . LEU A 1 696 ? -18.167 -15.285 21.658 1.00 92.56 696 LEU A N 1
ATOM 5375 C CA . LEU A 1 696 ? -19.251 -16.153 21.191 1.00 92.56 696 LEU A CA 1
ATOM 5376 C C . LEU A 1 696 ? -20.638 -15.766 21.735 1.00 92.56 696 LEU A C 1
ATOM 5378 O O . LEU A 1 696 ? -21.637 -15.927 21.029 1.00 92.56 696 LEU A O 1
ATOM 5382 N N . GLY A 1 697 ? -20.723 -15.282 22.976 1.00 92.38 697 GLY A N 1
ATOM 5383 C CA . GLY A 1 697 ? -21.987 -14.862 23.581 1.00 92.38 697 GLY A CA 1
ATOM 5384 C C . GLY A 1 697 ? -22.585 -13.686 22.819 1.00 92.38 697 GLY A C 1
ATOM 5385 O O . GLY A 1 697 ? -23.761 -13.706 22.446 1.00 92.38 697 GLY A O 1
ATOM 5386 N N . ARG A 1 698 ? -21.743 -12.708 22.489 1.00 94.38 698 ARG A N 1
ATOM 5387 C CA . ARG A 1 698 ? -22.118 -11.557 21.682 1.00 94.38 698 ARG A CA 1
ATOM 5388 C C . ARG A 1 698 ? -22.456 -11.936 20.243 1.00 94.38 698 ARG A C 1
ATOM 5390 O O . ARG A 1 698 ? -23.466 -11.464 19.725 1.00 94.38 698 ARG A O 1
ATOM 5397 N N . LEU A 1 699 ? -21.700 -12.844 19.621 1.00 93.88 699 LEU A N 1
ATOM 5398 C CA . LEU A 1 699 ? -22.025 -13.355 18.281 1.00 93.88 699 LEU A CA 1
ATOM 5399 C C . LEU A 1 699 ? -23.424 -13.983 18.227 1.00 93.88 699 LEU A C 1
ATOM 5401 O O . LEU A 1 699 ? -24.142 -13.783 17.248 1.00 93.88 699 LEU A O 1
ATOM 5405 N N . ARG A 1 700 ? -23.840 -14.711 19.273 1.00 92.62 700 ARG A N 1
ATOM 5406 C CA . ARG A 1 700 ? -25.200 -15.271 19.365 1.00 92.62 700 ARG A CA 1
ATOM 5407 C C . ARG A 1 700 ? -26.264 -14.182 19.477 1.00 92.62 700 ARG A C 1
ATOM 5409 O O . ARG A 1 700 ? -27.274 -14.265 18.787 1.00 92.62 700 ARG A O 1
ATOM 5416 N N . GLN A 1 701 ? -26.028 -13.149 20.289 1.00 93.00 701 GLN A N 1
ATOM 5417 C CA . GLN A 1 701 ? -26.950 -12.008 20.411 1.00 93.00 701 GLN A CA 1
ATOM 5418 C C . GLN A 1 701 ? -27.151 -11.280 19.073 1.00 93.00 701 GLN A C 1
ATOM 5420 O O . GLN A 1 701 ? -28.243 -10.804 18.790 1.00 93.00 701 GLN A O 1
ATOM 5425 N N . MET A 1 702 ? -26.112 -11.227 18.238 1.00 91.94 702 MET A N 1
ATOM 5426 C CA . MET A 1 702 ? -26.154 -10.621 16.900 1.00 91.94 702 MET A CA 1
ATOM 5427 C C . MET A 1 702 ? -26.713 -11.570 15.818 1.00 91.94 702 MET A C 1
ATOM 5429 O O . MET A 1 702 ? -26.794 -11.204 14.646 1.00 91.94 702 MET A O 1
ATOM 5433 N N . GLY A 1 703 ? -27.058 -12.814 16.173 1.00 91.12 703 GLY A N 1
ATOM 5434 C CA . GLY A 1 703 ? -27.484 -13.855 15.227 1.00 91.12 703 GLY A CA 1
ATOM 5435 C C . GLY A 1 703 ? -26.360 -14.403 14.331 1.00 91.12 703 GLY A C 1
ATOM 5436 O O . GLY A 1 703 ? -26.613 -15.219 13.436 1.00 91.12 703 GLY A O 1
ATOM 5437 N N . CYS A 1 704 ? -25.116 -13.982 14.570 1.00 90.31 704 CYS A N 1
ATOM 5438 C CA . CYS A 1 704 ? -23.923 -14.389 13.826 1.00 90.31 704 CYS A CA 1
ATOM 5439 C C . CYS A 1 704 ? -23.438 -15.797 14.208 1.00 90.31 704 CYS A C 1
ATOM 5441 O O . CYS A 1 704 ? -22.624 -16.374 13.495 1.00 90.31 704 CYS A O 1
ATOM 5443 N N . ALA A 1 705 ? -23.942 -16.367 15.306 1.00 87.38 705 ALA A N 1
ATOM 5444 C CA . ALA A 1 705 ? -23.703 -17.744 15.732 1.00 87.38 705 ALA A CA 1
ATOM 5445 C C . ALA A 1 705 ? -24.997 -18.378 16.271 1.00 87.38 705 ALA A C 1
ATOM 5447 O O . ALA A 1 705 ? -25.858 -17.683 16.804 1.00 87.38 705 ALA A O 1
ATOM 5448 N N . ASP A 1 706 ? -25.129 -19.700 16.153 1.00 81.69 706 ASP A N 1
ATOM 5449 C CA . ASP A 1 706 ? -26.244 -20.486 16.697 1.00 81.69 706 ASP A CA 1
ATOM 5450 C C . ASP A 1 706 ? -25.746 -21.590 17.650 1.00 81.69 706 ASP A C 1
ATOM 5452 O O . ASP A 1 706 ? -24.598 -21.573 18.105 1.00 81.69 706 ASP A O 1
ATOM 5456 N N . GLY A 1 707 ? -26.607 -22.570 17.947 1.00 73.69 707 GLY A N 1
ATOM 5457 C CA . GLY A 1 707 ? -26.275 -23.727 18.783 1.00 73.69 707 GLY A CA 1
ATOM 5458 C C . GLY A 1 707 ? -25.143 -24.612 18.244 1.00 73.69 707 GLY A C 1
ATOM 5459 O O . GLY A 1 707 ? -24.594 -25.405 19.005 1.00 73.69 707 GLY A O 1
ATOM 5460 N N . SER A 1 708 ? -24.740 -24.461 16.974 1.00 74.56 708 SER A N 1
ATOM 5461 C CA . SER A 1 708 ? -23.588 -25.172 16.403 1.00 74.56 708 SER A CA 1
ATOM 5462 C C . SER A 1 708 ? -22.237 -24.590 16.832 1.00 74.56 708 SER A C 1
ATOM 5464 O O . SER A 1 708 ? -21.203 -25.176 16.521 1.00 74.56 708 SER A O 1
ATOM 5466 N N . ASN A 1 709 ? -22.220 -23.454 17.543 1.00 78.25 709 ASN A N 1
ATOM 5467 C CA . ASN A 1 709 ? -21.023 -22.833 18.126 1.00 78.25 709 ASN A CA 1
ATOM 5468 C C . ASN A 1 709 ? -19.873 -22.612 17.136 1.00 78.25 709 ASN A C 1
ATOM 5470 O O . ASN A 1 709 ? -18.705 -22.717 17.511 1.00 78.25 709 ASN A O 1
ATOM 5474 N N . VAL A 1 710 ? -20.204 -22.308 15.875 1.00 83.75 710 VAL A N 1
ATOM 5475 C CA . VAL A 1 710 ? -19.222 -22.024 14.816 1.00 83.75 710 VAL A CA 1
ATOM 5476 C C . VAL A 1 710 ? -18.268 -23.212 14.597 1.00 83.75 710 VAL A C 1
ATOM 5478 O O . VAL A 1 710 ? -17.086 -23.047 14.333 1.00 83.75 710 VAL A O 1
ATOM 5481 N N . VAL A 1 711 ? -18.757 -24.454 14.709 1.00 82.25 711 VAL A N 1
ATOM 5482 C CA . VAL A 1 711 ? -17.942 -25.654 14.412 1.00 82.25 711 VAL A CA 1
ATOM 5483 C C . VAL A 1 711 ? -17.555 -25.724 12.928 1.00 82.25 711 VAL A C 1
ATOM 5485 O O . VAL A 1 711 ? -16.509 -26.270 12.582 1.00 82.25 711 VAL A O 1
ATOM 5488 N N . THR A 1 712 ? -18.376 -25.148 12.049 1.00 85.62 712 THR A N 1
ATOM 5489 C CA . THR A 1 712 ? -18.104 -25.009 10.611 1.00 85.62 712 THR A CA 1
ATOM 5490 C C . THR A 1 712 ? -18.383 -23.579 10.156 1.00 85.62 712 THR A C 1
ATOM 5492 O O . THR A 1 712 ? -18.966 -22.795 10.906 1.00 85.62 712 THR A O 1
ATOM 5495 N N . ALA A 1 713 ? -17.946 -23.236 8.941 1.00 90.69 713 ALA A N 1
ATOM 5496 C CA . ALA A 1 713 ? -18.205 -21.928 8.355 1.00 90.69 713 ALA A CA 1
ATOM 5497 C C . ALA A 1 713 ? -19.712 -21.638 8.287 1.00 90.69 713 ALA A C 1
ATOM 5499 O O . ALA A 1 713 ? -20.482 -22.449 7.770 1.00 90.69 713 ALA A O 1
ATOM 5500 N N . ARG A 1 714 ? -20.118 -20.468 8.779 1.00 91.44 714 ARG A N 1
ATOM 5501 C CA . ARG A 1 714 ? -21.515 -20.028 8.811 1.00 91.44 714 ARG A CA 1
ATOM 5502 C C . ARG A 1 714 ? -21.671 -18.745 8.016 1.00 91.44 714 ARG A C 1
ATOM 5504 O O . ARG A 1 714 ? -20.991 -17.768 8.309 1.00 91.44 714 ARG A O 1
ATOM 5511 N N . ARG A 1 715 ? -22.606 -18.733 7.068 1.00 93.94 715 ARG A N 1
ATOM 5512 C CA . ARG A 1 715 ? -22.964 -17.530 6.310 1.00 93.94 715 ARG A CA 1
ATOM 5513 C C . ARG A 1 715 ? -23.713 -16.533 7.198 1.00 93.94 715 ARG A C 1
ATOM 5515 O O . ARG A 1 715 ? -24.560 -16.934 7.994 1.00 93.94 715 ARG A O 1
ATOM 5522 N N . ILE A 1 716 ? -23.408 -15.257 7.019 1.00 95.25 716 ILE A N 1
ATOM 5523 C CA . ILE A 1 716 ? -24.066 -14.116 7.657 1.00 95.25 716 ILE A CA 1
ATOM 5524 C C . ILE A 1 716 ? -24.468 -13.090 6.592 1.00 95.25 716 ILE A C 1
ATOM 5526 O O . ILE A 1 716 ? -23.869 -13.029 5.510 1.00 95.25 716 ILE A O 1
ATOM 5530 N N . ASP A 1 717 ? -25.511 -12.316 6.875 1.00 94.62 717 ASP A N 1
ATOM 5531 C CA . ASP A 1 717 ? -26.019 -11.293 5.959 1.00 94.62 717 ASP A CA 1
ATOM 5532 C C . ASP A 1 717 ? -25.272 -9.951 6.086 1.00 94.62 717 ASP A C 1
ATOM 5534 O O . ASP A 1 717 ? -24.445 -9.752 6.977 1.00 94.62 717 ASP A O 1
ATOM 5538 N N . GLY A 1 718 ? -25.567 -9.009 5.186 1.00 94.00 718 GLY A N 1
ATOM 5539 C CA . GLY A 1 718 ? -24.903 -7.704 5.172 1.00 94.00 718 GLY A CA 1
ATOM 5540 C C . GLY A 1 718 ? -25.150 -6.843 6.414 1.00 94.00 718 GLY A C 1
ATOM 5541 O O . GLY A 1 718 ? -24.275 -6.071 6.795 1.00 94.00 718 GLY A O 1
ATOM 5542 N N . ARG A 1 719 ? -26.295 -6.988 7.097 1.00 94.94 719 ARG A N 1
ATOM 5543 C CA . ARG A 1 719 ? -26.557 -6.244 8.342 1.00 94.94 719 ARG A CA 1
ATOM 5544 C C . ARG A 1 719 ? -25.671 -6.768 9.466 1.00 94.94 719 ARG A C 1
ATOM 5546 O O . ARG A 1 719 ? -25.095 -5.986 10.217 1.00 94.94 719 ARG A O 1
ATOM 5553 N N . GLN A 1 720 ? -25.526 -8.086 9.547 1.00 96.25 720 GLN A N 1
ATOM 5554 C CA . GLN A 1 720 ? -24.640 -8.749 10.500 1.00 96.25 720 GLN A CA 1
ATOM 5555 C C . GLN A 1 720 ? -23.169 -8.402 10.253 1.00 96.25 720 GLN A C 1
ATOM 5557 O O . GLN A 1 720 ? -22.439 -8.127 11.202 1.00 96.25 720 GLN A O 1
ATOM 5562 N N . VAL A 1 721 ? -22.746 -8.356 8.986 1.00 96.62 721 VAL A N 1
ATOM 5563 C CA . VAL A 1 721 ? -21.403 -7.915 8.574 1.00 96.62 721 VAL A CA 1
ATOM 5564 C C . VAL A 1 721 ? -21.100 -6.502 9.074 1.00 96.62 721 VAL A C 1
ATOM 5566 O O . VAL A 1 721 ? -20.086 -6.301 9.744 1.00 96.62 721 VAL A O 1
ATOM 5569 N N . LEU A 1 722 ? -21.985 -5.538 8.797 1.00 95.88 722 LEU A N 1
ATOM 5570 C CA . LEU A 1 722 ? -21.818 -4.151 9.241 1.00 95.88 722 LEU A CA 1
ATOM 5571 C C . LEU A 1 722 ? -21.757 -4.055 10.769 1.00 95.88 722 LEU A C 1
ATOM 5573 O O . LEU A 1 722 ? -20.895 -3.367 11.312 1.00 95.88 722 LEU A O 1
ATOM 5577 N N . ALA A 1 723 ? -22.607 -4.808 11.472 1.00 95.38 723 ALA A N 1
ATOM 5578 C CA . ALA A 1 723 ? -22.613 -4.834 12.930 1.00 95.38 723 ALA A CA 1
ATOM 5579 C C . ALA A 1 723 ? -21.305 -5.399 13.521 1.00 95.38 723 ALA A C 1
ATOM 5581 O O . ALA A 1 723 ? -20.813 -4.882 14.525 1.00 95.38 723 ALA A O 1
ATOM 5582 N N . LEU A 1 724 ? -20.714 -6.432 12.903 1.00 96.56 724 LEU A N 1
ATOM 5583 C CA . LEU A 1 724 ? -19.420 -6.982 13.326 1.00 96.56 724 LEU A CA 1
ATOM 5584 C C . LEU A 1 724 ? -18.275 -5.990 13.106 1.00 96.56 724 LEU A C 1
ATOM 5586 O O . LEU A 1 724 ? -17.414 -5.872 13.972 1.00 96.56 724 LEU A O 1
ATOM 5590 N N . ILE A 1 725 ? -18.262 -5.277 11.978 1.00 96.25 725 ILE A N 1
ATOM 5591 C CA . ILE A 1 725 ? -17.228 -4.275 11.678 1.00 96.25 725 ILE A CA 1
ATOM 5592 C C . ILE A 1 725 ? -17.342 -3.084 12.630 1.00 96.25 725 ILE A C 1
ATOM 5594 O O . ILE A 1 725 ? -16.338 -2.682 13.213 1.00 96.25 725 ILE A O 1
ATOM 5598 N N . ALA A 1 726 ? -18.555 -2.575 12.853 1.00 94.56 726 ALA A N 1
ATOM 5599 C CA . ALA A 1 726 ? -18.792 -1.460 13.764 1.00 94.56 726 ALA A CA 1
ATOM 5600 C C . ALA A 1 726 ? -18.373 -1.784 15.207 1.00 94.56 726 ALA A C 1
ATOM 5602 O O . ALA A 1 726 ? -17.787 -0.946 15.882 1.00 94.56 726 ALA A O 1
ATOM 5603 N N . GLN A 1 727 ? -18.645 -3.004 15.685 1.00 95.06 727 GLN A N 1
ATOM 5604 C CA . GLN A 1 727 ? -18.262 -3.405 17.040 1.00 95.06 727 GLN A CA 1
ATOM 5605 C C . GLN A 1 727 ? -16.778 -3.790 17.157 1.00 95.06 727 GLN A C 1
ATOM 5607 O O . GLN A 1 727 ? -16.166 -3.561 18.200 1.00 95.06 727 GLN A O 1
ATOM 5612 N N . GLY A 1 728 ? -16.219 -4.412 16.118 1.00 93.25 728 GLY A N 1
ATOM 5613 C CA . GLY A 1 728 ? -14.853 -4.929 16.107 1.00 93.25 728 GLY A CA 1
ATOM 5614 C C . GLY A 1 728 ? -13.774 -3.888 15.828 1.00 93.25 728 GLY A C 1
ATOM 5615 O O . GLY A 1 728 ? -12.625 -4.091 16.228 1.00 93.25 728 GLY A O 1
ATOM 5616 N N . GLU A 1 729 ? -14.151 -2.800 15.147 1.00 93.81 729 GLU A N 1
ATOM 5617 C CA . GLU A 1 729 ? -13.273 -1.720 14.675 1.00 93.81 729 GLU A CA 1
ATOM 5618 C C . GLU A 1 729 ? -12.014 -2.261 13.968 1.00 93.81 729 GLU A C 1
ATOM 5620 O O . GLU A 1 729 ? -10.894 -2.029 14.434 1.00 93.81 729 GLU A O 1
ATOM 5625 N N . PRO A 1 730 ? -12.169 -3.051 12.884 1.00 92.88 730 PRO A N 1
ATOM 5626 C CA . PRO A 1 730 ? -11.045 -3.720 12.251 1.00 92.88 730 PRO A CA 1
ATOM 5627 C C . PRO A 1 730 ? -10.091 -2.746 11.548 1.00 92.88 730 PRO A C 1
ATOM 5629 O O . PRO A 1 730 ? -10.504 -1.947 10.704 1.00 92.88 730 PRO A O 1
ATOM 5632 N N . CYS A 1 731 ? -8.803 -2.878 11.850 1.00 89.81 731 CYS A N 1
ATOM 5633 C CA . CYS A 1 731 ? -7.701 -2.149 11.223 1.00 89.81 731 CYS A CA 1
ATOM 5634 C C . CYS A 1 731 ? -6.508 -3.083 10.988 1.00 89.81 731 CYS A C 1
ATOM 5636 O O . CYS A 1 731 ? -6.508 -4.227 11.442 1.00 89.81 731 CYS A O 1
ATOM 5638 N N . VAL A 1 732 ? -5.508 -2.617 10.249 1.00 86.44 732 VAL A N 1
ATOM 5639 C CA . VAL A 1 732 ? -4.271 -3.371 9.979 1.00 86.44 732 VAL A CA 1
ATOM 5640 C C . VAL A 1 732 ? -3.483 -3.724 11.241 1.00 86.44 732 VAL A C 1
ATOM 5642 O O . VAL A 1 732 ? -3.475 -2.909 12.191 1.00 86.44 732 VAL A O 1
#

Foldseek 3Di:
DQPFKDKDQQLVVQLVCLVVQQVVVVVVCVWQNHDDSVVSNVCSNVSQKMWMFGPPVHTHTFWMWGWQDDPQEIETRDTDGDPVNPPVCNRLVRVVVVLVVSQVVQHFKYKYKGFPVCVVVVVVCVVSQFFFADWDFDDPPPRTIIGITMHTHLHDDVCCVDDDDPVLFNDDLLFACPCVVQAFEEEEDLVLVCCCPVVDPCNVLSVLVVVCCVLRNHPYEYEPLSLVVVVVVCVVPVVCVDDVVSVVNVVHHYADFDDPVLQVVQLLVVCCQLPVVCSVVVNQDPVNSSVSRRVSRCLVVLGQEYEDPDPSVQVRQVVCCVPRVYGYDYSNRVSVLSQFDDCPDPWDWFWADDPPKIKIKGWQDPVNLVVQLVQCVVLPHDPVVNCVQSDQRDPRKGKTKMFIDIVNHGAKIKIWIAAGSSSQEIEMEIGGDPPDPPRLLRVLLRVLVVLCRSAQPAKGKYKYQYTPDHPVVQVSCSQQQWDFHNPDPPDRRRIIIAIEGQFEAEQVCPQVVQVVCCVHRVKGWDNGFDADDAQQCFTFIARNVRHTTGDGNVSVCSRHPLYHYLYFWAKAKEFEDEPVFCCQQQVLDPDDPPDHHASLNSDQKAKDKAAPVLVVQQDAQHKYFYQHDPPPPTDQFGWKMWGFHDKDKDFLVPCDPVNVSNGDDDSVVSCVRYVDSMMMMTIIHSIWTFPDTGHLVNCVVLVNDDPVSNPGMDMDTSVSVVVCCVRRRTGD